Protein AF-0000000078807829 (afdb_homodimer)

Solvent-accessible surface area (backbone atoms only — not comparable to full-atom values): 20644 Å² total; per-residue (Å²): 134,80,67,53,30,29,38,34,32,65,34,42,73,64,78,34,68,64,47,43,50,52,60,73,67,39,82,32,37,36,18,25,29,41,25,39,52,57,46,39,74,74,72,44,78,72,66,30,34,29,24,70,50,83,59,35,48,71,67,56,49,63,76,39,45,91,38,48,47,79,46,80,61,85,86,56,53,46,68,57,53,45,50,51,56,39,42,73,72,70,48,43,35,36,39,36,30,16,55,38,64,58,53,60,66,55,25,46,22,55,57,43,45,36,50,56,42,40,74,71,72,33,49,51,35,37,39,50,72,50,31,35,40,40,52,47,58,32,65,44,76,44,84,47,49,61,70,33,41,32,26,40,37,60,60,78,34,37,73,35,36,58,45,39,47,72,59,84,54,60,71,60,80,59,47,40,76,38,44,78,34,31,26,64,29,62,39,32,35,40,37,32,51,44,33,34,34,37,34,42,44,116,134,80,66,52,30,29,37,35,31,66,34,42,72,66,78,34,69,65,46,44,48,53,60,73,66,40,82,31,36,36,19,26,29,37,25,38,52,57,47,38,73,74,72,46,78,70,66,30,34,26,25,70,48,83,58,38,47,71,67,54,50,62,76,39,45,90,39,49,48,77,45,81,62,86,86,56,54,48,68,56,54,46,50,50,56,40,42,75,72,69,46,43,36,36,39,36,31,15,56,39,65,60,54,61,66,55,26,48,22,55,58,43,44,35,51,57,42,42,76,71,70,32,48,50,35,37,38,49,73,50,30,36,40,40,54,46,58,33,63,45,77,44,81,47,49,61,70,32,42,31,26,39,36,63,61,77,33,38,73,36,36,58,44,39,48,72,58,85,52,60,71,58,80,58,49,38,76,39,43,79,35,30,26,65,28,60,40,30,34,40,38,32,50,44,32,34,36,36,35,42,43,115

pLDDT: mean 96.02, std 5.07, range [56.28, 98.88]

Structure (mmCIF, N/CA/C/O backbone):
data_AF-0000000078807829-model_v1
#
loop_
_entity.id
_entity.type
_entity.pdbx_description
1 polymer 'Thiamine diphosphokinase'
#
loop_
_atom_site.group_PDB
_atom_site.id
_atom_site.type_symbol
_atom_site.label_atom_id
_atom_site.label_alt_id
_atom_site.label_comp_id
_atom_site.label_asym_id
_atom_site.label_entity_id
_atom_site.label_seq_id
_atom_site.pdbx_PDB_ins_code
_atom_site.Cartn_x
_atom_site.Cartn_y
_atom_site.Cartn_z
_atom_site.occupancy
_atom_site.B_iso_or_equiv
_atom_site.auth_seq_id
_atom_site.auth_comp_id
_atom_site.auth_asym_id
_atom_site.auth_atom_id
_atom_site.pdbx_PDB_model_num
ATOM 1 N N . MET A 1 1 ? 13.594 21.531 7.141 1 56.28 1 MET A N 1
ATOM 2 C CA . MET A 1 1 ? 12.32 22.219 7.316 1 56.28 1 MET A CA 1
ATOM 3 C C . MET A 1 1 ? 11.727 21.922 8.688 1 56.28 1 MET A C 1
ATOM 5 O O . MET A 1 1 ? 11.859 20.812 9.195 1 56.28 1 MET A O 1
ATOM 9 N N . THR A 1 2 ? 11.297 22.953 9.406 1 85.38 2 THR A N 1
ATOM 10 C CA . THR A 1 2 ? 10.781 22.781 10.758 1 85.38 2 THR A CA 1
ATOM 11 C C . THR A 1 2 ? 9.352 22.234 10.727 1 85.38 2 THR A C 1
ATOM 13 O O . THR A 1 2 ? 8.484 22.797 10.062 1 85.38 2 THR A O 1
ATOM 16 N N . THR A 1 3 ? 9.039 21.109 11.195 1 94.38 3 THR A N 1
ATOM 17 C CA . THR A 1 3 ? 7.73 20.469 11.297 1 94.38 3 THR A CA 1
ATOM 18 C C . THR A 1 3 ? 6.816 21.266 12.219 1 94.38 3 THR A C 1
ATOM 20 O O . THR A 1 3 ? 7.215 21.641 13.328 1 94.38 3 THR A O 1
ATOM 23 N N . GLU A 1 4 ? 5.652 21.594 11.68 1 98.38 4 GLU A N 1
ATOM 24 C CA . GLU A 1 4 ? 4.707 22.375 12.461 1 98.38 4 GLU A CA 1
ATOM 25 C C . GLU A 1 4 ? 3.73 21.484 13.219 1 98.38 4 GLU A C 1
ATOM 27 O O . GLU A 1 4 ? 3.209 21.875 14.266 1 98.38 4 GLU A O 1
ATOM 32 N N . ALA A 1 5 ? 3.484 20.312 12.711 1 98.75 5 ALA A N 1
ATOM 33 C CA . ALA A 1 5 ? 2.566 19.375 13.352 1 98.75 5 ALA A CA 1
ATOM 34 C C . ALA A 1 5 ? 2.814 17.953 12.867 1 98.75 5 ALA A C 1
ATOM 36 O O . ALA A 1 5 ? 3.396 17.75 11.797 1 98.75 5 ALA A O 1
ATOM 37 N N . VAL A 1 6 ? 2.402 17.031 13.688 1 98.75 6 VAL A N 1
ATOM 38 C CA . VAL A 1 6 ? 2.438 15.609 13.336 1 98.75 6 VAL A CA 1
ATOM 39 C C . VAL A 1 6 ? 1.042 15.008 13.477 1 98.75 6 VAL A C 1
ATOM 41 O O . VAL A 1 6 ? 0.339 15.273 14.453 1 98.75 6 VAL A O 1
ATOM 44 N N . ILE A 1 7 ? 0.615 14.336 12.469 1 98.81 7 ILE A N 1
ATOM 45 C CA . ILE A 1 7 ? -0.626 13.57 12.508 1 98.81 7 ILE A CA 1
ATOM 46 C C . ILE A 1 7 ? -0.318 12.102 12.773 1 98.81 7 ILE A C 1
ATOM 48 O O . ILE A 1 7 ? 0.527 11.508 12.102 1 98.81 7 ILE A O 1
ATOM 52 N N . LEU A 1 8 ? -0.951 11.57 13.766 1 98.75 8 LEU A N 1
ATOM 53 C CA . LEU A 1 8 ? -0.88 10.141 14.039 1 98.75 8 LEU A CA 1
ATOM 54 C C . LEU A 1 8 ? -2.135 9.43 13.547 1 98.75 8 LEU A C 1
ATOM 56 O O . LEU A 1 8 ? -3.225 9.633 14.086 1 98.75 8 LEU A O 1
ATOM 60 N N . GLY A 1 9 ? -1.934 8.633 12.5 1 97.5 9 GLY A N 1
ATOM 61 C CA . GLY A 1 9 ? -3.039 7.844 11.969 1 97.5 9 GLY A CA 1
ATOM 62 C C . GLY A 1 9 ? -3.32 6.594 12.789 1 97.5 9 GLY A C 1
ATOM 63 O O . GLY A 1 9 ? -2.564 6.258 13.695 1 97.5 9 GLY A O 1
ATOM 64 N N . ASN A 1 10 ? -4.336 5.879 12.383 1 94.94 10 ASN A N 1
ATOM 65 C CA . ASN A 1 10 ? -4.77 4.695 13.117 1 94.94 10 ASN A CA 1
ATOM 66 C C . ASN A 1 10 ? -4.34 3.412 12.414 1 94.94 10 ASN A C 1
ATOM 68 O O . ASN A 1 10 ? -5.047 2.402 12.469 1 94.94 10 ASN A O 1
ATOM 72 N N . GLY A 1 11 ? -3.252 3.484 11.633 1 95.75 11 GLY A N 1
ATOM 73 C CA . GLY A 1 11 ? -2.564 2.277 11.203 1 95.75 11 GLY A CA 1
ATOM 74 C C . GLY A 1 11 ? -1.72 1.651 12.297 1 95.75 11 GLY A C 1
ATOM 75 O O . GLY A 1 11 ? -2.119 1.633 13.461 1 95.75 11 GLY A O 1
ATOM 76 N N . ASP A 1 12 ? -0.628 1.047 11.93 1 96.25 12 ASP A N 1
ATOM 77 C CA . ASP A 1 12 ? 0.285 0.531 12.945 1 96.25 12 ASP A CA 1
ATOM 78 C C . ASP A 1 12 ? 1 1.669 13.664 1 96.25 12 ASP A C 1
ATOM 80 O O . ASP A 1 12 ? 1.563 2.561 13.031 1 96.25 12 ASP A O 1
ATOM 84 N N . TYR A 1 13 ? 0.931 1.608 14.922 1 97.5 13 TYR A N 1
ATOM 85 C CA . TYR A 1 13 ? 1.705 2.57 15.703 1 97.5 13 TYR A CA 1
ATOM 86 C C . TYR A 1 13 ? 3.193 2.449 15.391 1 97.5 13 TYR A C 1
ATOM 88 O O . TYR A 1 13 ? 3.719 1.343 15.258 1 97.5 13 TYR A O 1
ATOM 96 N N . PRO A 1 14 ? 3.877 3.594 15.25 1 97.81 14 PRO A N 1
ATOM 97 C CA . PRO A 1 14 ? 5.297 3.512 14.898 1 97.81 14 PRO A CA 1
ATOM 98 C C . PRO A 1 14 ? 6.098 2.656 15.883 1 97.81 14 PRO A C 1
ATOM 100 O O . PRO A 1 14 ? 5.844 2.689 17.094 1 97.81 14 PRO A O 1
ATOM 103 N N . SER A 1 15 ? 7.055 1.916 15.344 1 97.5 15 SER A N 1
ATOM 104 C CA . SER A 1 15 ? 7.953 1.119 16.172 1 97.5 15 SER A CA 1
ATOM 105 C C . SER A 1 15 ? 9.414 1.465 15.898 1 97.5 15 SER A C 1
ATOM 107 O O . SER A 1 15 ? 10.281 1.229 16.734 1 97.5 15 SER A O 1
ATOM 109 N N . HIS A 1 16 ? 9.727 2.004 14.75 1 97.75 16 HIS A N 1
ATOM 110 C CA . HIS A 1 16 ? 11.078 2.439 14.414 1 97.75 16 HIS A CA 1
ATOM 111 C C . HIS A 1 16 ? 11.445 3.707 15.18 1 97.75 16 HIS A C 1
ATOM 113 O O . HIS A 1 16 ? 10.617 4.602 15.352 1 97.75 16 HIS A O 1
ATOM 119 N N . PRO A 1 17 ? 12.688 3.912 15.57 1 97.81 17 PRO A N 1
ATOM 120 C CA . PRO A 1 17 ? 13.094 5.066 16.375 1 97.81 17 PRO A CA 1
ATOM 121 C C . PRO A 1 17 ? 12.836 6.395 15.672 1 97.81 17 PRO A C 1
ATOM 123 O O . PRO A 1 17 ? 12.469 7.379 16.312 1 97.81 17 PRO A O 1
ATOM 126 N N . TYR A 1 18 ? 12.945 6.395 14.398 1 97.5 18 TYR A N 1
ATOM 127 C CA . TYR A 1 18 ? 12.852 7.66 13.672 1 97.5 18 TYR A CA 1
ATOM 128 C C . TYR A 1 18 ? 11.453 8.242 13.773 1 97.5 18 TYR A C 1
ATOM 130 O O . TYR A 1 18 ? 11.266 9.344 14.305 1 97.5 18 TYR A O 1
ATOM 138 N N . PRO A 1 19 ? 10.406 7.531 13.32 1 98.12 19 PRO A N 1
ATOM 139 C CA . PRO A 1 19 ? 9.062 8.094 13.484 1 98.12 19 PRO A CA 1
ATOM 140 C C . PRO A 1 19 ? 8.672 8.281 14.953 1 98.12 19 PRO A C 1
ATOM 142 O O . PRO A 1 19 ? 7.918 9.195 15.281 1 98.12 19 PRO A O 1
ATOM 145 N N . LEU A 1 20 ? 9.172 7.469 15.836 1 97.75 20 LEU A N 1
ATOM 146 C CA . LEU A 1 20 ? 8.891 7.648 17.25 1 97.75 20 LEU A CA 1
ATOM 147 C C . LEU A 1 20 ? 9.453 8.977 17.766 1 97.75 20 LEU A C 1
ATOM 149 O O . LEU A 1 20 ? 8.773 9.695 18.5 1 97.75 20 LEU A O 1
ATOM 153 N N . ASN A 1 21 ? 10.656 9.289 17.359 1 97.5 21 ASN A N 1
ATOM 154 C CA . ASN A 1 21 ? 11.289 10.547 17.75 1 97.5 21 ASN A CA 1
ATOM 155 C C . ASN A 1 21 ? 10.562 11.75 17.141 1 97.5 21 ASN A C 1
ATOM 157 O O . ASN A 1 21 ? 10.383 12.766 17.812 1 97.5 21 ASN A O 1
ATOM 161 N N . VAL A 1 22 ? 10.133 11.594 15.891 1 97.44 22 VAL A N 1
ATOM 162 C CA . VAL A 1 22 ? 9.375 12.648 15.227 1 97.44 22 VAL A CA 1
ATOM 163 C C . VAL A 1 22 ? 8.094 12.945 16.016 1 97.44 22 VAL A C 1
ATOM 165 O O . VAL A 1 22 ? 7.766 14.102 16.25 1 97.44 22 VAL A O 1
ATOM 168 N N . LEU A 1 23 ? 7.48 11.883 16.406 1 97.44 23 LEU A N 1
ATOM 169 C CA . LEU A 1 23 ? 6.227 12 17.141 1 97.44 23 LEU A CA 1
ATOM 170 C C . LEU A 1 23 ? 6.465 12.602 18.516 1 97.44 23 LEU A C 1
ATOM 172 O O . LEU A 1 23 ? 5.738 13.508 18.938 1 97.44 23 LEU A O 1
ATOM 176 N N . SER A 1 24 ? 7.473 12.211 19.203 1 95.69 24 SER A N 1
ATOM 177 C CA . SER A 1 24 ? 7.742 12.648 20.562 1 95.69 24 SER A CA 1
ATOM 178 C C . SER A 1 24 ? 8.203 14.102 20.594 1 95.69 24 SER A C 1
ATOM 180 O O . SER A 1 24 ? 7.965 14.812 21.578 1 95.69 24 SER A O 1
ATOM 182 N N . GLN A 1 25 ? 8.789 14.539 19.516 1 96.12 25 GLN A N 1
ATOM 183 C CA . GLN A 1 25 ? 9.352 15.891 19.484 1 96.12 25 GLN A CA 1
ATOM 184 C C . GLN A 1 25 ? 8.414 16.859 18.75 1 96.12 25 GLN A C 1
ATOM 186 O O . GLN A 1 25 ? 8.742 18.031 18.578 1 96.12 25 GLN A O 1
ATOM 191 N N . ALA A 1 26 ? 7.309 16.359 18.375 1 97.25 26 ALA A N 1
ATOM 192 C CA . ALA A 1 26 ? 6.371 17.172 17.594 1 97.25 26 ALA A CA 1
ATOM 193 C C . ALA A 1 26 ? 5.863 18.359 18.406 1 97.25 26 ALA A C 1
ATOM 195 O O . ALA A 1 26 ? 5.508 18.219 19.578 1 97.25 26 ALA A O 1
ATOM 196 N N . PRO A 1 27 ? 5.82 19.578 17.859 1 97.75 27 PRO A N 1
ATOM 197 C CA . PRO A 1 27 ? 5.281 20.75 18.578 1 97.75 27 PRO A CA 1
ATOM 198 C C . PRO A 1 27 ? 3.766 20.688 18.75 1 97.75 27 PRO A C 1
ATOM 200 O O . PRO A 1 27 ? 3.215 21.328 19.641 1 97.75 27 PRO A O 1
ATOM 203 N N . TYR A 1 28 ? 3.105 19.969 17.875 1 98.5 28 TYR A N 1
ATOM 204 C CA . TYR A 1 28 ? 1.654 19.812 17.844 1 98.5 28 TYR A CA 1
ATOM 205 C C . TYR A 1 28 ? 1.261 18.453 17.281 1 98.5 28 TYR A C 1
ATOM 207 O O . TYR A 1 28 ? 1.645 18.109 16.156 1 98.5 28 TYR A O 1
ATOM 215 N N . VAL A 1 29 ? 0.457 17.656 18.031 1 98.62 29 VAL A N 1
ATOM 216 C CA . VAL A 1 29 ? 0.122 16.312 17.625 1 98.62 29 VAL A CA 1
ATOM 217 C C . VAL A 1 29 ? -1.391 16.172 17.453 1 98.62 29 VAL A C 1
ATOM 219 O O . VAL A 1 29 ? -2.146 16.438 18.391 1 98.62 29 VAL A O 1
ATOM 222 N N . VAL A 1 30 ? -1.801 15.789 16.297 1 98.62 30 VAL A N 1
ATOM 223 C CA . VAL A 1 30 ? -3.195 15.461 16.016 1 98.62 30 VAL A CA 1
ATOM 224 C C . VAL A 1 30 ? -3.352 13.945 15.859 1 98.62 30 VAL A C 1
ATOM 226 O O . VAL A 1 30 ? -2.68 13.328 15.031 1 98.62 30 VAL A O 1
ATOM 229 N N . CYS A 1 31 ? -4.266 13.359 16.594 1 98.25 31 CYS A N 1
ATOM 230 C CA . CYS A 1 31 ? -4.555 11.93 16.469 1 98.25 31 CYS A CA 1
ATOM 231 C C . CYS A 1 31 ? -5.852 11.703 15.703 1 98.25 31 CYS A C 1
ATOM 233 O O . CYS A 1 31 ? -6.852 12.383 15.945 1 98.25 31 CYS A O 1
ATOM 235 N N . CYS A 1 32 ? -5.75 10.75 14.828 1 95.94 32 CYS A N 1
ATOM 236 C CA . CYS A 1 32 ? -6.965 10.359 14.117 1 95.94 32 CYS A CA 1
ATOM 237 C C . CYS 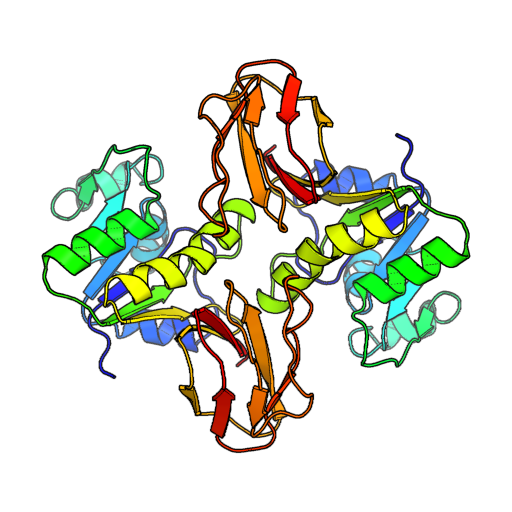A 1 32 ? -7.711 9.273 14.883 1 95.94 32 CYS A C 1
ATOM 239 O O . CYS A 1 32 ? -7.25 8.133 14.961 1 95.94 32 CYS A O 1
ATOM 241 N N . ASP A 1 33 ? -8.852 9.633 15.453 1 88.25 33 ASP A N 1
ATOM 242 C CA . ASP A 1 33 ? -9.82 8.711 16.031 1 88.25 33 ASP A CA 1
ATOM 243 C C . ASP A 1 33 ? -9.141 7.738 17 1 88.25 33 ASP A C 1
ATOM 245 O O . ASP A 1 33 ? -8.516 8.156 17.984 1 88.25 33 ASP A O 1
ATOM 249 N N . GLY A 1 34 ? -9.102 6.453 16.656 1 90.38 34 GLY A N 1
ATOM 250 C CA . GLY A 1 34 ? -8.617 5.395 17.531 1 90.38 34 GLY A CA 1
ATOM 251 C C . GLY A 1 34 ? -7.129 5.473 17.812 1 90.38 34 GLY A C 1
ATOM 252 O O . GLY A 1 34 ? -6.645 4.922 18.797 1 90.38 34 GLY A O 1
ATOM 253 N N . ALA A 1 35 ? -6.41 6.176 17.047 1 95.06 35 ALA A N 1
ATOM 254 C CA . ALA A 1 35 ? -4.977 6.363 17.266 1 95.06 35 ALA A CA 1
ATOM 255 C C . ALA A 1 35 ? -4.699 7.043 18.594 1 95.06 35 ALA A C 1
ATOM 257 O O . ALA A 1 35 ? -3.656 6.816 19.219 1 95.06 35 ALA A O 1
ATOM 258 N N . ALA A 1 36 ? -5.633 7.793 19.031 1 96.5 36 ALA A N 1
ATOM 259 C CA . ALA A 1 36 ? -5.496 8.523 20.297 1 96.5 36 ALA A CA 1
ATOM 260 C C . ALA A 1 36 ? -5.414 7.562 21.469 1 96.5 36 ALA A C 1
ATOM 262 O O . ALA A 1 36 ? -4.688 7.816 22.438 1 96.5 36 ALA A O 1
ATOM 263 N N . ASN A 1 37 ? -6.145 6.48 21.406 1 96.88 37 ASN A N 1
ATOM 264 C CA . ASN A 1 37 ? -6.152 5.516 22.5 1 96.88 37 ASN A CA 1
ATOM 265 C C . ASN A 1 37 ? -4.75 5.004 22.812 1 96.88 37 ASN A C 1
ATOM 267 O O . ASN A 1 37 ? -4.316 5.02 23.969 1 96.88 37 ASN A O 1
ATOM 271 N N . GLU A 1 38 ? -4.086 4.625 21.812 1 96 38 GLU A N 1
ATOM 272 C CA . GLU A 1 38 ? -2.74 4.098 22.016 1 96 38 GLU A CA 1
ATOM 273 C C . GLU A 1 38 ? -1.769 5.203 22.422 1 96 38 GLU A C 1
ATOM 275 O O . GLU A 1 38 ? -0.905 4.996 23.281 1 96 38 GLU A O 1
ATOM 280 N N . TYR A 1 39 ? -1.883 6.324 21.781 1 97.75 39 TYR A N 1
ATOM 281 C CA . TYR A 1 39 ? -1.038 7.473 22.078 1 97.75 39 TYR A CA 1
ATOM 282 C C . TYR A 1 39 ? -1.137 7.84 23.562 1 97.75 39 TYR A C 1
ATOM 284 O O . TYR A 1 39 ? -0.118 8.039 24.234 1 97.75 39 TYR A O 1
ATOM 292 N N . ILE A 1 40 ? -2.307 7.816 24.062 1 96.88 40 ILE A N 1
ATOM 293 C CA . ILE A 1 40 ? -2.584 8.164 25.453 1 96.88 40 ILE A CA 1
ATOM 294 C C . ILE A 1 40 ? -2.1 7.043 26.375 1 96.88 40 ILE A C 1
ATOM 296 O O . ILE A 1 40 ? -1.489 7.305 27.406 1 96.88 40 ILE A O 1
ATOM 300 N N . ARG A 1 41 ? -2.387 5.848 26 1 96.31 41 ARG A N 1
ATOM 301 C CA . ARG A 1 41 ? -1.948 4.695 26.781 1 96.31 41 ARG A CA 1
ATOM 302 C C . ARG A 1 41 ? -0.439 4.719 27 1 96.31 41 ARG A C 1
ATOM 304 O O . ARG A 1 41 ? 0.052 4.285 28.047 1 96.31 41 ARG A O 1
ATOM 311 N N . ARG A 1 42 ? 0.262 5.27 26.062 1 95.62 42 ARG A N 1
ATOM 312 C CA . ARG A 1 42 ? 1.719 5.32 26.141 1 95.62 42 ARG A CA 1
ATOM 313 C C . ARG A 1 42 ? 2.188 6.512 26.969 1 95.62 42 ARG A C 1
ATOM 315 O O . ARG A 1 42 ? 3.391 6.738 27.109 1 95.62 42 ARG A O 1
ATOM 322 N N . GLY A 1 43 ? 1.277 7.312 27.422 1 95.25 43 GLY A N 1
ATOM 323 C CA . GLY A 1 43 ? 1.597 8.359 28.375 1 95.25 43 GLY A CA 1
ATOM 324 C C . GLY A 1 43 ? 1.652 9.742 27.75 1 95.25 43 GLY A C 1
ATOM 325 O O . GLY A 1 43 ? 2.119 10.695 28.375 1 95.25 43 GLY A O 1
ATOM 326 N N . PHE A 1 44 ? 1.151 9.852 26.531 1 97.06 44 PHE A N 1
ATOM 327 C CA . PHE A 1 44 ? 1.205 11.133 25.844 1 97.06 44 PHE A CA 1
ATOM 328 C C . PHE A 1 44 ? -0.174 11.781 25.797 1 97.06 44 PHE A C 1
ATOM 330 O O . PHE A 1 44 ? -1.186 11.117 26.031 1 97.06 44 PHE A O 1
ATOM 337 N N . ARG A 1 45 ? -0.138 13.031 25.578 1 96.5 45 ARG A N 1
ATOM 338 C CA . ARG A 1 45 ? -1.383 13.781 25.438 1 96.5 45 ARG A CA 1
ATOM 339 C C . ARG A 1 45 ? -1.484 14.422 24.047 1 96.5 45 ARG A C 1
ATOM 341 O O . ARG A 1 45 ? -0.675 15.281 23.703 1 96.5 45 ARG A O 1
ATOM 348 N N . PRO A 1 46 ? -2.463 14.062 23.297 1 98 46 PRO A N 1
ATOM 349 C CA . PRO A 1 46 ? -2.641 14.727 22.016 1 98 46 PRO A CA 1
ATOM 350 C C . PRO A 1 46 ? -3.027 16.203 22.156 1 98 46 PRO A C 1
ATOM 352 O O . PRO A 1 46 ? -3.598 16.594 23.172 1 98 46 PRO A O 1
ATOM 355 N N . ASP A 1 47 ? -2.67 17.031 21.156 1 98.31 47 ASP A N 1
ATOM 356 C CA . ASP A 1 47 ? -3.145 18.406 21.094 1 98.31 47 ASP A CA 1
ATOM 357 C C . ASP A 1 47 ? -4.551 18.469 20.516 1 98.31 47 ASP A C 1
ATOM 359 O O . ASP A 1 47 ? -5.32 19.391 20.828 1 98.31 47 ASP A O 1
ATOM 363 N N . ALA A 1 48 ? -4.891 17.531 19.656 1 97.94 48 ALA A N 1
ATOM 364 C CA . ALA A 1 48 ? -6.223 17.406 19.078 1 97.94 48 ALA A CA 1
ATOM 365 C C . ALA A 1 48 ? -6.512 15.977 18.656 1 97.94 48 ALA A C 1
ATOM 367 O O . ALA A 1 48 ? -5.594 15.211 18.344 1 97.94 48 ALA A O 1
ATOM 368 N N . ILE A 1 49 ? -7.762 15.57 18.672 1 97.25 49 ILE A N 1
ATOM 369 C CA . ILE A 1 49 ? -8.266 14.297 18.172 1 97.25 49 ILE A CA 1
ATOM 370 C C . ILE A 1 49 ? -9.344 14.555 17.109 1 97.25 49 ILE A C 1
ATOM 372 O O . ILE A 1 49 ? -10.289 15.305 17.359 1 97.25 49 ILE A O 1
ATOM 376 N N . ILE A 1 50 ? -9.141 13.945 15.953 1 95.56 50 ILE A N 1
ATOM 377 C CA . ILE A 1 50 ? -10.039 14.227 14.836 1 95.56 50 ILE A CA 1
ATOM 378 C C . ILE A 1 50 ? -10.641 12.922 14.32 1 95.56 50 ILE A C 1
ATOM 380 O O . ILE A 1 50 ? -9.938 11.922 14.172 1 95.56 50 ILE A O 1
ATOM 384 N N . GLY A 1 51 ? -11.922 12.875 13.969 1 92.06 51 GLY A N 1
ATOM 385 C CA . GLY A 1 51 ? -12.586 11.727 13.367 1 92.06 51 GLY A CA 1
ATOM 386 C C . GLY A 1 51 ? -14.055 11.633 13.719 1 92.06 51 GLY A C 1
ATOM 387 O O . GLY A 1 51 ? -14.656 12.617 14.156 1 92.06 51 GLY A O 1
ATOM 388 N N . ASP A 1 52 ? -14.648 10.5 13.5 1 86.44 52 ASP A N 1
ATOM 389 C CA . ASP A 1 52 ? -16.062 10.336 13.82 1 86.44 52 ASP A CA 1
ATOM 390 C C . ASP A 1 52 ? -16.25 9.773 15.234 1 86.44 52 ASP A C 1
ATOM 392 O O . ASP A 1 52 ? -17.359 9.703 15.734 1 86.44 52 ASP A O 1
ATOM 396 N N . GLY A 1 53 ? -15.195 9.367 15.805 1 83.19 53 GLY A N 1
ATOM 397 C CA . GLY A 1 53 ? -15.203 8.984 17.203 1 83.19 53 GLY A CA 1
ATOM 398 C C . GLY A 1 53 ? -15.609 7.539 17.438 1 83.19 53 GLY A C 1
ATOM 399 O O . GLY A 1 53 ? -15.703 7.078 18.578 1 83.19 53 GLY A O 1
ATOM 400 N N . ASP A 1 54 ? -15.758 6.805 16.359 1 82.88 54 ASP A N 1
ATOM 401 C CA . ASP A 1 54 ? -16.25 5.438 16.484 1 82.88 54 ASP A CA 1
ATOM 402 C C . ASP A 1 54 ? -15.18 4.527 17.109 1 82.88 54 ASP A C 1
ATOM 404 O O . ASP A 1 54 ? -15.508 3.527 17.75 1 82.88 54 ASP A O 1
ATOM 408 N N . SER A 1 55 ? -13.977 4.906 16.969 1 85.62 55 SER A N 1
ATOM 409 C CA . SER A 1 55 ? -12.883 4.055 17.422 1 85.62 55 SER A CA 1
ATOM 410 C C . SER A 1 55 ? -12.227 4.621 18.672 1 85.62 55 SER A C 1
ATOM 412 O O . SER A 1 55 ? -11.258 4.055 19.188 1 85.62 55 SER A O 1
ATOM 414 N N . LEU A 1 56 ? -12.688 5.715 19.141 1 90.25 56 LEU A N 1
ATOM 415 C CA . LEU A 1 56 ? -12.203 6.309 20.375 1 90.25 56 LEU A CA 1
ATOM 416 C C . LEU A 1 56 ? -12.898 5.688 21.578 1 90.25 56 LEU A C 1
ATOM 418 O O . LEU A 1 56 ? -14.117 5.531 21.594 1 90.25 56 LEU A O 1
ATOM 422 N N . SER A 1 57 ? -12.141 5.348 22.594 1 93 57 SER A N 1
ATOM 423 C CA . SER A 1 57 ? -12.734 4.75 23.797 1 93 57 SER A CA 1
ATOM 424 C C . SER A 1 57 ? -13.648 5.738 24.516 1 93 57 SER A C 1
ATOM 426 O O . SER A 1 57 ? -13.406 6.945 24.484 1 93 57 SER A O 1
ATOM 428 N N . PRO A 1 58 ? -14.625 5.191 25.188 1 92.62 58 PRO A N 1
ATOM 429 C CA . PRO A 1 58 ? -15.508 6.07 25.953 1 92.62 58 PRO A CA 1
ATOM 430 C C . PRO A 1 58 ? -14.766 6.895 27 1 92.62 58 PRO A C 1
ATOM 432 O O . PRO A 1 58 ? -15.07 8.078 27.188 1 92.62 58 PRO A O 1
ATOM 435 N N . GLU A 1 59 ? -13.859 6.301 27.625 1 94.19 59 GLU A N 1
ATOM 436 C CA . GLU A 1 59 ? -13.062 6.977 28.641 1 94.19 59 GLU A CA 1
ATOM 437 C C . GLU A 1 59 ? -12.297 8.156 28.047 1 94.19 59 GLU A C 1
ATOM 439 O O . GLU A 1 59 ? -12.344 9.266 28.594 1 94.19 59 GLU A O 1
ATOM 444 N N . ASN A 1 60 ? -11.656 7.949 26.938 1 94.44 60 ASN A N 1
ATOM 445 C CA . ASN A 1 60 ? -10.859 9 26.312 1 94.44 60 ASN A CA 1
ATOM 446 C C . ASN A 1 60 ? -11.742 10.07 25.688 1 94.44 60 ASN A C 1
ATOM 448 O O . ASN A 1 60 ? -11.375 11.25 25.656 1 94.44 60 ASN A O 1
ATOM 452 N N . ARG A 1 61 ? -12.883 9.648 25.219 1 93.38 61 ARG A N 1
ATOM 453 C CA . ARG A 1 61 ? -13.828 10.609 24.656 1 93.38 61 ARG A CA 1
ATOM 454 C C . ARG A 1 61 ? -14.25 11.633 25.703 1 93.38 61 ARG A C 1
ATOM 456 O O . ARG A 1 61 ? -14.391 12.82 25.406 1 93.38 61 ARG A O 1
ATOM 463 N N . GLU A 1 62 ? -14.453 11.133 26.891 1 93.88 62 GLU A N 1
ATOM 464 C CA . GLU A 1 62 ? -14.852 12.008 27.984 1 93.88 62 GLU A CA 1
ATOM 465 C C . GLU A 1 62 ? -13.672 12.844 28.469 1 93.88 62 GLU A C 1
ATOM 467 O O . GLU A 1 62 ? -13.789 14.062 28.625 1 93.88 62 GLU A O 1
ATOM 472 N N . ARG A 1 63 ? -12.602 12.242 28.656 1 94.5 63 ARG A N 1
ATOM 473 C CA . ARG A 1 63 ? -11.414 12.883 29.234 1 94.5 63 ARG A CA 1
ATOM 474 C C . ARG A 1 63 ? -10.875 13.961 28.297 1 94.5 63 ARG A C 1
ATOM 476 O O . ARG A 1 63 ? -10.352 14.984 28.766 1 94.5 63 ARG A O 1
ATOM 483 N N . PHE A 1 64 ? -11.023 13.734 27 1 95.12 64 PHE A N 1
ATOM 484 C CA . PHE A 1 64 ? -10.406 14.641 26.031 1 95.12 64 PHE A CA 1
ATOM 485 C C . PHE A 1 64 ? -11.477 15.336 25.188 1 95.12 64 PHE A C 1
ATOM 487 O O . PHE A 1 64 ? -11.227 15.703 24.047 1 95.12 64 PHE A O 1
ATOM 494 N N . ALA A 1 65 ? -12.617 15.445 25.719 1 93.31 65 ALA A N 1
ATOM 495 C CA . ALA A 1 65 ? -13.758 16.062 25.031 1 93.31 65 ALA A CA 1
ATOM 496 C C . ALA A 1 65 ? -13.398 17.469 24.547 1 93.31 65 ALA A C 1
ATOM 498 O O . ALA A 1 65 ? -13.867 17.891 23.484 1 93.31 65 ALA A O 1
ATOM 499 N N . GLY A 1 66 ? -12.578 18.172 25.172 1 94.38 66 GLY A N 1
ATOM 500 C CA . GLY A 1 66 ? -12.227 19.547 24.844 1 94.38 66 GLY A CA 1
ATOM 501 C C . GLY A 1 66 ? -11.352 19.656 23.609 1 94.38 66 GLY A C 1
ATOM 502 O O . GLY A 1 66 ? -11.289 20.719 22.969 1 94.38 66 GLY A O 1
ATOM 503 N N . ILE A 1 67 ? -10.648 18.547 23.297 1 95.12 67 ILE A N 1
ATOM 504 C CA . ILE A 1 67 ? -9.75 18.609 22.156 1 95.12 67 ILE A CA 1
ATOM 505 C C . ILE A 1 67 ? -10.195 17.594 21.094 1 95.12 67 ILE A C 1
ATOM 507 O O . ILE A 1 67 ? -9.477 17.344 20.141 1 95.12 67 ILE A O 1
ATOM 511 N N . PHE A 1 68 ? -11.336 16.969 21.344 1 94.56 68 PHE A N 1
ATOM 512 C CA . PHE A 1 68 ? -11.938 16.062 20.359 1 94.56 68 PHE A CA 1
ATOM 513 C C . PHE A 1 68 ? -12.805 16.828 19.375 1 94.56 68 PHE A C 1
ATOM 515 O O . PHE A 1 68 ? -13.781 17.469 19.766 1 94.56 68 PHE A O 1
ATOM 522 N N . HIS A 1 69 ? -12.453 16.828 18.141 1 93.5 69 HIS A N 1
ATOM 523 C CA . HIS A 1 69 ? -13.188 17.469 17.062 1 93.5 69 HIS A CA 1
ATOM 524 C C . HIS A 1 69 ? -13.906 16.438 16.203 1 93.5 69 HIS A C 1
ATOM 526 O O . HIS A 1 69 ? -13.305 15.859 15.297 1 93.5 69 HIS A O 1
ATOM 532 N N . ARG A 1 70 ? -15.148 16.344 16.406 1 89.5 70 ARG A N 1
ATOM 533 C CA . ARG A 1 70 ? -15.945 15.359 15.68 1 89.5 70 ARG A CA 1
ATOM 534 C C . ARG A 1 70 ? -16.312 15.867 14.289 1 89.5 70 ARG A C 1
ATOM 536 O O . ARG A 1 70 ? -16.859 16.969 14.148 1 89.5 70 ARG A O 1
ATOM 543 N N . VAL A 1 71 ? -15.938 15.109 13.359 1 86.12 71 VAL A N 1
ATOM 544 C CA . VAL A 1 71 ? -16.281 15.414 11.977 1 86.12 71 VAL A CA 1
ATOM 545 C C . VAL A 1 71 ? -17.031 14.234 11.359 1 86.12 71 VAL A C 1
ATOM 547 O O . VAL A 1 71 ? -16.438 13.164 11.148 1 86.12 71 VAL A O 1
ATOM 550 N N . ASN A 1 72 ? -18.281 14.336 10.992 1 77.56 72 ASN A N 1
ATOM 551 C CA . ASN A 1 72 ? -19.125 13.242 10.547 1 77.56 72 ASN A CA 1
ATOM 552 C C . ASN A 1 72 ? -19.219 13.18 9.023 1 77.56 72 ASN A C 1
ATOM 554 O O . ASN A 1 72 ? -19.938 12.336 8.477 1 77.56 72 ASN A O 1
ATOM 558 N N . ASP A 1 73 ? -18.375 13.797 8.391 1 76.19 73 ASP A N 1
ATOM 559 C CA . ASP A 1 73 ? -18.438 13.719 6.938 1 76.19 73 ASP A CA 1
ATOM 560 C C . ASP A 1 73 ? -17.906 12.383 6.43 1 76.19 73 ASP A C 1
ATOM 562 O O . ASP A 1 73 ? -16.812 11.961 6.824 1 76.19 73 ASP A O 1
ATOM 566 N N . GLN A 1 74 ? -18.75 11.695 5.676 1 68.69 74 GLN A N 1
ATOM 567 C CA . GLN A 1 74 ? -18.375 10.383 5.16 1 68.69 74 GLN A CA 1
ATOM 568 C C . GLN A 1 74 ? -17.656 10.508 3.818 1 68.69 74 GLN A C 1
ATOM 570 O O . GLN A 1 74 ? -17.281 9.492 3.223 1 68.69 74 GLN A O 1
ATOM 575 N N . GLU A 1 75 ? -17.359 11.703 3.457 1 77.62 75 GLU A N 1
ATOM 576 C CA . GLU A 1 75 ? -16.812 11.922 2.127 1 77.62 75 GLU A CA 1
ATOM 577 C C . GLU A 1 75 ? -15.281 11.992 2.172 1 77.62 75 GLU A C 1
ATOM 579 O O . GLU A 1 75 ? -14.617 11.898 1.137 1 77.62 75 GLU A O 1
ATOM 584 N N . THR A 1 76 ? -14.859 12.18 3.398 1 85.88 76 THR A N 1
ATOM 585 C CA . THR A 1 76 ? -13.406 12.281 3.52 1 85.88 76 THR A CA 1
ATOM 586 C C . THR A 1 76 ? -12.891 11.352 4.609 1 85.88 76 THR A C 1
ATOM 588 O O . THR A 1 76 ? -13.633 10.961 5.508 1 85.88 76 THR A O 1
ATOM 591 N N . ASN A 1 77 ? -11.672 10.945 4.445 1 90.12 77 ASN A N 1
ATOM 592 C CA . ASN A 1 77 ? -11.102 10.062 5.457 1 90.12 77 ASN A CA 1
ATOM 593 C C . ASN A 1 77 ? -10.492 10.852 6.609 1 90.12 77 ASN A C 1
ATOM 595 O O . ASN A 1 77 ? -10.32 12.07 6.516 1 90.12 77 ASN A O 1
ATOM 599 N N . ASP A 1 78 ? -10.18 10.195 7.629 1 92.06 78 ASP A N 1
ATOM 600 C CA . ASP A 1 78 ? -9.711 10.836 8.852 1 92.06 78 ASP A CA 1
ATOM 601 C C . ASP A 1 78 ? -8.398 11.578 8.617 1 92.06 78 ASP A C 1
ATOM 603 O O . ASP A 1 78 ? -8.164 12.648 9.188 1 92.06 78 ASP A O 1
ATOM 607 N N . GLN A 1 79 ? -7.523 11.102 7.789 1 96.25 79 GLN A N 1
ATOM 608 C CA . GLN A 1 79 ? -6.273 11.773 7.465 1 96.25 79 GLN A CA 1
ATOM 609 C C . GLN A 1 79 ? -6.535 13.156 6.867 1 96.25 79 GLN A C 1
ATOM 611 O O . GLN A 1 79 ? -5.918 14.141 7.281 1 96.25 79 GLN A O 1
ATOM 616 N N . THR A 1 80 ? -7.414 13.195 5.934 1 96.69 80 THR A N 1
ATOM 617 C CA . THR A 1 80 ? -7.742 14.453 5.273 1 96.69 80 THR A CA 1
ATOM 618 C C . THR A 1 80 ? -8.406 15.422 6.25 1 96.69 80 THR A C 1
ATOM 620 O O . THR A 1 80 ? -8.141 16.625 6.223 1 96.69 80 THR A O 1
ATOM 623 N N . LYS A 1 81 ? -9.297 14.883 7.121 1 96 81 LYS A N 1
ATOM 624 C CA . LYS A 1 81 ? -9.906 15.734 8.133 1 96 81 LYS A CA 1
ATOM 625 C C . LYS A 1 81 ? -8.844 16.391 9.016 1 96 81 LYS A C 1
ATOM 627 O O . LYS A 1 81 ? -8.93 17.578 9.32 1 96 81 LYS A O 1
ATOM 632 N N . ALA A 1 82 ? -7.887 15.586 9.398 1 97.44 82 ALA A N 1
ATOM 633 C CA . ALA A 1 82 ? -6.797 16.109 10.219 1 97.44 82 ALA A CA 1
ATOM 634 C C . ALA A 1 82 ? -5.992 17.156 9.469 1 97.44 82 ALA A C 1
ATOM 636 O O . ALA A 1 82 ? -5.648 18.203 10.039 1 97.44 82 ALA A O 1
ATOM 637 N N . ILE A 1 83 ? -5.711 16.969 8.211 1 98.31 83 ILE A N 1
ATOM 638 C CA . ILE A 1 83 ? -4.973 17.906 7.375 1 98.31 83 ILE A CA 1
ATOM 639 C C . ILE A 1 83 ? -5.734 19.234 7.277 1 98.31 83 ILE A C 1
ATOM 641 O O . ILE A 1 83 ? -5.152 20.297 7.449 1 98.31 83 ILE A O 1
ATOM 645 N N . ARG A 1 84 ? -7.016 19.125 7.055 1 96.62 84 ARG A N 1
ATOM 646 C CA . ARG A 1 84 ? -7.84 20.328 6.93 1 96.62 84 ARG A CA 1
ATOM 647 C C . ARG A 1 84 ? -7.867 21.109 8.242 1 96.62 84 ARG A C 1
ATOM 649 O O . ARG A 1 84 ? -7.82 22.344 8.234 1 96.62 84 ARG A O 1
ATOM 656 N N . PHE A 1 85 ? -7.961 20.391 9.297 1 96.94 85 PHE A N 1
ATOM 657 C CA . PHE A 1 85 ? -7.93 21 10.625 1 96.94 85 PHE A CA 1
ATOM 658 C C . PHE A 1 85 ? -6.656 21.812 10.82 1 96.94 85 PHE A C 1
ATOM 660 O O . PHE A 1 85 ? -6.703 22.953 11.266 1 96.94 85 PHE A O 1
ATOM 667 N N . LEU A 1 86 ? -5.516 21.25 10.43 1 98.19 86 LEU A N 1
ATOM 668 C CA . LEU A 1 86 ? -4.223 21.906 10.57 1 98.19 86 LEU A CA 1
ATOM 669 C C . LEU A 1 86 ? -4.098 23.062 9.586 1 98.19 86 LEU A C 1
ATOM 671 O O . LEU A 1 86 ? -3.586 24.125 9.938 1 98.19 86 LEU A O 1
ATOM 675 N N . GLN A 1 87 ? -4.562 22.812 8.43 1 97.56 87 GLN A N 1
ATOM 676 C CA . GLN A 1 87 ? -4.535 23.844 7.406 1 97.56 87 GLN A CA 1
ATOM 677 C C . GLN A 1 87 ? -5.301 25.078 7.863 1 97.56 87 GLN A C 1
ATOM 679 O O . GLN A 1 87 ? -4.859 26.219 7.633 1 97.56 87 GLN A O 1
ATOM 684 N N . ALA A 1 88 ? -6.414 24.875 8.492 1 96.88 88 ALA A N 1
ATOM 685 C CA . ALA A 1 88 ? -7.25 25.969 8.984 1 96.88 88 ALA A CA 1
ATOM 686 C C . ALA A 1 88 ? -6.527 26.781 10.055 1 96.88 88 ALA A C 1
ATOM 688 O O . ALA A 1 88 ? -6.828 27.953 10.266 1 96.88 88 ALA A O 1
ATOM 689 N N . GLN A 1 89 ? -5.562 26.219 10.68 1 97.25 89 GLN A N 1
ATOM 690 C CA . GLN A 1 89 ? -4.77 26.891 11.711 1 97.25 89 GLN A CA 1
ATOM 691 C C . GLN A 1 89 ? -3.537 27.562 11.102 1 97.25 89 GLN A C 1
ATOM 693 O O . GLN A 1 89 ? -2.697 28.094 11.828 1 97.25 89 GLN A O 1
ATOM 698 N N . GLY A 1 90 ? -3.375 27.391 9.781 1 97.31 90 GLY A N 1
ATOM 699 C CA . GLY A 1 90 ? -2.258 28.016 9.086 1 97.31 90 GLY A CA 1
ATOM 700 C C . GLY A 1 90 ? -1.024 27.125 9.031 1 97.31 90 GLY A C 1
ATOM 701 O O . GLY A 1 90 ? 0.027 27.547 8.547 1 97.31 90 GLY A O 1
ATOM 702 N N . LYS A 1 91 ? -1.154 25.938 9.531 1 97.81 91 LYS A N 1
ATOM 703 C CA . LYS A 1 91 ? -0.016 25.031 9.484 1 97.81 91 LYS A CA 1
ATOM 704 C C . LYS A 1 91 ? 0.13 24.391 8.109 1 97.81 91 LYS A C 1
ATOM 706 O O . LYS A 1 91 ? -0.862 24 7.492 1 97.81 91 LYS A O 1
ATOM 711 N N . ARG A 1 92 ? 1.359 24.312 7.652 1 97.5 92 ARG A N 1
ATOM 712 C CA . ARG A 1 92 ? 1.58 23.859 6.281 1 97.5 92 ARG A CA 1
ATOM 713 C C . ARG A 1 92 ? 2.635 22.75 6.23 1 97.5 92 ARG A C 1
ATOM 715 O O . ARG A 1 92 ? 2.662 21.953 5.293 1 97.5 92 ARG A O 1
ATOM 722 N N . GLN A 1 93 ? 3.545 22.719 7.176 1 98.31 93 GLN A N 1
ATOM 723 C CA . GLN A 1 93 ? 4.586 21.703 7.25 1 98.31 93 GLN A CA 1
ATOM 724 C C . GLN A 1 93 ? 4.191 20.594 8.211 1 98.31 93 GLN A C 1
ATOM 726 O O . GLN A 1 93 ? 4.285 20.75 9.43 1 98.31 93 GLN A O 1
ATOM 731 N N . ILE A 1 94 ? 3.723 19.5 7.66 1 98.75 94 ILE A N 1
ATOM 732 C CA . ILE A 1 94 ? 3.068 18.469 8.453 1 98.75 94 ILE A CA 1
ATOM 733 C C . ILE A 1 94 ? 3.723 17.109 8.172 1 98.75 94 ILE A C 1
ATOM 735 O O . ILE A 1 94 ? 4.051 16.797 7.023 1 98.75 94 ILE A O 1
ATOM 739 N N . ILE A 1 95 ? 3.924 16.297 9.172 1 98.81 95 ILE A N 1
ATOM 740 C CA . ILE A 1 95 ? 4.375 14.922 9.023 1 98.81 95 ILE A CA 1
ATOM 741 C C . ILE A 1 95 ? 3.266 13.969 9.461 1 98.81 95 ILE A C 1
ATOM 743 O O . ILE A 1 95 ? 2.598 14.203 10.469 1 98.81 95 ILE A O 1
ATOM 747 N N . ILE A 1 96 ? 3.053 12.977 8.711 1 98.88 96 ILE A N 1
ATOM 748 C CA . ILE A 1 96 ? 2.092 11.938 9.047 1 98.88 96 ILE A CA 1
ATOM 749 C C . ILE A 1 96 ? 2.834 10.664 9.461 1 98.88 96 ILE A C 1
ATOM 751 O O . ILE A 1 96 ? 3.773 10.242 8.781 1 98.88 96 ILE A O 1
ATOM 755 N N . VAL A 1 97 ? 2.459 10.062 10.586 1 98.69 97 VAL A N 1
ATOM 756 C CA . VAL A 1 97 ? 2.965 8.766 11.031 1 98.69 97 VAL A CA 1
ATOM 757 C C . VAL A 1 97 ? 1.796 7.844 11.367 1 98.69 97 VAL A C 1
ATOM 759 O O . VAL A 1 97 ? 0.675 8.305 11.594 1 98.69 97 VAL A O 1
ATOM 762 N N . GLY A 1 98 ? 2.029 6.555 11.266 1 98.12 98 GLY A N 1
ATOM 763 C CA . GLY A 1 98 ? 1.006 5.59 11.625 1 98.12 98 GLY A CA 1
ATOM 764 C C . GLY A 1 98 ? -0.124 5.508 10.617 1 98.12 98 GLY A C 1
ATOM 765 O O . GLY A 1 98 ? -1.265 5.211 10.977 1 98.12 98 GLY A O 1
ATOM 766 N N . ALA A 1 99 ? 0.14 5.805 9.398 1 97.81 99 ALA A N 1
ATOM 767 C CA . ALA A 1 99 ? -0.928 5.898 8.406 1 97.81 99 ALA A CA 1
ATOM 768 C C . ALA A 1 99 ? -1.006 4.625 7.566 1 97.81 99 ALA A C 1
ATOM 770 O O . ALA A 1 99 ? -1.825 4.531 6.648 1 97.81 99 ALA A O 1
ATOM 771 N N . THR A 1 100 ? -0.132 3.602 7.781 1 98 100 THR A N 1
ATOM 772 C CA . THR A 1 100 ? -0.064 2.355 7.027 1 98 100 THR A CA 1
ATOM 773 C C . THR A 1 100 ? 0.002 1.155 7.969 1 98 100 THR A C 1
ATOM 775 O O . THR A 1 100 ? -0.025 1.316 9.188 1 98 100 THR A O 1
ATOM 778 N N . GLY A 1 101 ? -0.077 -0.068 7.406 1 95.56 101 GLY A N 1
ATOM 779 C CA . GLY A 1 101 ? 0.233 -1.253 8.188 1 95.56 101 GLY A CA 1
ATOM 780 C C . GLY A 1 101 ? -0.983 -2.113 8.477 1 95.56 101 GLY A C 1
ATOM 781 O O . GLY A 1 101 ? -0.853 -3.238 8.969 1 95.56 101 GLY A O 1
ATOM 782 N N . LYS A 1 102 ? -2.191 -1.628 8.133 1 95.12 102 LYS A N 1
ATOM 783 C CA . LYS A 1 102 ? -3.418 -2.402 8.312 1 95.12 102 LYS A CA 1
ATOM 784 C C . LYS A 1 102 ? -4.129 -2.615 6.977 1 95.12 102 LYS A C 1
ATOM 786 O O . LYS A 1 102 ? -3.547 -3.164 6.039 1 95.12 102 LYS A O 1
ATOM 791 N N . ARG A 1 103 ? -5.328 -2.074 6.918 1 96.44 103 ARG A N 1
ATOM 792 C CA . ARG A 1 103 ? -6.051 -2.266 5.664 1 96.44 103 ARG A CA 1
ATOM 793 C C . ARG A 1 103 ? -5.301 -1.638 4.496 1 96.44 103 ARG A C 1
ATOM 795 O O . ARG A 1 103 ? -4.98 -0.448 4.523 1 96.44 103 ARG A O 1
ATOM 802 N N . GLU A 1 104 ? -5.105 -2.449 3.457 1 98.12 104 GLU A N 1
ATOM 803 C CA . GLU A 1 104 ? -4.289 -2.004 2.332 1 98.12 104 GLU A CA 1
ATOM 804 C C . GLU A 1 104 ? -4.992 -0.91 1.534 1 98.12 104 GLU A C 1
ATOM 806 O O . GLU A 1 104 ? -4.344 -0.009 0.998 1 98.12 104 GLU A O 1
ATOM 811 N N . ASP A 1 105 ? -6.32 -0.977 1.427 1 97.5 105 ASP A N 1
ATOM 812 C CA . ASP A 1 105 ? -7.004 0.052 0.651 1 97.5 105 ASP A CA 1
ATOM 813 C C . ASP A 1 105 ? -6.938 1.406 1.354 1 97.5 105 ASP A C 1
ATOM 815 O O . ASP A 1 105 ? -6.824 2.445 0.7 1 97.5 105 ASP A O 1
ATOM 819 N N . HIS A 1 106 ? -6.93 1.398 2.725 1 96.5 106 HIS A N 1
ATOM 820 C CA . HIS A 1 106 ? -6.66 2.627 3.461 1 96.5 106 HIS A CA 1
ATOM 821 C C . HIS A 1 106 ? -5.223 3.094 3.244 1 96.5 106 HIS A C 1
ATOM 823 O O . HIS A 1 106 ? -4.98 4.281 3.008 1 96.5 106 HIS A O 1
ATOM 829 N N . THR A 1 107 ? -4.309 2.154 3.318 1 98 107 THR A N 1
ATOM 830 C CA . THR A 1 107 ? -2.891 2.439 3.131 1 98 107 THR A CA 1
ATOM 831 C C . THR A 1 107 ? -2.646 3.111 1.783 1 98 107 THR A C 1
ATOM 833 O O . THR A 1 107 ? -2.025 4.176 1.717 1 98 107 THR A O 1
ATOM 836 N N . LEU A 1 108 ? -3.189 2.543 0.733 1 98.44 108 LEU A N 1
ATOM 837 C CA . LEU A 1 108 ? -3.018 3.076 -0.615 1 98.44 108 LEU A CA 1
ATOM 838 C C . LEU A 1 108 ? -3.654 4.453 -0.741 1 98.44 108 LEU A C 1
ATOM 840 O O . LEU A 1 108 ? -3.072 5.359 -1.341 1 98.44 108 LEU A O 1
ATOM 844 N N . GLY A 1 109 ? -4.801 4.586 -0.175 1 98 109 GLY A N 1
ATOM 845 C CA . GLY A 1 109 ? -5.457 5.883 -0.171 1 98 109 GLY A CA 1
ATOM 846 C C . GLY A 1 109 ? -4.66 6.953 0.554 1 98 109 GLY A C 1
ATOM 847 O O . GLY A 1 109 ? -4.434 8.039 0.014 1 98 109 GLY A O 1
ATOM 848 N N . ASN A 1 110 ? -4.223 6.613 1.746 1 98.38 110 ASN A N 1
ATOM 849 C CA . ASN A 1 110 ? -3.473 7.555 2.572 1 98.38 110 ASN A CA 1
ATOM 850 C C . ASN A 1 110 ? -2.193 8.016 1.876 1 98.38 110 ASN A C 1
ATOM 852 O O . ASN A 1 110 ? -1.858 9.195 1.902 1 98.38 110 ASN A O 1
ATOM 856 N N . ILE A 1 111 ? -1.521 7.113 1.251 1 98.81 111 ILE A N 1
ATOM 857 C CA . ILE A 1 111 ? -0.266 7.414 0.571 1 98.81 111 ILE A CA 1
ATOM 858 C C . ILE A 1 111 ? -0.532 8.336 -0.617 1 98.81 111 ILE A C 1
ATOM 860 O O . ILE A 1 111 ? 0.137 9.359 -0.779 1 98.81 111 ILE A O 1
ATOM 864 N N . SER A 1 112 ? -1.515 8.031 -1.379 1 98.69 112 SER A N 1
ATOM 865 C CA . SER A 1 112 ? -1.744 8.766 -2.619 1 98.69 112 SER A CA 1
ATOM 866 C C . SER A 1 112 ? -2.273 10.164 -2.342 1 98.69 112 SER A C 1
ATOM 868 O O . SER A 1 112 ? -2.074 11.078 -3.146 1 98.69 112 SER A O 1
ATOM 870 N N . LEU A 1 113 ? -2.875 10.383 -1.219 1 98.62 113 LEU A N 1
ATOM 871 C CA . LEU A 1 113 ? -3.416 11.68 -0.844 1 98.62 113 LEU A CA 1
ATOM 872 C C . LEU A 1 113 ? -2.299 12.703 -0.672 1 98.62 113 LEU A C 1
ATOM 874 O O . LEU A 1 113 ? -2.543 13.914 -0.724 1 98.62 113 LEU A O 1
ATOM 878 N N . LEU A 1 114 ? -1.063 12.273 -0.433 1 98.88 114 LEU A N 1
ATOM 879 C CA . LEU A 1 114 ? 0.076 13.172 -0.305 1 98.88 114 LEU A CA 1
ATOM 880 C C . LEU A 1 114 ? 0.221 14.047 -1.548 1 98.88 114 LEU A C 1
ATOM 882 O O . LEU A 1 114 ? 0.627 15.203 -1.453 1 98.88 114 LEU A O 1
ATOM 886 N N . ILE A 1 115 ? -0.134 13.453 -2.682 1 98.81 115 ILE A N 1
ATOM 887 C CA . ILE A 1 115 ? -0.046 14.18 -3.945 1 98.81 115 ILE A CA 1
ATOM 888 C C . ILE A 1 115 ? -1.052 15.328 -3.953 1 98.81 115 ILE A C 1
ATOM 890 O O . ILE A 1 115 ? -0.725 16.453 -4.359 1 98.81 115 ILE A O 1
ATOM 894 N N . ASP A 1 116 ? -2.252 15.055 -3.473 1 98.25 116 ASP A N 1
ATOM 895 C CA . ASP A 1 116 ? -3.283 16.094 -3.426 1 98.25 116 ASP A CA 1
ATOM 896 C C . ASP A 1 116 ? -2.902 17.203 -2.457 1 98.25 116 ASP A C 1
ATOM 898 O O . ASP A 1 116 ? -3.104 18.391 -2.75 1 98.25 116 ASP A O 1
ATOM 902 N N . TYR A 1 117 ? -2.34 16.797 -1.302 1 98.62 117 TYR A N 1
ATOM 903 C CA . TYR A 1 117 ? -1.94 17.797 -0.322 1 98.62 117 TYR A CA 1
ATOM 904 C C . TYR A 1 117 ? -0.86 18.719 -0.886 1 98.62 117 TYR A C 1
ATOM 906 O O . TYR A 1 117 ? -0.889 19.922 -0.667 1 98.62 117 TYR A O 1
ATOM 914 N N . MET A 1 118 ? 0.047 18.141 -1.591 1 98.5 118 MET A N 1
ATOM 915 C CA . MET A 1 118 ? 1.098 18.938 -2.229 1 98.5 118 MET A CA 1
ATOM 916 C C . MET A 1 118 ? 0.506 19.922 -3.223 1 98.5 118 MET A C 1
ATOM 918 O O . MET A 1 118 ? 0.915 21.078 -3.266 1 98.5 118 MET A O 1
ATOM 922 N N . GLN A 1 119 ? -0.46 19.5 -3.971 1 97.56 119 GLN A N 1
ATOM 923 C CA . GLN A 1 119 ? -1.098 20.359 -4.969 1 97.56 119 GLN A CA 1
ATOM 924 C C . GLN A 1 119 ? -1.842 21.516 -4.305 1 97.56 119 GLN A C 1
ATOM 926 O O . GLN A 1 119 ? -2.041 22.562 -4.922 1 97.56 119 GLN A O 1
ATOM 931 N N . GLU A 1 120 ? -2.18 21.328 -3.09 1 97.06 120 GLU A N 1
ATOM 932 C CA . GLU A 1 120 ? -2.887 22.359 -2.342 1 97.06 120 GLU A CA 1
ATOM 933 C C . GLU A 1 120 ? -1.907 23.312 -1.657 1 97.06 120 GLU A C 1
ATOM 935 O O . GLU A 1 120 ? -2.316 24.188 -0.887 1 97.06 120 GLU A O 1
ATOM 940 N N . GLY A 1 121 ? -0.667 23.109 -1.891 1 97.06 121 GLY A N 1
ATOM 941 C CA . GLY A 1 121 ? 0.345 24.016 -1.375 1 97.06 121 GLY A CA 1
ATOM 942 C C . GLY A 1 121 ? 0.868 23.609 -0.009 1 97.06 121 GLY A C 1
ATOM 943 O O . GLY A 1 121 ? 1.542 24.406 0.659 1 97.06 121 GLY A O 1
ATOM 944 N N . LEU A 1 122 ? 0.528 22.438 0.435 1 98.25 122 LEU A N 1
ATOM 945 C CA . LEU A 1 122 ? 1.011 21.938 1.722 1 98.25 122 LEU A CA 1
ATOM 946 C C . LEU A 1 122 ? 2.316 21.172 1.555 1 98.25 122 LEU A C 1
ATOM 948 O O . LEU A 1 122 ? 2.588 20.625 0.484 1 98.25 122 LEU A O 1
ATOM 952 N N . GLN A 1 123 ? 3.125 21.188 2.559 1 98.19 123 GLN A N 1
ATOM 953 C CA . GLN A 1 123 ? 4.316 20.359 2.654 1 98.19 123 GLN A CA 1
ATOM 954 C C . GLN A 1 123 ? 4.098 19.188 3.617 1 98.19 123 GLN A C 1
ATOM 956 O O . GLN A 1 123 ? 4.32 19.328 4.82 1 98.19 123 GLN A O 1
ATOM 961 N N . VAL A 1 124 ? 3.664 18.094 3.047 1 98.69 124 VAL A N 1
ATOM 962 C CA . VAL A 1 124 ? 3.289 16.938 3.857 1 98.69 124 VAL A CA 1
ATOM 963 C C . VAL A 1 124 ? 4.137 15.727 3.463 1 98.69 124 VAL A C 1
ATOM 965 O O . VAL A 1 124 ? 4.258 15.406 2.277 1 98.69 124 VAL A O 1
ATOM 968 N N . GLN A 1 125 ? 4.777 15.117 4.371 1 98.69 125 GLN A N 1
ATOM 969 C CA . GLN A 1 125 ? 5.477 13.852 4.184 1 98.69 125 GLN A CA 1
ATOM 970 C C . GLN A 1 125 ? 4.914 12.773 5.105 1 98.69 125 GLN A C 1
ATOM 972 O O . GLN A 1 125 ? 4.254 13.078 6.102 1 98.69 125 GLN A O 1
ATOM 977 N N . MET A 1 126 ? 5.074 11.594 4.742 1 98.88 126 MET A N 1
ATOM 978 C CA . MET A 1 126 ? 4.676 10.453 5.57 1 98.88 126 MET A CA 1
ATOM 979 C C . MET A 1 126 ? 5.891 9.617 5.961 1 98.88 126 MET A C 1
ATOM 981 O O . MET A 1 126 ? 6.668 9.203 5.102 1 98.88 126 MET A O 1
ATOM 985 N N . ILE A 1 127 ? 6.047 9.406 7.223 1 98.75 127 ILE A N 1
ATOM 986 C CA . ILE A 1 127 ? 7.141 8.586 7.727 1 98.75 127 ILE A CA 1
ATOM 987 C C . ILE A 1 127 ? 6.594 7.266 8.266 1 98.75 127 ILE A C 1
ATOM 989 O O . ILE A 1 127 ? 5.691 7.262 9.109 1 98.75 127 ILE A O 1
ATOM 993 N N . THR A 1 128 ? 7.086 6.16 7.746 1 98.5 128 THR A N 1
ATOM 994 C CA . THR A 1 128 ? 6.727 4.82 8.203 1 98.5 128 THR A CA 1
ATOM 995 C C . THR A 1 128 ? 7.883 4.184 8.969 1 98.5 128 THR A C 1
ATOM 997 O O . THR A 1 128 ? 8.883 4.844 9.258 1 98.5 128 THR A O 1
ATOM 1000 N N . ASP A 1 129 ? 7.727 2.93 9.297 1 98.25 129 ASP A N 1
ATOM 1001 C CA . ASP A 1 129 ? 8.781 2.229 10.016 1 98.25 129 ASP A CA 1
ATOM 1002 C C . ASP A 1 129 ? 9.914 1.822 9.07 1 98.25 129 ASP A C 1
ATOM 1004 O O . ASP A 1 129 ? 10.969 1.373 9.523 1 98.25 129 ASP A O 1
ATOM 1008 N N . HIS A 1 130 ? 9.711 2.08 7.773 1 98.12 130 HIS A N 1
ATOM 1009 C CA . HIS A 1 130 ? 10.672 1.539 6.824 1 98.12 130 HIS A CA 1
ATOM 1010 C C . HIS A 1 130 ? 11.266 2.643 5.949 1 98.12 130 HIS A C 1
ATOM 1012 O O . HIS A 1 130 ? 12.297 2.441 5.301 1 98.12 130 HIS A O 1
ATOM 1018 N N . GLY A 1 131 ? 10.609 3.775 5.895 1 98.12 131 GLY A N 1
ATOM 1019 C CA . GLY A 1 131 ? 11.078 4.848 5.035 1 98.12 131 GLY A CA 1
ATOM 1020 C C . GLY A 1 131 ? 10.164 6.059 5.035 1 98.12 131 GLY A C 1
ATOM 1021 O O . GLY A 1 131 ? 9.281 6.176 5.891 1 98.12 131 GLY A O 1
ATOM 1022 N N . ILE A 1 132 ? 10.461 6.977 4.098 1 98.56 132 ILE A N 1
ATOM 1023 C CA . ILE A 1 132 ? 9.742 8.242 4.02 1 98.56 132 ILE A CA 1
ATOM 1024 C C . ILE A 1 132 ? 9.141 8.414 2.627 1 98.56 132 ILE A C 1
ATOM 1026 O O . ILE A 1 132 ? 9.836 8.25 1.62 1 98.56 132 ILE A O 1
ATOM 1030 N N . PHE A 1 133 ? 7.824 8.711 2.604 1 98.88 133 PHE A N 1
ATOM 1031 C CA . PHE A 1 133 ? 7.172 9.125 1.368 1 98.88 133 PHE A CA 1
ATOM 1032 C C . PHE A 1 133 ? 7.246 10.641 1.198 1 98.88 133 PHE A C 1
ATOM 1034 O O . PHE A 1 133 ? 6.84 11.391 2.086 1 98.88 133 PHE A O 1
ATOM 1041 N N . ILE A 1 134 ? 7.711 11.094 0.056 1 98.81 134 ILE A N 1
ATOM 1042 C CA . ILE A 1 134 ? 7.848 12.508 -0.263 1 98.81 134 ILE A CA 1
ATOM 1043 C C . ILE A 1 134 ? 7.172 12.805 -1.598 1 98.81 134 ILE A C 1
ATOM 1045 O O . ILE A 1 134 ? 7.645 12.375 -2.652 1 98.81 134 ILE A O 1
ATOM 1049 N N . PRO A 1 135 ? 6.004 13.531 -1.532 1 98.88 135 PRO A N 1
ATOM 1050 C CA . PRO A 1 135 ? 5.422 13.938 -2.811 1 98.88 135 PRO A CA 1
ATOM 1051 C C . PRO A 1 135 ? 6.258 14.992 -3.537 1 98.88 135 PRO A C 1
ATOM 1053 O O . PRO A 1 135 ? 6.852 15.859 -2.895 1 98.88 135 PRO A O 1
ATOM 1056 N N . ALA A 1 136 ? 6.309 14.875 -4.852 1 98.69 136 ALA A N 1
ATOM 1057 C CA . ALA A 1 136 ? 7.145 15.781 -5.637 1 98.69 136 ALA A CA 1
ATOM 1058 C C . ALA A 1 136 ? 6.492 16.109 -6.977 1 98.69 136 ALA A C 1
ATOM 1060 O O . ALA A 1 136 ? 5.555 15.422 -7.398 1 98.69 136 ALA A O 1
ATOM 1061 N N . CYS A 1 137 ? 6.926 17.156 -7.566 1 98.31 137 CYS A N 1
ATOM 1062 C CA . CYS A 1 137 ? 6.477 17.594 -8.883 1 98.31 137 CYS A CA 1
ATOM 1063 C C . CYS A 1 137 ? 7.637 18.172 -9.688 1 98.31 137 CYS A C 1
ATOM 1065 O O . CYS A 1 137 ? 8.484 18.891 -9.148 1 98.31 137 CYS A O 1
ATOM 1067 N N . ASN A 1 138 ? 7.641 17.781 -10.984 1 98.56 138 ASN A N 1
ATOM 1068 C CA . ASN A 1 138 ? 8.664 18.297 -11.891 1 98.56 138 ASN A CA 1
ATOM 1069 C C . ASN A 1 138 ? 10.07 17.969 -11.391 1 98.56 138 ASN A C 1
ATOM 1071 O O . ASN A 1 138 ? 10.297 16.906 -10.812 1 98.56 138 ASN A O 1
ATOM 1075 N N . THR A 1 139 ? 11.07 18.719 -11.742 1 98.75 139 THR A N 1
ATOM 1076 C CA . THR A 1 139 ? 12.453 18.406 -11.383 1 98.75 139 THR A CA 1
ATOM 1077 C C . THR A 1 139 ? 12.711 18.703 -9.906 1 98.75 139 THR A C 1
ATOM 1079 O O . THR A 1 139 ? 12.422 19.797 -9.43 1 98.75 139 THR A O 1
ATOM 1082 N N . GLN A 1 140 ? 13.172 17.719 -9.203 1 98.56 140 GLN A N 1
ATOM 1083 C CA . GLN A 1 140 ? 13.5 17.859 -7.789 1 98.56 140 GLN A CA 1
ATOM 1084 C C . GLN A 1 140 ? 14.812 17.172 -7.453 1 98.56 140 GLN A C 1
ATOM 1086 O O . GLN A 1 140 ? 15.188 16.188 -8.109 1 98.56 140 GLN A O 1
ATOM 1091 N N . VAL A 1 141 ? 15.453 17.672 -6.422 1 98.56 141 VAL A N 1
ATOM 1092 C CA . VAL A 1 141 ? 16.672 17.078 -5.887 1 98.56 141 VAL A CA 1
ATOM 1093 C C . VAL A 1 141 ? 16.422 16.562 -4.473 1 98.56 141 VAL A C 1
ATOM 1095 O O . VAL A 1 141 ? 15.766 17.234 -3.668 1 98.56 141 VAL A O 1
ATOM 1098 N N . PHE A 1 142 ? 16.891 15.406 -4.18 1 98.44 142 PHE A N 1
ATOM 1099 C CA . PHE A 1 142 ? 16.719 14.766 -2.881 1 98.44 142 PHE A CA 1
ATOM 1100 C C . PHE A 1 142 ? 18.078 14.422 -2.266 1 98.44 142 PHE A C 1
ATOM 1102 O O . PHE A 1 142 ? 19 14.016 -2.973 1 98.44 142 PHE A O 1
ATOM 1109 N N . THR A 1 143 ? 18.188 14.523 -0.921 1 97.62 143 THR A N 1
ATOM 1110 C CA . THR A 1 143 ? 19.359 14.055 -0.209 1 97.62 143 THR A CA 1
ATOM 1111 C C . THR A 1 143 ? 19.344 12.539 -0.048 1 97.62 143 THR A C 1
ATOM 1113 O O . THR A 1 143 ? 18.281 11.945 0.164 1 97.62 143 THR A O 1
ATOM 1116 N N . SER A 1 144 ? 20.5 11.938 -0.115 1 97.62 144 SER A N 1
ATOM 1117 C CA . SER A 1 144 ? 20.594 10.484 0.001 1 97.62 144 SER A CA 1
ATOM 1118 C C . SER A 1 144 ? 21.969 10.055 0.5 1 97.62 144 SER A C 1
ATOM 1120 O O . SER A 1 144 ? 22.844 10.891 0.723 1 97.62 144 SER A O 1
ATOM 1122 N N . GLN A 1 145 ? 22.062 8.797 0.833 1 97.5 145 GLN A N 1
ATOM 1123 C CA . GLN A 1 145 ? 23.328 8.102 1.03 1 97.5 145 GLN A CA 1
ATOM 1124 C C . GLN A 1 145 ? 23.578 7.09 -0.085 1 97.5 145 GLN A C 1
ATOM 1126 O O . GLN A 1 145 ? 22.672 6.375 -0.499 1 97.5 145 GLN A O 1
ATOM 1131 N N . PRO A 1 146 ? 24.844 7.035 -0.562 1 97.88 146 PRO A N 1
ATOM 1132 C CA . PRO A 1 146 ? 25.094 6.012 -1.577 1 97.88 146 PRO A CA 1
ATOM 1133 C C . PRO A 1 146 ? 24.688 4.613 -1.122 1 97.88 146 PRO A C 1
ATOM 1135 O O . PRO A 1 146 ? 25 4.207 0 1 97.88 146 PRO A O 1
ATOM 1138 N N . GLY A 1 147 ? 24 3.938 -2 1 97.19 147 GLY A N 1
ATOM 1139 C CA . GLY A 1 147 ? 23.562 2.588 -1.688 1 97.19 147 GLY A CA 1
ATOM 1140 C C . GLY A 1 147 ? 22.172 2.545 -1.085 1 97.19 147 GLY A C 1
ATOM 1141 O O . GLY A 1 147 ? 21.625 1.465 -0.858 1 97.19 147 GLY A O 1
ATOM 1142 N N . GLN A 1 148 ? 21.609 3.76 -0.872 1 97.44 148 GLN A N 1
ATOM 1143 C CA . GLN A 1 148 ? 20.281 3.842 -0.287 1 97.44 148 GLN A CA 1
ATOM 1144 C C . GLN A 1 148 ? 19.203 3.451 -1.304 1 97.44 148 GLN A C 1
ATOM 1146 O O . GLN A 1 148 ? 19.281 3.844 -2.471 1 97.44 148 GLN A O 1
ATOM 1151 N N . GLN A 1 149 ? 18.25 2.664 -0.832 1 97.06 149 GLN A N 1
ATOM 1152 C CA . GLN A 1 149 ? 17.188 2.246 -1.73 1 97.06 149 GLN A CA 1
ATOM 1153 C C . GLN A 1 149 ? 16.109 3.328 -1.85 1 97.06 149 GLN A C 1
ATOM 1155 O O . GLN A 1 149 ? 15.758 3.965 -0.858 1 97.06 149 GLN A O 1
ATOM 1160 N N . VAL A 1 150 ? 15.672 3.527 -3.105 1 98.19 150 VAL A N 1
ATOM 1161 C CA . VAL A 1 150 ? 14.625 4.508 -3.367 1 98.19 150 VAL A CA 1
ATOM 1162 C C . VAL A 1 150 ? 13.625 3.943 -4.371 1 98.19 150 VAL A C 1
ATOM 1164 O O . VAL A 1 150 ? 13.992 3.156 -5.246 1 98.19 150 VAL A O 1
ATOM 1167 N N . SER A 1 151 ? 12.383 4.23 -4.203 1 98.31 151 SER A N 1
ATOM 1168 C CA . SER A 1 151 ? 11.312 3.873 -5.133 1 98.31 151 SER A CA 1
ATOM 1169 C C . SER A 1 151 ? 10.547 5.105 -5.598 1 98.31 151 SER A C 1
ATOM 1171 O O . SER A 1 151 ? 10.344 6.043 -4.824 1 98.31 151 SER A O 1
ATOM 1173 N N . ILE A 1 152 ? 10.172 5.082 -6.828 1 98.56 152 ILE A N 1
ATOM 1174 C CA . ILE A 1 152 ? 9.422 6.18 -7.43 1 98.56 152 ILE A CA 1
ATOM 1175 C C . ILE A 1 152 ? 8.062 5.672 -7.91 1 98.56 152 ILE A C 1
ATOM 1177 O O . ILE A 1 152 ? 7.977 4.621 -8.555 1 98.56 152 ILE A O 1
ATOM 1181 N N . PHE A 1 153 ? 7.031 6.344 -7.562 1 98.56 153 PHE A N 1
ATOM 1182 C CA . PHE A 1 153 ? 5.68 6.047 -8.016 1 98.56 153 PHE A CA 1
ATOM 1183 C C . PHE A 1 153 ? 5.129 7.195 -8.859 1 98.56 153 PHE A C 1
ATOM 1185 O O . PHE A 1 153 ? 5.016 8.328 -8.375 1 98.56 153 PHE A O 1
ATOM 1192 N N . ASN A 1 154 ? 4.762 6.887 -10.039 1 98.38 154 ASN A N 1
ATOM 1193 C CA . ASN A 1 154 ? 4.379 7.91 -11 1 98.38 154 ASN A CA 1
ATOM 1194 C C . ASN A 1 154 ? 2.895 8.25 -10.898 1 98.38 154 ASN A C 1
ATOM 1196 O O . ASN A 1 154 ? 2.049 7.355 -10.859 1 98.38 154 ASN A O 1
ATOM 1200 N N . PHE A 1 155 ? 2.574 9.484 -10.797 1 98.06 155 PHE A N 1
ATOM 1201 C CA . PHE A 1 155 ? 1.203 9.984 -10.805 1 98.06 155 PHE A CA 1
ATOM 1202 C C . PHE A 1 155 ? 0.944 10.836 -12.039 1 98.06 155 PHE A C 1
ATOM 1204 O O . PHE A 1 155 ? 0.435 11.953 -11.93 1 98.06 155 PHE A O 1
ATOM 1211 N N . GLY A 1 156 ? 1.337 10.32 -13.172 1 96.56 156 GLY A N 1
ATOM 1212 C CA . GLY A 1 156 ? 1.042 10.945 -14.445 1 96.56 156 GLY A CA 1
ATOM 1213 C C . GLY A 1 156 ? 2.172 11.812 -14.961 1 96.56 156 GLY A C 1
ATOM 1214 O O . GLY A 1 156 ? 1.999 12.562 -15.93 1 96.56 156 GLY A O 1
ATOM 1215 N N . ALA A 1 157 ? 3.336 11.734 -14.312 1 97.94 157 ALA A N 1
ATOM 1216 C CA . ALA A 1 157 ? 4.477 12.516 -14.781 1 97.94 157 ALA A CA 1
ATOM 1217 C C . ALA A 1 157 ? 5.039 11.938 -16.078 1 97.94 157 ALA A C 1
ATOM 1219 O O . ALA A 1 157 ? 4.902 10.742 -16.344 1 97.94 157 ALA A O 1
ATOM 1220 N N . THR A 1 158 ? 5.625 12.797 -16.906 1 98.31 158 THR A N 1
ATOM 1221 C CA . THR A 1 158 ? 6.27 12.391 -18.141 1 98.31 158 THR A CA 1
ATOM 1222 C C . THR A 1 158 ? 7.703 12.906 -18.203 1 98.31 158 THR A C 1
ATOM 1224 O O . THR A 1 158 ? 8.086 13.789 -17.438 1 98.31 158 THR A O 1
ATOM 1227 N N . GLY A 1 159 ? 8.5 12.258 -19.078 1 98.31 159 GLY A N 1
ATOM 1228 C CA . GLY A 1 159 ? 9.891 12.672 -19.219 1 98.31 159 GLY A CA 1
ATOM 1229 C C . GLY A 1 159 ? 10.734 12.328 -18 1 98.31 159 GLY A C 1
ATOM 1230 O O . GLY A 1 159 ? 11.641 13.086 -17.641 1 98.31 159 GLY A O 1
ATOM 1231 N N . LEU A 1 160 ? 10.43 11.289 -17.328 1 98.44 160 LEU A N 1
ATOM 1232 C CA . LEU A 1 160 ? 11.125 10.898 -16.109 1 98.44 160 LEU A CA 1
ATOM 1233 C C . LEU A 1 160 ? 12.57 10.508 -16.422 1 98.44 160 LEU A C 1
ATOM 1235 O O . LEU A 1 160 ? 12.82 9.594 -17.219 1 98.44 160 LEU A O 1
ATOM 1239 N N . GLN A 1 161 ? 13.469 11.133 -15.781 1 98.12 161 GLN A N 1
ATOM 1240 C CA . GLN A 1 161 ? 14.898 10.836 -15.82 1 98.12 161 GLN A CA 1
ATOM 1241 C C . GLN A 1 161 ? 15.531 11.023 -14.445 1 98.12 161 GLN A C 1
ATOM 1243 O O . GLN A 1 161 ? 15.062 11.828 -13.641 1 98.12 161 GLN A O 1
ATOM 1248 N N . GLY A 1 162 ? 16.516 10.273 -14.227 1 97.69 162 GLY A N 1
ATOM 1249 C CA . GLY A 1 162 ? 17.141 10.359 -12.922 1 97.69 162 GLY A CA 1
ATOM 1250 C C . GLY A 1 162 ? 18.656 10.516 -12.992 1 97.69 162 GLY A C 1
ATOM 1251 O O . GLY A 1 162 ? 19.297 9.945 -13.867 1 97.69 162 GLY A O 1
ATOM 1252 N N . GLU A 1 163 ? 19.203 11.273 -12.156 1 98.25 163 GLU A N 1
ATOM 1253 C CA . GLU A 1 163 ? 20.641 11.375 -11.891 1 98.25 163 GLU A CA 1
ATOM 1254 C C . GLU A 1 163 ? 20.953 10.938 -10.469 1 98.25 163 GLU A C 1
ATOM 1256 O O . GLU A 1 163 ? 20.203 11.234 -9.531 1 98.25 163 GLU A O 1
ATOM 1261 N N . GLY A 1 164 ? 22.062 10.258 -10.352 1 98.31 164 GLY A N 1
ATOM 1262 C CA . GLY A 1 164 ? 22.438 9.781 -9.031 1 98.31 164 GLY A CA 1
ATOM 1263 C C . GLY A 1 164 ? 21.734 8.5 -8.633 1 98.31 164 GLY A C 1
ATOM 1264 O O . GLY A 1 164 ? 21.594 8.195 -7.449 1 98.31 164 GLY A O 1
ATOM 1265 N N . LEU A 1 165 ? 21.203 7.777 -9.57 1 97.88 165 LEU A N 1
ATOM 1266 C CA . LEU A 1 165 ? 20.516 6.508 -9.383 1 97.88 165 LEU A CA 1
ATOM 1267 C C . LEU A 1 165 ? 21.219 5.391 -10.148 1 97.88 165 LEU A C 1
ATOM 1269 O O . LEU A 1 165 ? 21.781 5.625 -11.219 1 97.88 165 LEU A O 1
ATOM 1273 N N . ALA A 1 166 ? 21.156 4.246 -9.609 1 96.81 166 ALA A N 1
ATOM 1274 C CA . ALA A 1 166 ? 21.828 3.098 -10.211 1 96.81 166 ALA A CA 1
ATOM 1275 C C . ALA A 1 166 ? 21.141 2.672 -11.508 1 96.81 166 ALA A C 1
ATOM 1277 O O . ALA A 1 166 ? 21.812 2.264 -12.461 1 96.81 166 ALA A O 1
ATOM 1278 N N . TYR A 1 167 ? 19.766 2.729 -11.531 1 95.44 167 TYR A N 1
ATOM 1279 C CA . TYR A 1 167 ? 19 2.285 -12.68 1 95.44 167 TYR A CA 1
ATOM 1280 C C . TYR A 1 167 ? 18.281 3.459 -13.336 1 95.44 167 TYR A C 1
ATOM 1282 O O . TYR A 1 167 ? 17.719 4.312 -12.648 1 95.44 167 TYR A O 1
ATOM 1290 N N . PRO A 1 168 ? 18.312 3.482 -14.617 1 95.31 168 PRO A N 1
ATOM 1291 C CA . PRO A 1 168 ? 17.641 4.586 -15.312 1 95.31 168 PRO A CA 1
ATOM 1292 C C . PRO A 1 168 ? 16.125 4.566 -15.141 1 95.31 168 PRO A C 1
ATOM 1294 O O . PRO A 1 168 ? 15.531 3.496 -14.961 1 95.31 168 PRO A O 1
ATOM 1297 N N . LEU A 1 169 ? 15.578 5.75 -15.219 1 96.25 169 LEU A N 1
ATOM 1298 C CA . LEU A 1 169 ? 14.125 5.883 -15.172 1 96.25 169 LEU A CA 1
ATOM 1299 C C . LEU A 1 169 ? 13.547 6.043 -16.578 1 96.25 169 LEU A C 1
ATOM 1301 O O . LEU A 1 169 ? 14.242 6.492 -17.484 1 96.25 169 LEU A O 1
ATOM 1305 N N . SER A 1 170 ? 12.391 5.637 -16.734 1 95.44 170 SER A N 1
ATOM 1306 C CA . SER A 1 170 ? 11.539 5.871 -17.891 1 95.44 170 SER A CA 1
ATOM 1307 C C . SER A 1 170 ? 10.102 6.168 -17.484 1 95.44 170 SER A C 1
ATOM 1309 O O . SER A 1 170 ? 9.75 6.047 -16.312 1 95.44 170 SER A O 1
ATOM 1311 N N . ASP A 1 171 ? 9.398 6.602 -18.453 1 96.88 171 ASP A N 1
ATOM 1312 C CA . ASP A 1 171 ? 7.98 6.77 -18.156 1 96.88 171 ASP A CA 1
ATOM 1313 C C . ASP A 1 171 ? 7.32 5.422 -17.875 1 96.88 171 ASP A C 1
ATOM 1315 O O . ASP A 1 171 ? 7.555 4.445 -18.594 1 96.88 171 ASP A O 1
ATOM 1319 N N . PHE A 1 172 ? 6.648 5.352 -16.797 1 95.81 172 PHE A N 1
ATOM 1320 C CA . PHE A 1 172 ? 5.949 4.125 -16.438 1 95.81 172 PHE A CA 1
ATOM 1321 C C . PHE A 1 172 ? 4.594 4.438 -15.812 1 95.81 172 PHE A C 1
ATOM 1323 O O . PHE A 1 172 ? 4.348 5.562 -15.375 1 95.81 172 PHE A O 1
ATOM 1330 N N . SER A 1 173 ? 3.738 3.445 -15.844 1 93.94 173 SER A N 1
ATOM 1331 C CA . SER A 1 173 ? 2.387 3.672 -15.344 1 93.94 173 SER A CA 1
ATOM 1332 C C . SER A 1 173 ? 2.033 2.68 -14.242 1 93.94 173 SER A C 1
ATOM 1334 O O . SER A 1 173 ? 1.129 2.93 -13.445 1 93.94 173 SER A O 1
ATOM 1336 N N . ASN A 1 174 ? 2.799 1.556 -14.25 1 97.19 174 ASN A N 1
ATOM 1337 C CA . ASN A 1 174 ? 2.553 0.595 -13.18 1 97.19 174 ASN A CA 1
ATOM 1338 C C . ASN A 1 174 ? 3.393 0.906 -11.945 1 97.19 174 ASN A C 1
ATOM 1340 O O . ASN A 1 174 ? 4.543 1.327 -12.062 1 97.19 174 ASN A O 1
ATOM 1344 N N . TRP A 1 175 ? 2.895 0.575 -10.75 1 97.69 175 TRP A N 1
ATOM 1345 C CA . TRP A 1 175 ? 3.492 1.01 -9.492 1 97.69 175 TRP A CA 1
ATOM 1346 C C . TRP A 1 175 ? 4.855 0.363 -9.281 1 97.69 175 TRP A C 1
ATOM 1348 O O . TRP A 1 175 ? 5.758 0.97 -8.695 1 97.69 175 TRP A O 1
ATOM 1358 N N . TRP A 1 176 ? 5.035 -0.827 -9.773 1 96.88 176 TRP A N 1
ATOM 1359 C CA . TRP A 1 176 ? 6.234 -1.602 -9.461 1 96.88 176 TRP A CA 1
ATOM 1360 C C . TRP A 1 176 ? 7.422 -1.125 -10.289 1 96.88 176 TRP A C 1
ATOM 1362 O O . TRP A 1 176 ? 8.578 -1.375 -9.93 1 96.88 176 TRP A O 1
ATOM 1372 N N . GLN A 1 177 ? 7.211 -0.428 -11.352 1 96.5 177 GLN A N 1
ATOM 1373 C CA . GLN A 1 177 ? 8.219 -0.205 -12.383 1 96.5 177 GLN A CA 1
ATOM 1374 C C . GLN A 1 177 ? 9.281 0.783 -11.906 1 96.5 177 GLN A C 1
ATOM 1376 O O . GLN A 1 177 ? 10.391 0.817 -12.445 1 96.5 177 GLN A O 1
ATOM 1381 N N . GLY A 1 178 ? 9 1.582 -10.922 1 96.06 178 GLY A N 1
ATOM 1382 C CA . GLY A 1 178 ? 9.969 2.531 -10.398 1 96.06 178 GLY A CA 1
ATOM 1383 C C . GLY A 1 178 ? 10.492 2.156 -9.023 1 96.06 178 GLY A C 1
ATOM 1384 O O . GLY A 1 178 ? 11.055 2.996 -8.32 1 96.06 178 GLY A O 1
ATOM 1385 N N . THR A 1 179 ? 10.234 0.88 -8.594 1 96.12 179 THR A N 1
ATOM 1386 C CA . THR A 1 179 ? 10.594 0.49 -7.234 1 96.12 179 THR A CA 1
ATOM 1387 C C . THR A 1 179 ? 12.008 -0.077 -7.188 1 96.12 179 THR A C 1
ATOM 1389 O O . THR A 1 179 ? 12.523 -0.556 -8.203 1 96.12 179 THR A O 1
ATOM 1392 N N . LEU A 1 180 ? 12.602 0.008 -5.992 1 92.94 180 LEU A N 1
ATOM 1393 C CA . LEU A 1 180 ? 13.836 -0.685 -5.617 1 92.94 180 LEU A CA 1
ATOM 1394 C C . LEU A 1 180 ? 15.016 -0.179 -6.438 1 92.94 180 LEU A C 1
ATOM 1396 O O . LEU A 1 180 ? 15.82 -0.974 -6.93 1 92.94 180 LEU A O 1
ATOM 1400 N N . ASN A 1 181 ? 15 1.084 -6.777 1 96.12 181 ASN A N 1
ATOM 1401 C CA . ASN A 1 181 ? 16.219 1.712 -7.281 1 96.12 181 ASN A CA 1
ATOM 1402 C C . ASN A 1 181 ? 17.234 1.932 -6.168 1 96.12 181 ASN A C 1
ATOM 1404 O O . ASN A 1 181 ? 16.984 1.595 -5.008 1 96.12 181 ASN A O 1
ATOM 1408 N N . GLU A 1 182 ? 18.375 2.406 -6.492 1 97 182 GLU A N 1
ATOM 1409 C CA . GLU A 1 182 ? 19.453 2.637 -5.523 1 97 182 GLU A CA 1
ATOM 1410 C C . GLU A 1 182 ? 20.203 3.922 -5.836 1 97 182 GLU A C 1
ATOM 1412 O O . GLU A 1 182 ? 20.531 4.195 -6.992 1 97 182 GLU A O 1
ATOM 1417 N N . THR A 1 183 ? 20.422 4.66 -4.777 1 98.12 183 THR A N 1
ATOM 1418 C CA . THR A 1 183 ? 21.156 5.91 -4.98 1 98.12 183 THR A CA 1
ATOM 1419 C C . THR A 1 183 ? 22.656 5.652 -5.059 1 98.12 183 THR A C 1
ATOM 1421 O O . THR A 1 183 ? 23.172 4.738 -4.41 1 98.12 183 THR A O 1
ATOM 1424 N N . THR A 1 184 ? 23.375 6.461 -5.824 1 98.44 184 THR A N 1
ATOM 1425 C CA . THR A 1 184 ? 24.812 6.262 -6.016 1 98.44 184 THR A CA 1
ATOM 1426 C C . THR A 1 184 ? 25.594 7.426 -5.426 1 98.44 184 THR A C 1
ATOM 1428 O O . THR A 1 184 ? 26.828 7.355 -5.312 1 98.44 184 THR A O 1
ATOM 1431 N N . GLU A 1 185 ? 24.891 8.555 -5.098 1 98 185 GLU A N 1
ATOM 1432 C CA . GLU A 1 185 ? 25.5 9.789 -4.602 1 98 185 GLU A CA 1
ATOM 1433 C C . GLU A 1 185 ? 24.766 10.305 -3.365 1 98 185 GLU A C 1
ATOM 1435 O O . GLU A 1 185 ? 23.797 9.703 -2.914 1 98 185 GLU A O 1
ATOM 1440 N N . TYR A 1 186 ? 25.328 11.367 -2.814 1 98.12 186 TYR A N 1
ATOM 1441 C CA . TYR A 1 186 ? 24.75 11.945 -1.607 1 98.12 186 TYR A CA 1
ATOM 1442 C C . TYR A 1 186 ? 23.516 12.766 -1.936 1 98.12 186 TYR A C 1
ATOM 1444 O O . TYR A 1 186 ? 22.875 13.328 -1.04 1 98.12 186 TYR A O 1
ATOM 1452 N N . GLU A 1 187 ? 23.25 12.812 -3.236 1 98.19 187 GLU A N 1
ATOM 1453 C CA . GLU A 1 187 ? 22.016 13.383 -3.738 1 98.19 187 GLU A CA 1
ATOM 1454 C C . GLU A 1 187 ? 21.578 12.703 -5.035 1 98.19 187 GLU A C 1
ATOM 1456 O O . GLU A 1 187 ? 22.406 12.125 -5.746 1 98.19 187 GLU A O 1
ATOM 1461 N N . PHE A 1 188 ? 20.328 12.719 -5.273 1 98.56 188 PHE A N 1
ATOM 1462 C CA . PHE A 1 188 ? 19.844 12.281 -6.574 1 98.56 188 PHE A CA 1
ATOM 1463 C C . PHE A 1 188 ? 18.781 13.242 -7.102 1 98.56 188 PHE A C 1
ATOM 1465 O O . PHE A 1 188 ? 18.125 13.938 -6.324 1 98.56 188 PHE A O 1
ATOM 1472 N N . CYS A 1 189 ? 18.703 13.328 -8.406 1 98.69 189 CYS A N 1
ATOM 1473 C CA . CYS A 1 189 ? 17.797 14.258 -9.078 1 98.69 189 CYS A CA 1
ATOM 1474 C C . CYS A 1 189 ? 16.812 13.508 -9.961 1 98.69 189 CYS A C 1
ATOM 1476 O O . CYS A 1 189 ? 17.188 12.562 -10.656 1 98.69 189 CYS A O 1
ATOM 1478 N N . ILE A 1 190 ? 15.586 13.883 -9.852 1 98.75 190 ILE A N 1
ATOM 1479 C CA . ILE A 1 190 ? 14.562 13.367 -10.766 1 98.75 190 ILE A CA 1
ATOM 1480 C C . ILE A 1 190 ? 14.07 14.492 -11.664 1 98.75 190 ILE A C 1
ATOM 1482 O O . ILE A 1 190 ? 13.547 15.5 -11.18 1 98.75 190 ILE A O 1
ATOM 1486 N N . HIS A 1 191 ? 14.242 14.289 -12.945 1 98.56 191 HIS A N 1
ATOM 1487 C CA . HIS A 1 191 ? 13.656 15.164 -13.945 1 98.56 191 HIS A CA 1
ATOM 1488 C C . HIS A 1 191 ? 12.305 14.641 -14.422 1 98.56 191 HIS A C 1
ATOM 1490 O O . HIS A 1 191 ? 12.18 13.461 -14.773 1 98.56 191 HIS A O 1
ATOM 1496 N N . ALA A 1 192 ? 11.352 15.484 -14.422 1 98.44 192 ALA A N 1
ATOM 1497 C CA . ALA A 1 192 ? 10.031 15.078 -14.891 1 98.44 192 ALA A CA 1
ATOM 1498 C C . ALA A 1 192 ? 9.133 16.297 -15.102 1 98.44 192 ALA A C 1
ATOM 1500 O O . ALA A 1 192 ? 9.453 17.391 -14.648 1 98.44 192 ALA A O 1
ATOM 1501 N N . THR A 1 193 ? 8.125 16.172 -15.883 1 98.69 193 THR A N 1
ATOM 1502 C CA . THR A 1 193 ? 6.973 17.078 -15.914 1 98.69 193 THR A CA 1
ATOM 1503 C C . THR A 1 193 ? 5.738 16.391 -15.32 1 98.69 193 THR A C 1
ATOM 1505 O O . THR A 1 193 ? 5.23 15.422 -15.883 1 98.69 193 THR A O 1
ATOM 1508 N N . GLY A 1 194 ? 5.285 16.969 -14.188 1 98.38 194 GLY A N 1
ATOM 1509 C CA . GLY A 1 194 ? 4.133 16.359 -13.539 1 98.38 194 GLY A CA 1
ATOM 1510 C C . GLY A 1 194 ? 4.438 15.836 -12.148 1 98.38 194 GLY A C 1
ATOM 1511 O O . GLY A 1 194 ? 5.406 16.266 -11.516 1 98.38 194 GLY A O 1
ATOM 1512 N N . LYS A 1 195 ? 3.57 15.016 -11.633 1 98.69 195 LYS A N 1
ATOM 1513 C CA . LYS A 1 195 ? 3.602 14.648 -10.219 1 98.69 195 LYS A CA 1
ATOM 1514 C C . LYS A 1 195 ? 4.086 13.219 -10.031 1 98.69 195 LYS A C 1
ATOM 1516 O O . LYS A 1 195 ? 3.783 12.344 -10.844 1 98.69 195 LYS A O 1
ATOM 1521 N N . TYR A 1 196 ? 4.832 12.961 -8.984 1 98.75 196 TYR A N 1
ATOM 1522 C CA . TYR A 1 196 ? 5.285 11.633 -8.586 1 98.75 196 TYR A CA 1
ATOM 1523 C C . TYR A 1 196 ? 5.555 11.578 -7.086 1 98.75 196 TYR A C 1
ATOM 1525 O O . TYR A 1 196 ? 5.484 12.602 -6.398 1 98.75 196 TYR A O 1
ATOM 1533 N N . LEU A 1 197 ? 5.676 10.43 -6.586 1 98.81 197 LEU A N 1
ATOM 1534 C CA . LEU A 1 197 ? 5.941 10.156 -5.18 1 98.81 197 LEU A CA 1
ATOM 1535 C C . LEU A 1 197 ? 7.254 9.391 -5.012 1 98.81 197 LEU A C 1
ATOM 1537 O O . LEU A 1 197 ? 7.527 8.453 -5.758 1 98.81 197 LEU A O 1
ATOM 1541 N N . VAL A 1 198 ? 8.094 9.852 -4.09 1 98.88 198 VAL A N 1
ATOM 1542 C CA . VAL A 1 198 ? 9.375 9.203 -3.818 1 98.88 198 VAL A CA 1
ATOM 1543 C C . VAL A 1 198 ? 9.328 8.531 -2.445 1 98.88 198 VAL A C 1
ATOM 1545 O O . VAL A 1 198 ? 8.836 9.117 -1.478 1 98.88 198 VAL A O 1
ATOM 1548 N N . PHE A 1 199 ? 9.742 7.363 -2.377 1 98.88 199 PHE A N 1
ATOM 1549 C CA . PHE A 1 199 ? 9.93 6.652 -1.118 1 98.88 199 PHE A CA 1
ATOM 1550 C C . PHE A 1 199 ? 11.406 6.383 -0.868 1 98.88 199 PHE A C 1
ATOM 1552 O O . PHE A 1 199 ? 12.07 5.727 -1.673 1 98.88 199 PHE A O 1
ATOM 1559 N N . ILE A 1 200 ? 11.914 6.887 0.157 1 98.5 200 ILE A N 1
ATOM 1560 C CA . ILE A 1 200 ? 13.312 6.695 0.526 1 98.5 200 ILE A CA 1
ATOM 1561 C C . ILE A 1 200 ? 13.406 5.77 1.738 1 98.5 200 ILE A C 1
ATOM 1563 O O . ILE A 1 200 ? 12.914 6.102 2.818 1 98.5 200 ILE A O 1
ATOM 1567 N N . ASN A 1 201 ? 13.984 4.637 1.561 1 97.44 201 ASN A N 1
ATOM 1568 C CA . ASN A 1 201 ? 14.141 3.664 2.639 1 97.44 201 ASN A CA 1
ATOM 1569 C C . ASN A 1 201 ? 15.219 4.09 3.627 1 97.44 201 ASN A C 1
ATOM 1571 O O . ASN A 1 201 ? 16.219 4.703 3.238 1 97.44 201 ASN A O 1
ATOM 1575 N N . PHE A 1 202 ? 15.039 3.744 5.012 1 93.38 202 PHE A N 1
ATOM 1576 C CA . PHE A 1 202 ? 16.062 3.994 6.008 1 93.38 202 PHE A CA 1
ATOM 1577 C C . PHE A 1 202 ? 17.328 3.186 5.707 1 93.38 202 PHE A C 1
ATOM 1579 O O . PHE A 1 202 ? 17.25 2.111 5.105 1 93.38 202 PHE A O 1
ATOM 1586 N N . MET B 1 1 ? -13.266 -21.234 -8.609 1 56.72 1 MET B N 1
ATOM 1587 C CA . MET B 1 1 ? -12.078 -21.672 -9.336 1 56.72 1 MET B CA 1
ATOM 1588 C C . MET B 1 1 ? -11.109 -22.406 -8.414 1 56.72 1 MET B C 1
ATOM 1590 O O . MET B 1 1 ? -10.969 -22.047 -7.242 1 56.72 1 MET B O 1
ATOM 1594 N N . THR B 1 2 ? -10.641 -23.578 -8.836 1 85.38 2 THR B N 1
ATOM 1595 C CA . THR B 1 2 ? -9.781 -24.406 -7.992 1 85.38 2 THR B CA 1
ATOM 1596 C C . THR B 1 2 ? -8.359 -23.844 -7.969 1 85.38 2 THR B C 1
ATOM 1598 O O . THR B 1 2 ? -7.754 -23.625 -9.016 1 85.38 2 THR B O 1
ATOM 1601 N N . THR B 1 3 ? -7.816 -23.406 -6.91 1 94.38 3 THR B N 1
ATOM 1602 C CA . THR B 1 3 ? -6.461 -22.922 -6.703 1 94.38 3 THR B CA 1
ATOM 1603 C C . THR B 1 3 ? -5.441 -24.016 -6.977 1 94.38 3 THR B C 1
ATOM 1605 O O . THR B 1 3 ? -5.582 -25.141 -6.48 1 94.38 3 THR B O 1
ATOM 1608 N N . GLU B 1 4 ? -4.496 -23.672 -7.832 1 98.38 4 GLU B N 1
ATOM 1609 C CA . GLU B 1 4 ? -3.482 -24.656 -8.195 1 98.38 4 GLU B CA 1
ATOM 1610 C C . GLU B 1 4 ? -2.244 -24.531 -7.312 1 98.38 4 GLU B C 1
ATOM 1612 O O . GLU B 1 4 ? -1.52 -25.5 -7.098 1 98.38 4 GLU B O 1
ATOM 1617 N N . ALA B 1 5 ? -1.989 -23.359 -6.801 1 98.75 5 ALA B N 1
ATOM 1618 C CA . ALA B 1 5 ? -0.834 -23.125 -5.938 1 98.75 5 ALA B CA 1
ATOM 1619 C C . ALA B 1 5 ? -1.028 -21.859 -5.102 1 98.75 5 ALA B C 1
ATOM 1621 O O . ALA B 1 5 ? -1.836 -21 -5.445 1 98.75 5 ALA B O 1
ATOM 1622 N N . VAL B 1 6 ? -0.314 -21.828 -4.012 1 98.81 6 VAL B N 1
ATOM 1623 C CA . VAL B 1 6 ? -0.272 -20.641 -3.154 1 98.81 6 VAL B CA 1
ATOM 1624 C C . VAL B 1 6 ? 1.174 -20.188 -2.971 1 98.81 6 VAL B C 1
ATOM 1626 O O . VAL B 1 6 ? 2.066 -21.016 -2.752 1 98.81 6 VAL B O 1
ATOM 1629 N N . ILE B 1 7 ? 1.404 -18.953 -3.188 1 98.81 7 ILE B N 1
ATOM 1630 C CA . ILE B 1 7 ? 2.697 -18.344 -2.904 1 98.81 7 ILE B CA 1
ATOM 1631 C C . ILE B 1 7 ? 2.641 -17.609 -1.561 1 98.81 7 ILE B C 1
ATOM 1633 O O . ILE B 1 7 ? 1.729 -16.828 -1.312 1 98.81 7 ILE B O 1
ATOM 1637 N N . LEU B 1 8 ? 3.562 -17.938 -0.716 1 98.75 8 LEU B N 1
ATOM 1638 C CA . LEU B 1 8 ? 3.73 -17.219 0.543 1 98.75 8 LEU B CA 1
ATOM 1639 C C . LEU B 1 8 ? 4.895 -16.234 0.455 1 98.75 8 LEU B C 1
ATOM 1641 O O . LEU B 1 8 ? 6.051 -16.641 0.352 1 98.75 8 LEU B O 1
ATOM 1645 N N . GLY B 1 9 ? 4.523 -14.953 0.463 1 97.5 9 GLY B N 1
ATOM 1646 C CA . GLY B 1 9 ? 5.543 -13.922 0.456 1 97.5 9 GLY B CA 1
ATOM 1647 C C . GLY B 1 9 ? 6.168 -13.688 1.819 1 97.5 9 GLY B C 1
ATOM 1648 O O . GLY B 1 9 ? 5.711 -14.25 2.82 1 97.5 9 GLY B O 1
ATOM 1649 N N . ASN B 1 10 ? 7.125 -12.797 1.854 1 95 10 ASN B N 1
ATOM 1650 C CA . ASN B 1 10 ? 7.867 -12.523 3.082 1 95 10 ASN B CA 1
ATOM 1651 C C . ASN B 1 10 ? 7.422 -11.219 3.729 1 95 10 ASN B C 1
ATOM 1653 O O . ASN B 1 10 ? 8.227 -10.523 4.348 1 95 10 ASN B O 1
ATOM 1657 N N . GLY B 1 11 ? 6.168 -10.812 3.479 1 95.75 11 GLY B N 1
ATOM 1658 C CA . GLY B 1 11 ? 5.535 -9.789 4.297 1 95.75 11 GLY B CA 1
ATOM 1659 C C . GLY B 1 11 ? 5.074 -10.305 5.645 1 95.75 11 GLY B C 1
ATOM 1660 O O . GLY B 1 11 ? 5.754 -11.117 6.27 1 95.75 11 GLY B O 1
ATOM 1661 N N . ASP B 1 12 ? 4.008 -9.766 6.141 1 96.25 12 ASP B N 1
ATOM 1662 C CA . ASP B 1 12 ? 3.443 -10.297 7.375 1 96.25 12 ASP B CA 1
ATOM 1663 C C . ASP B 1 12 ? 2.816 -11.672 7.145 1 96.25 12 ASP B C 1
ATOM 1665 O O . ASP B 1 12 ? 2.01 -11.844 6.227 1 96.25 12 ASP B O 1
ATOM 1669 N N . TYR B 1 13 ? 3.213 -12.562 7.945 1 97.5 13 TYR B N 1
ATOM 1670 C CA . TYR B 1 13 ? 2.559 -13.867 7.895 1 97.5 13 TYR B CA 1
ATOM 1671 C C . TYR B 1 13 ? 1.065 -13.734 8.172 1 97.5 13 TYR B C 1
ATOM 1673 O O . TYR B 1 13 ? 0.656 -12.984 9.062 1 97.5 13 TYR B O 1
ATOM 1681 N N . PRO B 1 14 ? 0.242 -14.461 7.406 1 97.81 14 PRO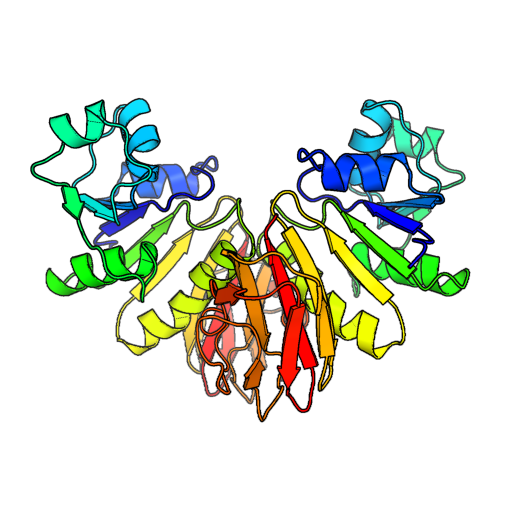 B N 1
ATOM 1682 C CA . PRO B 1 14 ? -1.2 -14.32 7.613 1 97.81 14 PRO B CA 1
ATOM 1683 C C . PRO B 1 14 ? -1.621 -14.594 9.055 1 97.81 14 PRO B C 1
ATOM 1685 O O . PRO B 1 14 ? -1.072 -15.492 9.703 1 97.81 14 PRO B O 1
ATOM 1688 N N . SER B 1 15 ? -2.59 -13.82 9.531 1 97.56 15 SER B N 1
ATOM 1689 C CA . SER B 1 15 ? -3.148 -14.031 10.859 1 97.56 15 SER B CA 1
ATOM 1690 C C . SER B 1 15 ? -4.66 -14.219 10.797 1 97.56 15 SER B C 1
ATOM 1692 O O . SER B 1 15 ? -5.254 -14.805 11.711 1 97.56 15 SER B O 1
ATOM 1694 N N . HIS B 1 16 ? -5.316 -13.75 9.781 1 97.75 16 HIS B N 1
ATOM 1695 C CA . HIS B 1 16 ? -6.75 -13.945 9.594 1 97.75 16 HIS B CA 1
ATOM 1696 C C . HIS B 1 16 ? -7.066 -15.383 9.203 1 97.75 16 HIS B C 1
ATOM 1698 O O . HIS B 1 16 ? -6.336 -15.992 8.414 1 97.75 16 HIS B O 1
ATOM 1704 N N . PRO B 1 17 ? -8.164 -15.961 9.602 1 97.88 17 PRO B N 1
ATOM 1705 C CA . PRO B 1 17 ? -8.492 -17.359 9.336 1 97.88 17 PRO B CA 1
ATOM 1706 C C . PRO B 1 17 ? -8.578 -17.672 7.84 1 97.88 17 PRO B C 1
ATOM 1708 O O . PRO B 1 17 ? -8.18 -18.75 7.402 1 97.88 17 PRO B O 1
ATOM 1711 N N . TYR B 1 18 ? -9.008 -16.719 7.086 1 97.5 18 TYR B N 1
ATOM 1712 C CA . TYR B 1 18 ? -9.258 -16.984 5.676 1 97.5 18 TYR B CA 1
ATOM 1713 C C . TYR B 1 18 ? -7.953 -17.281 4.938 1 97.5 18 TYR B C 1
ATOM 1715 O O . TYR B 1 18 ? -7.773 -18.359 4.387 1 97.5 18 TYR B O 1
ATOM 1723 N N . PRO B 1 19 ? -6.988 -16.344 4.934 1 98.12 19 PRO B N 1
ATOM 1724 C CA . PRO B 1 19 ? -5.723 -16.672 4.266 1 98.12 19 PRO B CA 1
ATOM 1725 C C . PRO B 1 19 ? -4.996 -17.844 4.922 1 98.12 19 PRO B C 1
ATOM 1727 O O . PRO B 1 19 ? -4.297 -18.594 4.246 1 98.12 19 PRO B O 1
ATOM 1730 N N . LEU B 1 20 ? -5.156 -18.047 6.195 1 97.75 20 LEU B N 1
ATOM 1731 C CA . LEU B 1 20 ? -4.547 -19.188 6.859 1 97.75 20 LEU B CA 1
ATOM 1732 C C . LEU B 1 20 ? -5.109 -20.5 6.309 1 97.75 20 LEU B C 1
ATOM 1734 O O . LEU B 1 20 ? -4.355 -21.438 6.047 1 97.75 20 LEU B O 1
ATOM 1738 N N . ASN B 1 21 ? -6.41 -20.531 6.133 1 97.44 21 ASN B N 1
ATOM 1739 C CA . ASN B 1 21 ? -7.059 -21.719 5.586 1 97.44 21 ASN B CA 1
ATOM 1740 C C . ASN B 1 21 ? -6.66 -21.969 4.133 1 97.44 21 ASN B C 1
ATOM 1742 O O . ASN B 1 21 ? -6.438 -23.109 3.729 1 97.44 21 ASN B O 1
ATOM 1746 N N . VAL B 1 22 ? -6.539 -20.875 3.379 1 97.38 22 VAL B N 1
ATOM 1747 C CA . VAL B 1 22 ? -6.109 -20.984 1.989 1 97.38 22 VAL B CA 1
ATOM 1748 C C . VAL B 1 22 ? -4.719 -21.609 1.923 1 97.38 22 VAL B C 1
ATOM 1750 O O . VAL B 1 22 ? -4.477 -22.5 1.118 1 97.38 22 VAL B O 1
ATOM 1753 N N . LEU B 1 23 ? -3.9 -21.141 2.797 1 97.38 23 LEU B N 1
ATOM 1754 C CA . LEU B 1 23 ? -2.521 -21.609 2.84 1 97.38 23 LEU B CA 1
ATOM 1755 C C . LEU B 1 23 ? -2.469 -23.078 3.289 1 97.38 23 LEU B C 1
ATOM 1757 O O . LEU B 1 23 ? -1.771 -23.891 2.68 1 97.38 23 LEU B O 1
ATOM 1761 N N . SER B 1 24 ? -3.223 -23.438 4.262 1 95.62 24 SER B N 1
ATOM 1762 C CA . SER B 1 24 ? -3.184 -24.781 4.832 1 95.62 24 SER B CA 1
ATOM 1763 C C . SER B 1 24 ? -3.785 -25.812 3.877 1 95.62 24 SER B C 1
ATOM 1765 O O . SER B 1 24 ? -3.389 -26.969 3.881 1 95.62 24 SER B O 1
ATOM 1767 N N . GLN B 1 25 ? -4.68 -25.344 3.029 1 96.06 25 GLN B N 1
ATOM 1768 C CA . GLN B 1 25 ? -5.379 -26.266 2.137 1 96.06 25 GLN B CA 1
ATOM 1769 C C . GLN B 1 25 ? -4.777 -26.234 0.734 1 96.06 25 GLN B C 1
ATOM 1771 O O . GLN B 1 25 ? -5.281 -26.891 -0.177 1 96.06 25 GLN B O 1
ATOM 1776 N N . ALA B 1 26 ? -3.754 -25.516 0.589 1 97.25 26 ALA B N 1
ATOM 1777 C CA . ALA B 1 26 ? -3.15 -25.328 -0.729 1 97.25 26 ALA B CA 1
ATOM 1778 C C . ALA B 1 26 ? -2.596 -26.656 -1.259 1 97.25 26 ALA B C 1
ATOM 1780 O O . ALA B 1 26 ? -1.933 -27.391 -0.528 1 97.25 26 ALA B O 1
ATOM 1781 N N . PRO B 1 27 ? -2.834 -27.031 -2.521 1 97.81 27 PRO B N 1
ATOM 1782 C CA . PRO B 1 27 ? -2.271 -28.266 -3.098 1 97.81 27 PRO B CA 1
ATOM 1783 C C . PRO B 1 27 ? -0.764 -28.172 -3.322 1 97.81 27 PRO B C 1
ATOM 1785 O O . PRO B 1 27 ? -0.085 -29.203 -3.41 1 97.81 27 PRO B O 1
ATOM 1788 N N . TYR B 1 28 ? -0.267 -26.969 -3.486 1 98.5 28 TYR B N 1
ATOM 1789 C CA . TYR B 1 28 ? 1.136 -26.672 -3.758 1 98.5 28 TYR B CA 1
ATOM 1790 C C . TYR B 1 28 ? 1.53 -25.312 -3.18 1 98.5 28 TYR B C 1
ATOM 1792 O O . TYR B 1 28 ? 0.916 -24.297 -3.502 1 98.5 28 TYR B O 1
ATOM 1800 N N . VAL B 1 29 ? 2.586 -25.266 -2.326 1 98.62 29 VAL B N 1
ATOM 1801 C CA . VAL B 1 29 ? 2.959 -24.031 -1.647 1 98.62 29 VAL B CA 1
ATOM 1802 C C . VAL B 1 29 ? 4.387 -23.641 -2.027 1 98.62 29 VAL B C 1
ATOM 1804 O O . VAL B 1 29 ? 5.32 -24.422 -1.844 1 98.62 29 VAL B O 1
ATOM 1807 N N . VAL B 1 30 ? 4.531 -22.469 -2.557 1 98.62 30 VAL B N 1
ATOM 1808 C CA . VAL B 1 30 ? 5.836 -21.875 -2.832 1 98.62 30 VAL B CA 1
ATOM 1809 C C . VAL B 1 30 ? 6.125 -20.766 -1.829 1 98.62 30 VAL B C 1
ATOM 1811 O O . VAL B 1 30 ? 5.34 -19.812 -1.701 1 98.62 30 VAL B O 1
ATOM 1814 N N . CYS B 1 31 ? 7.254 -20.828 -1.167 1 98.25 31 CYS B N 1
ATOM 1815 C CA . CYS B 1 31 ? 7.672 -19.766 -0.247 1 98.25 31 CYS B CA 1
ATOM 1816 C C . CYS B 1 31 ? 8.742 -18.891 -0.876 1 98.25 31 CYS B C 1
ATOM 1818 O O . CYS B 1 31 ? 9.68 -19.391 -1.494 1 98.25 31 CYS B O 1
ATOM 1820 N N . CYS B 1 32 ? 8.539 -17.625 -0.668 1 96 32 CYS B N 1
ATOM 1821 C CA . CYS B 1 32 ? 9.562 -16.688 -1.125 1 96 32 CYS B CA 1
ATOM 1822 C C . CYS B 1 32 ? 10.602 -16.453 -0.039 1 96 32 CYS B C 1
ATOM 1824 O O . CYS B 1 32 ? 10.32 -15.812 0.971 1 96 32 CYS B O 1
ATOM 1826 N N . ASP B 1 33 ? 11.789 -17 -0.252 1 88.56 33 ASP B N 1
ATOM 1827 C CA . ASP B 1 33 ? 12.969 -16.703 0.548 1 88.56 33 ASP B CA 1
ATOM 1828 C C . ASP B 1 33 ? 12.68 -16.875 2.039 1 88.56 33 ASP B C 1
ATOM 1830 O O . ASP B 1 33 ? 12.281 -17.953 2.482 1 88.56 33 ASP B O 1
ATOM 1834 N N . GLY B 1 34 ? 12.719 -15.797 2.811 1 90.62 34 GLY B N 1
ATOM 1835 C CA . GLY B 1 34 ? 12.609 -15.828 4.262 1 90.62 34 GLY B CA 1
ATOM 1836 C C . GLY B 1 34 ? 11.234 -16.266 4.746 1 90.62 34 GLY B C 1
ATOM 1837 O O . GLY B 1 34 ? 11.086 -16.703 5.891 1 90.62 34 GLY B O 1
ATOM 1838 N N . ALA B 1 35 ? 10.266 -16.234 3.934 1 95.12 35 ALA B N 1
ATOM 1839 C CA . ALA B 1 35 ? 8.922 -16.688 4.285 1 95.12 35 ALA B CA 1
ATOM 1840 C C . ALA B 1 35 ? 8.922 -18.156 4.668 1 95.12 35 ALA B C 1
ATOM 1842 O O . ALA B 1 35 ? 8.102 -18.594 5.48 1 95.12 35 ALA B O 1
ATOM 1843 N N . ALA B 1 36 ? 9.844 -18.875 4.145 1 96.56 36 ALA B N 1
ATOM 1844 C CA . ALA B 1 36 ? 9.945 -20.297 4.406 1 96.56 36 ALA B CA 1
ATOM 1845 C C . ALA B 1 36 ? 10.281 -20.578 5.867 1 96.56 36 ALA B C 1
ATOM 1847 O O . ALA B 1 36 ? 9.797 -21.547 6.453 1 96.56 36 ALA B O 1
ATOM 1848 N N . ASN B 1 37 ? 11.086 -19.734 6.457 1 96.81 37 ASN B N 1
ATOM 1849 C CA . ASN B 1 37 ? 11.492 -19.922 7.848 1 96.81 37 ASN B CA 1
ATOM 1850 C C . ASN B 1 37 ? 10.281 -20 8.773 1 96.81 37 ASN B C 1
ATOM 1852 O O . ASN B 1 37 ? 10.156 -20.922 9.578 1 96.81 37 ASN B O 1
ATOM 1856 N N . GLU B 1 38 ? 9.43 -19.078 8.617 1 96 38 GLU B N 1
ATOM 1857 C CA . GLU B 1 38 ? 8.25 -19.047 9.477 1 96 38 GLU B CA 1
ATOM 1858 C C . GLU B 1 38 ? 7.297 -20.188 9.141 1 96 38 GLU B C 1
ATOM 1860 O O . GLU B 1 38 ? 6.707 -20.797 10.039 1 96 38 GLU B O 1
ATOM 1865 N N . TYR B 1 39 ? 7.105 -20.422 7.871 1 97.75 39 TYR B N 1
ATOM 1866 C CA . TYR B 1 39 ? 6.242 -21.5 7.414 1 97.75 39 TYR B CA 1
ATOM 1867 C C . TYR B 1 39 ? 6.672 -22.828 8.016 1 97.75 39 TYR B C 1
ATOM 1869 O O . TYR B 1 39 ? 5.84 -23.578 8.531 1 97.75 39 TYR B O 1
ATOM 1877 N N . ILE B 1 40 ? 7.934 -23.047 8.047 1 96.88 40 ILE B N 1
ATOM 1878 C CA . ILE B 1 40 ? 8.516 -24.281 8.562 1 96.88 40 ILE B CA 1
ATOM 1879 C C . ILE B 1 40 ? 8.414 -24.297 10.086 1 96.88 40 ILE B C 1
ATOM 1881 O O . ILE B 1 40 ? 8.07 -25.328 10.68 1 96.88 40 ILE B O 1
ATOM 1885 N N . ARG B 1 41 ? 8.734 -23.219 10.688 1 96.31 41 ARG B N 1
ATOM 1886 C CA . ARG B 1 41 ? 8.648 -23.094 12.141 1 96.31 41 ARG B CA 1
ATOM 1887 C C . ARG B 1 41 ? 7.25 -23.453 12.633 1 96.31 41 ARG B C 1
ATOM 1889 O O . ARG B 1 41 ? 7.098 -24.016 13.719 1 96.31 41 ARG B O 1
ATOM 1896 N N . ARG B 1 42 ? 6.273 -23.203 11.828 1 95.69 42 ARG B N 1
ATOM 1897 C CA . ARG B 1 42 ? 4.887 -23.469 12.203 1 95.69 42 ARG B CA 1
ATOM 1898 C C . ARG B 1 42 ? 4.512 -24.922 11.93 1 95.69 42 ARG B C 1
ATOM 1900 O O . ARG B 1 42 ? 3.369 -25.328 12.156 1 95.69 42 ARG B O 1
ATOM 1907 N N . GLY B 1 43 ? 5.406 -25.688 11.391 1 95.25 43 GLY B N 1
ATOM 1908 C CA . GLY B 1 43 ? 5.219 -27.125 11.266 1 95.25 43 GLY B CA 1
ATOM 1909 C C . GLY B 1 43 ? 4.848 -27.562 9.859 1 95.25 43 GLY B C 1
ATOM 1910 O O . GLY B 1 43 ? 4.445 -28.703 9.648 1 95.25 43 GLY B O 1
ATOM 1911 N N . PHE B 1 44 ? 5.008 -26.656 8.898 1 97.06 44 PHE B N 1
ATOM 1912 C CA . PHE B 1 44 ? 4.625 -26.969 7.531 1 97.06 44 PHE B CA 1
ATOM 1913 C C . PHE B 1 44 ? 5.859 -27.188 6.664 1 97.06 44 PHE B C 1
ATOM 1915 O O . PHE B 1 44 ? 6.969 -26.812 7.047 1 97.06 44 PHE B O 1
ATOM 1922 N N . ARG B 1 45 ? 5.629 -27.844 5.594 1 96.44 45 ARG B N 1
ATOM 1923 C CA . ARG B 1 45 ? 6.699 -28.078 4.629 1 96.44 45 ARG B CA 1
ATOM 1924 C C . ARG B 1 45 ? 6.367 -27.438 3.279 1 96.44 45 ARG B C 1
ATOM 1926 O O . ARG B 1 45 ? 5.398 -27.844 2.625 1 96.44 45 ARG B O 1
ATOM 1933 N N . PRO B 1 46 ? 7.148 -26.531 2.848 1 98 46 PRO B N 1
ATOM 1934 C CA . PRO B 1 46 ? 6.906 -25.969 1.514 1 98 46 PRO B CA 1
ATOM 1935 C C . PRO B 1 46 ? 7.141 -27 0.399 1 98 46 PRO B C 1
ATOM 1937 O O . PRO B 1 46 ? 7.906 -27.938 0.578 1 98 46 PRO B O 1
ATOM 1940 N N . ASP B 1 47 ? 6.453 -26.828 -0.742 1 98.31 47 ASP B N 1
ATOM 1941 C CA . ASP B 1 47 ? 6.73 -27.625 -1.937 1 98.31 47 ASP B CA 1
ATOM 1942 C C . ASP B 1 47 ? 7.922 -27.062 -2.705 1 98.31 47 ASP B C 1
ATOM 1944 O O . ASP B 1 47 ? 8.633 -27.797 -3.389 1 98.31 47 ASP B O 1
ATOM 1948 N N . ALA B 1 48 ? 8.148 -25.766 -2.598 1 97.94 48 ALA B N 1
ATOM 1949 C CA . ALA B 1 48 ? 9.289 -25.094 -3.203 1 97.94 48 ALA B CA 1
ATOM 1950 C C . ALA B 1 48 ? 9.625 -23.812 -2.453 1 97.94 48 ALA B C 1
ATOM 1952 O O . ALA B 1 48 ? 8.758 -23.188 -1.841 1 97.94 48 ALA B O 1
ATOM 1953 N N . ILE B 1 49 ? 10.867 -23.406 -2.463 1 97.31 49 ILE B N 1
ATOM 1954 C CA . ILE B 1 49 ? 11.375 -22.141 -1.946 1 97.31 49 ILE B CA 1
ATOM 1955 C C . ILE B 1 49 ? 12.109 -21.391 -3.053 1 97.31 49 ILE B C 1
ATOM 1957 O O . ILE B 1 49 ? 12.992 -21.953 -3.709 1 97.31 49 ILE B O 1
ATOM 1961 N N . ILE B 1 50 ? 11.703 -20.156 -3.252 1 95.56 50 ILE B N 1
ATOM 1962 C CA . ILE B 1 50 ? 12.242 -19.391 -4.371 1 95.56 50 ILE B CA 1
ATOM 1963 C C . ILE B 1 50 ? 12.844 -18.078 -3.857 1 95.56 50 ILE B C 1
ATOM 1965 O O . ILE B 1 50 ? 12.25 -17.406 -3.02 1 95.56 50 ILE B O 1
ATOM 1969 N N . GLY B 1 51 ? 14 -17.641 -4.352 1 91.94 51 GLY B N 1
ATOM 1970 C CA . GLY B 1 51 ? 14.617 -16.375 -4.027 1 91.94 51 GLY B CA 1
ATOM 1971 C C . GLY B 1 51 ? 16.125 -16.406 -4.113 1 91.94 51 GLY B C 1
ATOM 1972 O O . GLY B 1 51 ? 16.703 -17.297 -4.746 1 91.94 51 GLY B O 1
ATOM 1973 N N . ASP B 1 52 ? 16.781 -15.422 -3.561 1 86.31 52 ASP B N 1
ATOM 1974 C CA . ASP B 1 52 ? 18.234 -15.391 -3.596 1 86.31 52 ASP B CA 1
ATOM 1975 C C . ASP B 1 52 ? 18.828 -16.062 -2.357 1 86.31 52 ASP B C 1
ATOM 1977 O O . ASP B 1 52 ? 20.047 -16.25 -2.273 1 86.31 52 ASP B O 1
ATOM 1981 N N . GLY B 1 53 ? 18.016 -16.344 -1.426 1 83.06 53 GLY B N 1
ATOM 1982 C CA . GLY B 1 53 ? 18.422 -17.141 -0.28 1 83.06 53 GLY B CA 1
ATOM 1983 C C . GLY B 1 53 ? 19.047 -16.312 0.83 1 83.06 53 GLY B C 1
ATOM 1984 O O . GLY B 1 53 ? 19.484 -16.859 1.845 1 83.06 53 GLY B O 1
ATOM 1985 N N . ASP B 1 54 ? 18.984 -15.023 0.682 1 82.81 54 ASP B N 1
ATOM 1986 C CA . ASP B 1 54 ? 19.656 -14.172 1.66 1 82.81 54 ASP B CA 1
ATOM 1987 C C . ASP B 1 54 ? 18.891 -14.156 2.984 1 82.81 54 ASP B C 1
ATOM 1989 O O . ASP B 1 54 ? 19.484 -13.938 4.043 1 82.81 54 ASP B O 1
ATOM 1993 N N . SER B 1 55 ? 17.656 -14.453 2.936 1 85.44 55 SER B N 1
ATOM 1994 C CA . SER B 1 55 ? 16.828 -14.375 4.133 1 85.44 55 SER B CA 1
ATOM 1995 C C . SER B 1 55 ? 16.453 -15.758 4.637 1 85.44 55 SER B C 1
ATOM 1997 O O . SER B 1 55 ? 15.711 -15.883 5.621 1 85.44 55 SER B O 1
ATOM 1999 N N . LEU B 1 56 ? 16.891 -16.75 3.986 1 90.12 56 LEU B N 1
ATOM 2000 C CA . LEU B 1 56 ? 16.672 -18.125 4.422 1 90.12 56 LEU B CA 1
ATOM 2001 C C . LEU B 1 56 ? 17.719 -18.547 5.449 1 90.12 56 LEU B C 1
ATOM 2003 O O . LEU B 1 56 ? 18.906 -18.297 5.258 1 90.12 56 LEU B O 1
ATOM 2007 N N . SER B 1 57 ? 17.281 -19.172 6.516 1 93 57 SER B N 1
ATOM 2008 C CA . SER B 1 57 ? 18.234 -19.609 7.543 1 93 57 SER B CA 1
ATOM 2009 C C . SER B 1 57 ? 19.172 -20.688 7.008 1 93 57 SER B C 1
ATOM 2011 O O . SER B 1 57 ? 18.797 -21.469 6.141 1 93 57 SER B O 1
ATOM 2013 N N . PRO B 1 58 ? 20.344 -20.719 7.594 1 92.5 58 PRO B N 1
ATOM 2014 C CA . PRO B 1 58 ? 21.297 -21.75 7.172 1 92.5 58 PRO B CA 1
ATOM 2015 C C . PRO B 1 58 ? 20.75 -23.172 7.383 1 92.5 58 PRO B C 1
ATOM 2017 O O . PRO B 1 58 ? 20.953 -24.047 6.535 1 92.5 58 PRO B O 1
ATOM 2020 N N . GLU B 1 59 ? 20.094 -23.359 8.43 1 94.19 59 GLU B N 1
ATOM 2021 C CA . GLU B 1 59 ? 19.516 -24.656 8.742 1 94.19 59 GLU B CA 1
ATOM 2022 C C . GLU B 1 59 ? 18.5 -25.078 7.691 1 94.19 59 GLU B C 1
ATOM 2024 O O . GLU B 1 59 ? 18.547 -26.188 7.176 1 94.19 59 GLU B O 1
ATOM 2029 N N . ASN B 1 60 ? 17.625 -24.188 7.328 1 94.38 60 ASN B N 1
ATOM 2030 C CA . ASN B 1 60 ? 16.578 -24.5 6.359 1 94.38 60 ASN B CA 1
ATOM 2031 C C . ASN B 1 60 ? 17.141 -24.609 4.945 1 94.38 60 ASN B C 1
ATOM 2033 O O . ASN B 1 60 ? 16.641 -25.406 4.141 1 94.38 60 ASN B O 1
ATOM 2037 N N . ARG B 1 61 ? 18.156 -23.859 4.695 1 93.25 61 ARG B N 1
ATOM 2038 C CA . ARG B 1 61 ? 18.812 -23.953 3.393 1 93.25 61 ARG B CA 1
ATOM 2039 C C . ARG B 1 61 ? 19.375 -25.344 3.164 1 93.25 61 ARG B C 1
ATOM 2041 O O . ARG B 1 61 ? 19.297 -25.875 2.053 1 93.25 61 ARG B O 1
ATOM 2048 N N . GLU B 1 62 ? 19.922 -25.875 4.207 1 93.75 62 GLU B N 1
ATOM 2049 C CA . GLU B 1 62 ? 20.469 -27.219 4.125 1 93.75 62 GLU B CA 1
ATOM 2050 C C . GLU B 1 62 ? 19.359 -28.281 4.09 1 93.75 62 GLU B C 1
ATOM 2052 O O . GLU B 1 62 ? 19.375 -29.172 3.238 1 93.75 62 GLU B O 1
ATOM 2057 N N . ARG B 1 63 ? 18.453 -28.172 4.918 1 94.44 63 ARG B N 1
ATOM 2058 C CA . ARG B 1 63 ? 17.375 -29.141 5.086 1 94.44 63 ARG B CA 1
ATOM 2059 C C . ARG B 1 63 ? 16.5 -29.219 3.844 1 94.44 63 ARG B C 1
ATOM 2061 O O . ARG B 1 63 ? 16 -30.297 3.492 1 94.44 63 ARG B O 1
ATOM 2068 N N . PHE B 1 64 ? 16.344 -28.062 3.182 1 95.12 64 PHE B N 1
ATOM 2069 C CA . PHE B 1 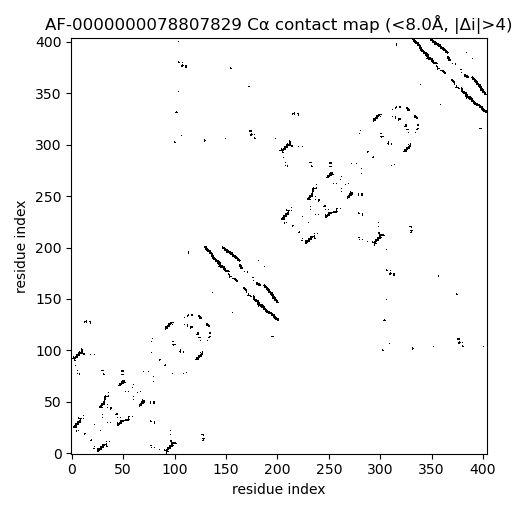64 ? 15.398 -28 2.068 1 95.12 64 PHE B CA 1
ATOM 2070 C C . PHE B 1 64 ? 16.125 -27.703 0.764 1 95.12 64 PHE B C 1
ATOM 2072 O O . PHE B 1 64 ? 15.555 -27.109 -0.151 1 95.12 64 PHE B O 1
ATOM 2079 N N . ALA B 1 65 ? 17.344 -28.016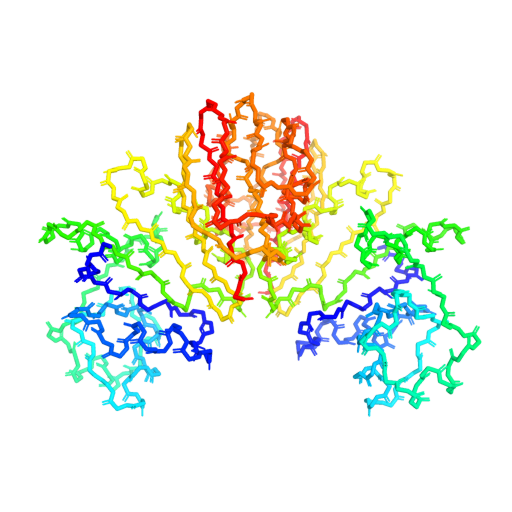 0.708 1 93.31 65 ALA B N 1
ATOM 2080 C CA . ALA B 1 65 ? 18.188 -27.781 -0.459 1 93.31 65 ALA B CA 1
ATOM 2081 C C . ALA B 1 65 ? 17.562 -28.359 -1.722 1 93.31 65 ALA B C 1
ATOM 2083 O O . ALA B 1 65 ? 17.688 -27.781 -2.807 1 93.31 65 ALA B O 1
ATOM 2084 N N . GLY B 1 66 ? 16.844 -29.391 -1.655 1 94.38 66 GLY B N 1
ATOM 2085 C CA . GLY B 1 66 ? 16.266 -30.078 -2.797 1 94.38 66 GLY B CA 1
ATOM 2086 C C . GLY B 1 66 ? 15.102 -29.344 -3.414 1 94.38 66 GLY B C 1
ATOM 2087 O O . GLY B 1 66 ? 14.758 -29.562 -4.578 1 94.38 66 GLY B O 1
ATOM 2088 N N . ILE B 1 67 ? 14.477 -28.469 -2.6 1 95.06 67 ILE B N 1
ATOM 2089 C CA . ILE B 1 67 ? 13.32 -27.75 -3.113 1 95.06 67 ILE B CA 1
ATOM 2090 C C . ILE B 1 67 ? 13.602 -26.25 -3.113 1 95.06 67 ILE B C 1
ATOM 2092 O O . ILE B 1 67 ? 12.688 -25.453 -3.316 1 95.06 67 ILE B O 1
ATOM 2096 N N . PHE B 1 68 ? 14.82 -25.891 -2.785 1 94.56 68 PHE B N 1
ATOM 2097 C CA . PHE B 1 68 ? 15.25 -24.5 -2.854 1 94.56 68 PHE B CA 1
ATOM 2098 C C . PHE B 1 68 ? 15.742 -24.156 -4.254 1 94.56 68 PHE B C 1
ATOM 2100 O O . PHE B 1 68 ? 16.703 -24.75 -4.746 1 94.56 68 PHE B O 1
ATOM 2107 N N . HIS B 1 69 ? 15.086 -23.281 -4.918 1 93.56 69 HIS B N 1
ATOM 2108 C CA . HIS B 1 69 ? 15.445 -22.797 -6.25 1 93.56 69 HIS B CA 1
ATOM 2109 C C . HIS B 1 69 ? 16.031 -21.391 -6.184 1 93.56 69 HIS B C 1
ATOM 2111 O O . HIS B 1 69 ? 15.289 -20.406 -6.145 1 93.56 69 HIS B O 1
ATOM 2117 N N . ARG B 1 70 ? 17.297 -21.344 -6.316 1 89.5 70 ARG B N 1
ATOM 2118 C CA . ARG B 1 70 ? 18 -20.062 -6.223 1 89.5 70 ARG B CA 1
ATOM 2119 C C . ARG B 1 70 ? 17.922 -19.312 -7.547 1 89.5 70 ARG B C 1
ATOM 2121 O O . ARG B 1 70 ? 18.281 -19.844 -8.594 1 89.5 70 ARG B O 1
ATOM 2128 N N . VAL B 1 71 ? 17.422 -18.156 -7.449 1 86.12 71 VAL B N 1
ATOM 2129 C CA . VAL B 1 71 ? 17.359 -17.266 -8.609 1 86.12 71 VAL B CA 1
ATOM 2130 C C . VAL B 1 71 ? 18.062 -15.953 -8.297 1 86.12 71 VAL B C 1
ATOM 2132 O O . VAL B 1 71 ? 17.594 -15.172 -7.465 1 86.12 71 VAL B O 1
ATOM 2135 N N . ASN B 1 72 ? 19.141 -15.602 -8.938 1 77.56 72 ASN B N 1
ATOM 2136 C CA . ASN B 1 72 ? 20 -14.461 -8.609 1 77.56 72 ASN B CA 1
ATOM 2137 C C . ASN B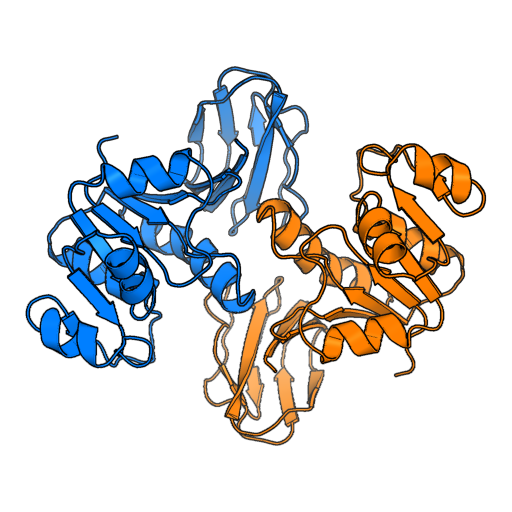 1 72 ? 19.688 -13.258 -9.5 1 77.56 72 ASN B C 1
ATOM 2139 O O . ASN B 1 72 ? 20.328 -12.211 -9.383 1 77.56 72 ASN B O 1
ATOM 2143 N N . ASP B 1 73 ? 18.641 -13.289 -10.141 1 76.25 73 ASP B N 1
ATOM 2144 C CA . ASP B 1 73 ? 18.344 -12.133 -10.977 1 76.25 73 ASP B CA 1
ATOM 2145 C C . ASP B 1 73 ? 17.859 -10.953 -10.133 1 76.25 73 ASP B C 1
ATOM 2147 O O . ASP B 1 73 ? 16.984 -11.109 -9.281 1 76.25 73 ASP B O 1
ATOM 2151 N N . GLN B 1 74 ? 18.562 -9.836 -10.305 1 68.5 74 GLN B N 1
ATOM 2152 C CA . GLN B 1 74 ? 18.219 -8.641 -9.531 1 68.5 74 GLN B CA 1
ATOM 2153 C C . GLN B 1 74 ? 17.188 -7.789 -10.25 1 68.5 74 GLN B C 1
ATOM 2155 O O . GLN B 1 74 ? 16.781 -6.73 -9.758 1 68.5 74 GLN B O 1
ATOM 2160 N N . GLU B 1 75 ? 16.656 -8.344 -11.297 1 77.44 75 GLU B N 1
ATOM 2161 C CA . GLU B 1 75 ? 15.758 -7.547 -12.125 1 77.44 75 GLU B CA 1
ATOM 2162 C C . GLU B 1 75 ? 14.297 -7.801 -11.75 1 77.44 75 GLU B C 1
ATOM 2164 O O . GLU B 1 75 ? 13.414 -7.035 -12.133 1 77.44 75 GLU B O 1
ATOM 2169 N N . THR B 1 76 ? 14.18 -8.891 -11.031 1 85.5 76 THR B N 1
ATOM 2170 C CA . THR B 1 76 ? 12.805 -9.211 -10.656 1 85.5 76 THR B CA 1
ATOM 2171 C C . THR B 1 76 ? 12.703 -9.484 -9.164 1 85.5 76 THR B C 1
ATOM 2173 O O . THR B 1 76 ? 13.703 -9.812 -8.516 1 85.5 76 THR B O 1
ATOM 2176 N N . ASN B 1 77 ? 11.539 -9.258 -8.641 1 90.06 77 ASN B N 1
ATOM 2177 C CA . ASN B 1 77 ? 11.359 -9.516 -7.219 1 90.06 77 ASN B CA 1
ATOM 2178 C C . ASN B 1 77 ? 10.977 -10.961 -6.953 1 90.06 77 ASN B C 1
ATOM 2180 O O . ASN B 1 77 ? 10.648 -11.703 -7.883 1 90.06 77 ASN B O 1
ATOM 2184 N N . ASP B 1 78 ? 11.023 -11.344 -5.766 1 92.06 78 ASP B N 1
ATOM 2185 C CA . ASP B 1 78 ? 10.805 -12.742 -5.383 1 92.06 78 ASP B CA 1
ATOM 2186 C C . ASP B 1 78 ? 9.398 -13.203 -5.754 1 92.06 78 ASP B C 1
ATOM 2188 O O . ASP B 1 78 ? 9.195 -14.352 -6.141 1 92.06 78 ASP B O 1
ATOM 2192 N N . GLN B 1 79 ? 8.414 -12.375 -5.676 1 96.31 79 GLN B N 1
ATOM 2193 C CA . GLN B 1 79 ? 7.047 -12.727 -6.062 1 96.31 79 GLN B CA 1
ATOM 2194 C C . GLN B 1 79 ? 6.984 -13.141 -7.531 1 96.31 79 GLN B C 1
ATOM 2196 O O . GLN B 1 79 ? 6.383 -14.164 -7.863 1 96.31 79 GLN B O 1
ATOM 2201 N N . THR B 1 80 ? 7.578 -12.359 -8.359 1 96.62 80 THR B N 1
ATOM 2202 C CA . THR B 1 80 ? 7.574 -12.641 -9.789 1 96.62 80 THR B CA 1
ATOM 2203 C C . THR B 1 80 ? 8.344 -13.922 -10.094 1 96.62 80 THR B C 1
ATOM 2205 O O . THR B 1 80 ? 7.938 -14.711 -10.945 1 96.62 80 THR B O 1
ATOM 2208 N N . LYS B 1 81 ? 9.492 -14.109 -9.375 1 96.06 81 LYS B N 1
ATOM 2209 C CA . LYS B 1 81 ? 10.234 -15.359 -9.555 1 96.06 81 LYS B CA 1
ATOM 2210 C C . LYS B 1 81 ? 9.359 -16.562 -9.242 1 96.06 81 LYS B C 1
ATOM 2212 O O . LYS B 1 81 ? 9.383 -17.562 -9.969 1 96.06 81 LYS B O 1
ATOM 2217 N N . ALA B 1 82 ? 8.633 -16.453 -8.164 1 97.44 82 ALA B N 1
ATOM 2218 C CA . ALA B 1 82 ? 7.734 -17.531 -7.773 1 97.44 82 ALA B CA 1
ATOM 2219 C C . ALA B 1 82 ? 6.648 -17.75 -8.82 1 97.44 82 ALA B C 1
ATOM 2221 O O . ALA B 1 82 ? 6.336 -18.891 -9.164 1 97.44 82 ALA B O 1
ATOM 2222 N N . ILE B 1 83 ? 6.078 -16.719 -9.375 1 98.31 83 ILE B N 1
ATOM 2223 C CA . ILE B 1 83 ? 5.043 -16.781 -10.398 1 98.31 83 ILE B CA 1
ATOM 2224 C C . ILE B 1 83 ? 5.594 -17.484 -11.641 1 98.31 83 ILE B C 1
ATOM 2226 O O . ILE B 1 83 ? 4.949 -18.375 -12.195 1 98.31 83 ILE B O 1
ATOM 2230 N N . ARG B 1 84 ? 6.785 -17.094 -12.031 1 96.62 84 ARG B N 1
ATOM 2231 C CA . ARG B 1 84 ? 7.398 -17.688 -13.219 1 96.62 84 ARG B CA 1
ATOM 2232 C C . ARG B 1 84 ? 7.668 -19.172 -13.016 1 96.62 84 ARG B C 1
ATOM 2234 O O . ARG B 1 84 ? 7.477 -19.969 -13.93 1 96.62 84 ARG B O 1
ATOM 2241 N N . PHE B 1 85 ? 8.109 -19.484 -11.859 1 96.94 85 PHE B N 1
ATOM 2242 C CA . PHE B 1 85 ? 8.344 -20.891 -11.5 1 96.94 85 PHE B CA 1
ATOM 2243 C C . PHE B 1 85 ? 7.074 -21.703 -11.664 1 96.94 85 PHE B C 1
ATOM 2245 O O . PHE B 1 85 ? 7.102 -22.781 -12.266 1 96.94 85 PHE B O 1
ATOM 2252 N N . LEU B 1 86 ? 5.949 -21.188 -11.18 1 98.19 86 LEU B N 1
ATOM 2253 C CA . LEU B 1 86 ? 4.664 -21.875 -11.258 1 98.19 86 LEU B CA 1
ATOM 2254 C C . LEU B 1 86 ? 4.152 -21.906 -12.695 1 98.19 86 LEU B C 1
ATOM 2256 O O . LEU B 1 86 ? 3.627 -22.922 -13.156 1 98.19 86 LEU B O 1
ATOM 2260 N N . GLN B 1 87 ? 4.332 -20.812 -13.328 1 97.56 87 GLN B N 1
ATOM 2261 C CA . GLN B 1 87 ? 3.924 -20.719 -14.727 1 97.56 87 GLN B CA 1
ATOM 2262 C C . GLN B 1 87 ? 4.629 -21.766 -15.57 1 97.56 87 GLN B C 1
ATOM 2264 O O . GLN B 1 87 ? 4.012 -22.391 -16.453 1 97.56 87 GLN B O 1
ATOM 2269 N N . ALA B 1 88 ? 5.887 -21.984 -15.32 1 96.88 88 ALA B N 1
ATOM 2270 C CA . ALA B 1 88 ? 6.691 -22.953 -16.047 1 96.88 88 ALA B CA 1
ATOM 2271 C C . ALA B 1 88 ? 6.172 -24.375 -15.82 1 96.88 88 ALA B C 1
ATOM 2273 O O . ALA B 1 88 ? 6.375 -25.266 -16.656 1 96.88 88 ALA B O 1
ATOM 2274 N N . GLN B 1 89 ? 5.461 -24.609 -14.781 1 97.25 89 GLN B N 1
ATOM 2275 C CA . GLN B 1 89 ? 4.883 -25.906 -14.461 1 97.25 89 GLN B CA 1
ATOM 2276 C C . GLN B 1 89 ? 3.469 -26.031 -15.016 1 97.25 89 GLN B C 1
ATOM 2278 O O . GLN B 1 89 ? 2.785 -27.016 -14.773 1 97.25 89 GLN B O 1
ATOM 2283 N N . GLY B 1 90 ? 2.996 -24.938 -15.648 1 97.38 90 GLY B N 1
ATOM 2284 C CA . GLY B 1 90 ? 1.676 -24.953 -16.25 1 97.38 90 GLY B CA 1
ATOM 2285 C C . GLY B 1 90 ? 0.582 -24.484 -15.312 1 97.38 90 GLY B C 1
ATOM 2286 O O . GLY B 1 90 ? -0.601 -24.531 -15.656 1 97.38 90 GLY B O 1
ATOM 2287 N N . LYS B 1 91 ? 0.968 -24.078 -14.141 1 97.81 91 LYS B N 1
ATOM 2288 C CA . LYS B 1 91 ? -0.026 -23.578 -13.195 1 97.81 91 LYS B CA 1
ATOM 2289 C C . LYS B 1 91 ? -0.445 -22.156 -13.523 1 97.81 91 LYS B C 1
ATOM 2291 O O . LYS B 1 91 ? 0.396 -21.312 -13.852 1 97.81 91 LYS B O 1
ATOM 2296 N N . ARG B 1 92 ? -1.726 -21.906 -13.422 1 97.56 92 ARG B N 1
ATOM 2297 C CA . ARG B 1 92 ? -2.236 -20.609 -13.859 1 97.56 92 ARG B CA 1
ATOM 2298 C C . ARG B 1 92 ? -3.129 -19.984 -12.797 1 97.56 92 ARG B C 1
ATOM 2300 O O . ARG B 1 92 ? -3.299 -18.766 -12.766 1 97.56 92 ARG B O 1
ATOM 2307 N N . GLN B 1 93 ? -3.756 -20.797 -11.969 1 98.31 93 GLN B N 1
ATOM 2308 C CA . GLN B 1 93 ? -4.613 -20.312 -10.891 1 98.31 93 GLN B CA 1
ATOM 2309 C C . GLN B 1 93 ? -3.859 -20.25 -9.562 1 98.31 93 GLN B C 1
ATOM 2311 O O . GLN B 1 93 ? -3.662 -21.281 -8.914 1 98.31 93 GLN B O 1
ATOM 2316 N N . ILE B 1 94 ? -3.418 -19.078 -9.211 1 98.75 94 ILE B N 1
ATOM 2317 C CA . ILE B 1 94 ? -2.467 -18.906 -8.117 1 98.75 94 ILE B CA 1
ATOM 2318 C C . ILE B 1 94 ? -3.008 -17.906 -7.109 1 98.75 94 ILE B C 1
ATOM 2320 O O . ILE B 1 94 ? -3.58 -16.875 -7.492 1 98.75 94 ILE B O 1
ATOM 2324 N N . ILE B 1 95 ? -2.846 -18.156 -5.836 1 98.81 95 ILE B N 1
ATOM 2325 C CA . ILE B 1 95 ? -3.154 -17.203 -4.773 1 98.81 95 ILE B CA 1
ATOM 2326 C C . ILE B 1 95 ? -1.866 -16.766 -4.074 1 98.81 95 ILE B C 1
ATOM 2328 O O . ILE B 1 95 ? -0.995 -17.609 -3.805 1 98.81 95 ILE B O 1
ATOM 2332 N N . ILE B 1 96 ? -1.731 -15.547 -3.848 1 98.88 96 ILE B N 1
ATOM 2333 C CA . ILE B 1 96 ? -0.601 -15 -3.102 1 98.88 96 ILE B CA 1
ATOM 2334 C C . ILE B 1 96 ? -1.057 -14.578 -1.708 1 98.88 96 ILE B C 1
ATOM 2336 O O . ILE B 1 96 ? -2.082 -13.906 -1.562 1 98.88 96 ILE B O 1
ATOM 2340 N N . VAL B 1 97 ? -0.346 -14.977 -0.66 1 98.75 97 VAL B N 1
ATOM 2341 C CA . VAL B 1 97 ? -0.566 -14.531 0.713 1 98.75 97 VAL B CA 1
ATOM 2342 C C . VAL B 1 97 ? 0.749 -14.039 1.314 1 98.75 97 VAL B C 1
ATOM 2344 O O . VAL B 1 97 ? 1.828 -14.375 0.821 1 98.75 97 VAL B O 1
ATOM 2347 N N . GLY B 1 98 ? 0.657 -13.156 2.275 1 98.12 98 GLY B N 1
ATOM 2348 C CA . GLY B 1 98 ? 1.845 -12.68 2.965 1 98.12 98 GLY B CA 1
ATOM 2349 C C . GLY B 1 98 ? 2.684 -11.734 2.125 1 98.12 98 GLY B C 1
ATOM 2350 O O . GLY B 1 98 ? 3.904 -11.672 2.281 1 98.12 98 GLY B O 1
ATOM 2351 N N . ALA B 1 99 ? 2.084 -11.047 1.22 1 97.81 99 ALA B N 1
ATOM 2352 C CA . ALA B 1 99 ? 2.848 -10.234 0.276 1 97.81 99 ALA B CA 1
ATOM 2353 C C . ALA B 1 99 ? 2.865 -8.766 0.705 1 97.81 99 ALA B C 1
ATOM 2355 O O . ALA B 1 99 ? 3.449 -7.922 0.023 1 97.81 99 ALA B O 1
ATOM 2356 N N . THR B 1 100 ? 2.186 -8.367 1.827 1 98 100 THR B N 1
ATOM 2357 C CA . THR B 1 100 ? 2.076 -6.996 2.316 1 98 100 THR B CA 1
ATOM 2358 C C . THR B 1 100 ? 2.396 -6.926 3.807 1 98 100 THR B C 1
ATOM 2360 O O . THR B 1 100 ? 2.721 -7.945 4.426 1 98 100 THR B O 1
ATOM 2363 N N . GLY B 1 101 ? 2.48 -5.699 4.363 1 95.56 101 GLY B N 1
ATOM 2364 C CA . GLY B 1 101 ? 2.518 -5.551 5.809 1 95.56 101 GLY B CA 1
ATOM 2365 C C . GLY B 1 101 ? 3.859 -5.062 6.324 1 95.56 101 GLY B C 1
ATOM 2366 O O . GLY B 1 101 ? 3.986 -4.703 7.496 1 95.56 101 GLY B O 1
ATOM 2367 N N . LYS B 1 102 ? 4.875 -4.996 5.445 1 95.06 102 LYS B N 1
ATOM 2368 C CA . LYS B 1 102 ? 6.188 -4.477 5.824 1 95.06 102 LYS B CA 1
ATOM 2369 C C . LYS B 1 102 ? 6.559 -3.254 4.992 1 95.06 102 LYS B C 1
ATOM 2371 O O . LYS B 1 102 ? 5.832 -2.26 4.984 1 95.06 102 LYS B O 1
ATOM 2376 N N . ARG B 1 103 ? 7.633 -3.418 4.242 1 96.44 103 ARG B N 1
ATOM 2377 C CA . ARG B 1 103 ? 8.031 -2.268 3.439 1 96.44 103 ARG B CA 1
ATOM 2378 C C . ARG B 1 103 ? 6.945 -1.883 2.445 1 96.44 103 ARG B C 1
ATOM 2380 O O . ARG B 1 103 ? 6.508 -2.711 1.644 1 96.44 103 ARG B O 1
ATOM 2387 N N . GLU B 1 104 ? 6.578 -0.604 2.482 1 98.12 104 GLU B N 1
ATOM 2388 C CA . GLU B 1 104 ? 5.457 -0.141 1.671 1 98.12 104 GLU B CA 1
ATOM 2389 C C . GLU B 1 104 ? 5.805 -0.165 0.185 1 98.12 104 GLU B C 1
ATOM 2391 O O . GLU B 1 104 ? 4.938 -0.421 -0.656 1 98.12 104 GLU B O 1
ATOM 2396 N N . ASP B 1 105 ? 7.059 0.117 -0.167 1 97.5 105 ASP B N 1
ATOM 2397 C CA . ASP B 1 105 ? 7.398 0.114 -1.585 1 97.5 105 ASP B CA 1
ATOM 2398 C C . ASP B 1 105 ? 7.352 -1.301 -2.16 1 97.5 105 ASP B C 1
ATOM 2400 O O . ASP B 1 105 ? 6.957 -1.496 -3.311 1 97.5 105 ASP B O 1
ATOM 2404 N N . HIS B 1 106 ? 7.695 -2.326 -1.318 1 96.5 106 HIS B N 1
ATOM 2405 C CA . HIS B 1 106 ? 7.477 -3.709 -1.729 1 96.5 106 HIS B CA 1
ATOM 2406 C C . HIS B 1 106 ? 5.988 -4.02 -1.85 1 96.5 106 HIS B C 1
ATOM 2408 O O . HIS B 1 106 ? 5.555 -4.637 -2.826 1 96.5 106 HIS B O 1
ATOM 2414 N N . THR B 1 107 ? 5.238 -3.574 -0.864 1 97.94 107 THR B N 1
ATOM 2415 C CA . THR B 1 107 ? 3.795 -3.787 -0.835 1 97.94 107 THR B CA 1
ATOM 2416 C C . THR B 1 107 ? 3.141 -3.24 -2.102 1 97.94 107 THR B C 1
ATOM 2418 O O . THR B 1 107 ? 2.404 -3.953 -2.783 1 97.94 107 THR B O 1
ATOM 2421 N N . LEU B 1 108 ? 3.463 -2.021 -2.449 1 98.44 108 LEU B N 1
ATOM 2422 C CA . LEU B 1 108 ? 2.893 -1.375 -3.627 1 98.44 108 LEU B CA 1
ATOM 2423 C C . LEU B 1 108 ? 3.312 -2.102 -4.902 1 98.44 108 LEU B C 1
ATOM 2425 O O . LEU B 1 108 ? 2.492 -2.311 -5.801 1 98.44 108 LEU B O 1
ATOM 2429 N N . GLY B 1 109 ? 4.547 -2.471 -4.945 1 98 109 GLY B N 1
ATOM 2430 C CA . GLY B 1 109 ? 5.023 -3.238 -6.086 1 98 109 GLY B CA 1
ATOM 2431 C C . GLY B 1 109 ? 4.316 -4.57 -6.246 1 98 109 GLY B C 1
ATOM 2432 O O . GLY B 1 109 ? 3.834 -4.898 -7.332 1 98 109 GLY B O 1
ATOM 2433 N N . ASN B 1 110 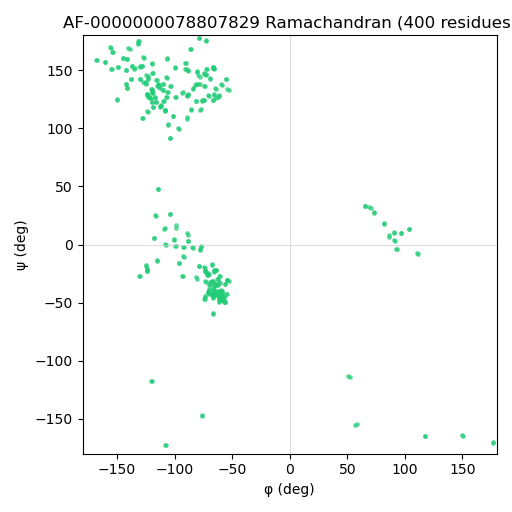? 4.234 -5.297 -5.156 1 98.38 110 ASN B N 1
ATOM 2434 C CA . ASN B 1 110 ? 3.613 -6.617 -5.168 1 98.38 110 ASN B CA 1
ATOM 2435 C C . ASN B 1 110 ? 2.154 -6.547 -5.613 1 98.38 110 ASN B C 1
ATOM 2437 O O . ASN B 1 110 ? 1.701 -7.375 -6.406 1 98.38 110 ASN B O 1
ATOM 2441 N N . ILE B 1 111 ? 1.45 -5.578 -5.145 1 98.81 111 ILE B N 1
ATOM 2442 C CA . ILE B 1 111 ? 0.037 -5.414 -5.469 1 98.81 111 ILE B CA 1
ATOM 2443 C C . ILE B 1 111 ? -0.119 -5.09 -6.953 1 98.81 111 ILE B C 1
ATOM 2445 O O . ILE B 1 111 ? -0.925 -5.711 -7.648 1 98.81 111 ILE B O 1
ATOM 2449 N N . SER B 1 112 ? 0.673 -4.207 -7.438 1 98.69 112 SER B N 1
ATOM 2450 C CA . SER B 1 112 ? 0.491 -3.727 -8.805 1 98.69 112 SER B CA 1
ATOM 2451 C C . SER B 1 112 ? 0.9 -4.785 -9.82 1 98.69 112 SER B C 1
ATOM 2453 O O . SER B 1 112 ? 0.4 -4.793 -10.945 1 98.69 112 SER B O 1
ATOM 2455 N N . LEU B 1 113 ? 1.741 -5.691 -9.453 1 98.62 113 LEU B N 1
ATOM 2456 C CA . LEU B 1 113 ? 2.201 -6.758 -10.344 1 98.62 113 LEU B CA 1
ATOM 2457 C C . LEU B 1 113 ? 1.05 -7.68 -10.727 1 98.62 113 LEU B C 1
ATOM 2459 O O . LEU B 1 113 ? 1.129 -8.398 -11.727 1 98.62 113 LEU B O 1
ATOM 2463 N N . LEU B 1 114 ? -0.026 -7.723 -9.938 1 98.88 114 LEU B N 1
ATOM 2464 C CA . LEU B 1 114 ? -1.194 -8.539 -10.242 1 98.88 114 LEU B CA 1
ATOM 2465 C C . LEU B 1 114 ? -1.753 -8.188 -11.617 1 98.88 114 LEU B C 1
ATOM 2467 O O . LEU B 1 114 ? -2.256 -9.062 -12.328 1 98.88 114 LEU B O 1
ATOM 2471 N N . ILE B 1 115 ? -1.635 -6.91 -11.953 1 98.81 115 ILE B N 1
ATOM 2472 C CA . ILE B 1 115 ? -2.127 -6.445 -13.25 1 98.81 115 ILE B CA 1
ATOM 2473 C C . ILE B 1 115 ? -1.3 -7.066 -14.367 1 98.81 115 ILE B C 1
ATOM 2475 O O . ILE B 1 115 ? -1.851 -7.523 -15.375 1 98.81 115 ILE B O 1
ATOM 2479 N N . ASP B 1 116 ? 0.011 -7.109 -14.18 1 98.25 116 ASP B N 1
ATOM 2480 C CA . ASP B 1 116 ? 0.891 -7.691 -15.188 1 98.25 116 ASP B CA 1
ATOM 2481 C C . ASP B 1 116 ? 0.636 -9.188 -15.344 1 98.25 116 ASP B C 1
ATOM 2483 O O . ASP B 1 116 ? 0.612 -9.711 -16.453 1 98.25 116 ASP B O 1
ATOM 2487 N N . TYR B 1 117 ? 0.431 -9.852 -14.188 1 98.62 117 TYR B N 1
ATOM 2488 C CA . TYR B 1 117 ? 0.176 -11.289 -14.242 1 98.62 117 TYR B CA 1
ATOM 2489 C C . TYR B 1 117 ? -1.112 -11.586 -15 1 98.62 117 TYR B C 1
ATOM 2491 O O . TYR B 1 117 ? -1.173 -12.531 -15.789 1 98.62 117 TYR B O 1
ATOM 2499 N N . MET B 1 118 ? -2.094 -10.797 -14.766 1 98.5 118 MET B N 1
ATOM 2500 C CA . MET B 1 118 ? -3.357 -10.953 -15.477 1 98.5 118 MET B CA 1
ATOM 2501 C C . MET B 1 118 ? -3.16 -10.781 -16.984 1 98.5 118 MET B C 1
ATOM 2503 O O . MET B 1 118 ? -3.703 -11.555 -17.781 1 98.5 118 MET B O 1
ATOM 2507 N N . GLN B 1 119 ? -2.371 -9.836 -17.375 1 97.5 119 GLN B N 1
ATOM 2508 C CA . GLN B 1 119 ? -2.113 -9.562 -18.781 1 97.5 119 GLN B CA 1
ATOM 2509 C C . GLN B 1 119 ? -1.37 -10.727 -19.438 1 97.5 119 GLN B C 1
ATOM 2511 O O . GLN B 1 119 ? -1.463 -10.922 -20.656 1 97.5 119 GLN B O 1
ATOM 2516 N N . GLU B 1 120 ? -0.711 -11.469 -18.641 1 97 120 GLU B N 1
ATOM 2517 C CA . GLU B 1 120 ? 0.034 -12.625 -19.141 1 97 120 GLU B CA 1
ATOM 2518 C C . GLU B 1 120 ? -0.843 -13.875 -19.188 1 97 120 GLU B C 1
ATOM 2520 O O . GLU B 1 120 ? -0.358 -14.969 -19.469 1 97 120 GLU B O 1
ATOM 2525 N N . GLY B 1 121 ? -2.072 -13.711 -18.859 1 97.06 121 GLY B N 1
ATOM 2526 C CA . GLY B 1 121 ? -3.02 -14.812 -18.969 1 97.06 121 GLY B CA 1
ATOM 2527 C C . GLY B 1 121 ? -3.123 -15.641 -17.703 1 97.06 121 GLY B C 1
ATOM 2528 O O . GLY B 1 121 ? -3.689 -16.734 -17.703 1 97.06 121 GLY B O 1
ATOM 2529 N N . LEU B 1 122 ? -2.539 -15.156 -16.625 1 98.25 122 LEU B N 1
ATOM 2530 C CA . LEU B 1 122 ? -2.613 -15.859 -15.352 1 98.25 122 LEU B CA 1
ATOM 2531 C C . LEU B 1 122 ? -3.818 -15.398 -14.547 1 98.25 122 LEU B C 1
ATOM 2533 O O . LEU B 1 122 ? -4.285 -14.266 -14.719 1 98.25 122 LEU B O 1
ATOM 2537 N N . GLN B 1 123 ? -4.34 -16.266 -13.742 1 98.19 123 GLN B N 1
ATOM 2538 C CA . GLN B 1 123 ? -5.359 -15.938 -12.75 1 98.19 123 GLN B CA 1
ATOM 2539 C C . GLN B 1 123 ? -4.766 -15.875 -11.352 1 98.19 123 GLN B C 1
ATOM 2541 O O . GLN B 1 123 ? -4.691 -16.891 -10.656 1 98.19 123 GLN B O 1
ATOM 2546 N N . VAL B 1 124 ? -4.359 -14.68 -10.984 1 98.69 124 VAL B N 1
ATOM 2547 C CA . VAL B 1 124 ? -3.654 -14.492 -9.719 1 98.69 124 VAL B CA 1
ATOM 2548 C C . VAL B 1 124 ? -4.43 -13.516 -8.836 1 98.69 124 VAL B C 1
ATOM 2550 O O . VAL B 1 124 ? -4.805 -12.43 -9.289 1 98.69 124 VAL B O 1
ATOM 2553 N N . GLN B 1 125 ? -4.75 -13.875 -7.66 1 98.69 125 GLN B N 1
ATOM 2554 C CA . GLN B 1 125 ? -5.316 -12.992 -6.645 1 98.69 125 GLN B CA 1
ATOM 2555 C C . GLN B 1 125 ? -4.414 -12.914 -5.418 1 98.69 125 GLN B C 1
ATOM 2557 O O . GLN B 1 125 ? -3.562 -13.789 -5.211 1 98.69 125 GLN B O 1
ATOM 2562 N N . MET B 1 126 ? -4.523 -11.898 -4.711 1 98.88 126 MET B N 1
ATOM 2563 C CA . MET B 1 126 ? -3.799 -11.742 -3.453 1 98.88 126 MET B CA 1
ATOM 2564 C C . MET B 1 126 ? -4.766 -11.633 -2.277 1 98.88 126 MET B C 1
ATOM 2566 O O . MET B 1 126 ? -5.691 -10.82 -2.299 1 98.88 126 MET B O 1
ATOM 2570 N N . ILE B 1 127 ? -4.566 -12.453 -1.3 1 98.75 127 ILE B N 1
ATOM 2571 C CA . ILE B 1 127 ? -5.395 -12.43 -0.098 1 98.75 127 ILE B CA 1
ATOM 2572 C C . ILE B 1 127 ? -4.574 -11.914 1.083 1 98.75 127 ILE B C 1
ATOM 2574 O O . ILE B 1 127 ? -3.494 -12.438 1.37 1 98.75 127 ILE B O 1
ATOM 2578 N N . THR B 1 128 ? -5.043 -10.867 1.726 1 98.5 128 THR B N 1
ATOM 2579 C CA . THR B 1 128 ? -4.426 -10.305 2.92 1 98.5 128 THR B CA 1
ATOM 2580 C C . THR B 1 128 ? -5.273 -10.594 4.156 1 98.5 128 THR B C 1
ATOM 2582 O O . THR B 1 128 ? -6.242 -11.359 4.086 1 98.5 128 THR B O 1
ATOM 2585 N N . ASP B 1 129 ? -4.887 -10.008 5.258 1 98.25 129 ASP B N 1
ATOM 2586 C CA . ASP B 1 129 ? -5.645 -10.219 6.492 1 98.25 129 ASP B CA 1
ATOM 2587 C C . ASP B 1 129 ? -6.914 -9.367 6.504 1 98.25 129 ASP B C 1
ATOM 2589 O O . ASP B 1 129 ? -7.766 -9.531 7.379 1 98.25 129 ASP B O 1
ATOM 2593 N N . HIS B 1 130 ? -7.078 -8.547 5.461 1 98.12 130 HIS B N 1
ATOM 2594 C CA . HIS B 1 130 ? -8.172 -7.582 5.527 1 98.12 130 HIS B CA 1
ATOM 2595 C C . HIS B 1 130 ? -9.094 -7.707 4.316 1 98.12 130 HIS B C 1
ATOM 2597 O O . HIS B 1 130 ? -10.211 -7.195 4.328 1 98.12 130 HIS B O 1
ATOM 2603 N N . GLY B 1 131 ? -8.602 -8.344 3.277 1 98.12 131 GLY B N 1
ATOM 2604 C CA . GLY B 1 131 ? -9.398 -8.445 2.066 1 98.12 131 GLY B CA 1
ATOM 2605 C C . GLY B 1 131 ? -8.672 -9.125 0.925 1 98.12 131 GLY B C 1
ATOM 2606 O O . GLY B 1 131 ? -7.621 -9.742 1.131 1 98.12 131 GLY B O 1
ATOM 2607 N N . ILE B 1 132 ? -9.305 -9.055 -0.261 1 98.56 132 ILE B N 1
ATOM 2608 C CA . ILE B 1 132 ? -8.789 -9.734 -1.443 1 98.56 132 ILE B CA 1
ATOM 2609 C C . ILE B 1 132 ? -8.578 -8.727 -2.57 1 98.56 132 ILE B C 1
ATOM 2611 O O . ILE B 1 132 ? -9.477 -7.941 -2.883 1 98.56 132 ILE B O 1
ATOM 2615 N N . PHE B 1 133 ? -7.363 -8.75 -3.146 1 98.88 133 PHE B N 1
ATOM 2616 C CA . PHE B 1 133 ? -7.094 -8.016 -4.375 1 98.88 133 PHE B CA 1
ATOM 2617 C C . PHE B 1 133 ? -7.391 -8.875 -5.598 1 98.88 133 PHE B C 1
ATOM 2619 O O . PHE B 1 133 ? -6.863 -9.984 -5.727 1 98.88 133 PHE B O 1
ATOM 2626 N N . ILE B 1 134 ? -8.18 -8.359 -6.512 1 98.81 134 ILE B N 1
ATOM 2627 C CA . ILE B 1 134 ? -8.562 -9.055 -7.734 1 98.81 134 ILE B CA 1
ATOM 2628 C C . ILE B 1 134 ? -8.281 -8.172 -8.945 1 98.81 134 ILE B C 1
ATOM 2630 O O . ILE B 1 134 ? -8.953 -7.156 -9.148 1 98.81 134 ILE B O 1
ATOM 2634 N N . PRO B 1 135 ? -7.238 -8.547 -9.75 1 98.88 135 PRO B N 1
ATOM 2635 C CA . PRO B 1 135 ? -7.051 -7.785 -10.984 1 98.88 135 PRO B CA 1
ATOM 2636 C C . PRO B 1 135 ? -8.164 -8.023 -12 1 98.88 135 PRO B C 1
ATOM 2638 O O . PRO B 1 135 ? -8.68 -9.141 -12.109 1 98.88 135 PRO B O 1
ATOM 2641 N N . ALA B 1 136 ? -8.531 -6.969 -12.703 1 98.69 136 ALA B N 1
ATOM 2642 C CA . ALA B 1 136 ? -9.641 -7.062 -13.648 1 98.69 136 ALA B CA 1
ATOM 2643 C C . ALA B 1 136 ? -9.398 -6.191 -14.875 1 98.69 136 ALA B C 1
ATOM 2645 O O . ALA B 1 136 ? -8.523 -5.32 -14.859 1 98.69 136 ALA B O 1
ATOM 2646 N N . CYS B 1 137 ? -10.086 -6.477 -15.906 1 98.31 137 CYS B N 1
ATOM 2647 C CA . CYS B 1 137 ? -10.039 -5.73 -17.156 1 98.31 137 CYS B CA 1
ATOM 2648 C C . CYS B 1 137 ? -11.422 -5.637 -17.781 1 98.31 137 CYS B C 1
ATOM 2650 O O . CYS B 1 137 ? -12.18 -6.605 -17.781 1 98.31 137 CYS B O 1
ATOM 2652 N N . ASN B 1 138 ? -11.711 -4.414 -18.297 1 98.56 138 ASN B N 1
ATOM 2653 C CA . ASN B 1 138 ? -12.992 -4.188 -18.969 1 98.56 138 ASN B CA 1
ATOM 2654 C C . ASN B 1 138 ? -14.164 -4.523 -18.062 1 98.56 138 ASN B C 1
ATOM 2656 O O . ASN B 1 138 ? -14.102 -4.301 -16.844 1 98.56 138 ASN B O 1
ATOM 2660 N N . THR B 1 139 ? -15.312 -4.859 -18.578 1 98.75 139 THR B N 1
ATOM 2661 C CA . THR B 1 139 ? -16.5 -5.086 -17.781 1 98.75 139 THR B CA 1
ATOM 2662 C C . THR B 1 139 ? -16.422 -6.418 -17.031 1 98.75 139 THR B C 1
ATOM 2664 O O . THR B 1 139 ? -16.156 -7.457 -17.641 1 98.75 139 THR B O 1
ATOM 2667 N N . GLN B 1 140 ? -16.562 -6.355 -15.75 1 98.56 140 GLN B N 1
ATOM 2668 C CA . GLN B 1 140 ? -16.547 -7.555 -14.914 1 98.56 140 GLN B CA 1
ATOM 2669 C C . GLN B 1 140 ? -17.625 -7.508 -13.852 1 98.56 140 GLN B C 1
ATOM 2671 O O . GLN B 1 140 ? -18.047 -6.426 -13.422 1 98.56 140 GLN B O 1
ATOM 2676 N N . VAL B 1 141 ? -18.047 -8.695 -13.445 1 98.56 141 VAL B N 1
ATOM 2677 C CA . VAL B 1 141 ? -19 -8.844 -12.352 1 98.56 141 VAL B CA 1
ATOM 2678 C C . VAL B 1 141 ? -18.328 -9.539 -11.172 1 98.56 141 VAL B C 1
ATOM 2680 O O . VAL B 1 141 ? -17.578 -10.5 -11.352 1 98.56 141 VAL B O 1
ATOM 2683 N N . PHE B 1 142 ? -18.594 -9.078 -9.992 1 98.44 142 PHE B N 1
ATOM 2684 C CA . PHE B 1 142 ? -18.016 -9.617 -8.766 1 98.44 142 PHE B CA 1
ATOM 2685 C C . PHE B 1 142 ? -19.125 -10.023 -7.789 1 98.44 142 PHE B C 1
ATOM 2687 O O . PHE B 1 142 ? -20.141 -9.336 -7.676 1 98.44 142 PHE B O 1
ATOM 2694 N N . THR B 1 143 ? -18.891 -11.094 -7.016 1 97.62 143 THR B N 1
ATOM 2695 C CA . THR B 1 143 ? -19.797 -11.469 -5.93 1 97.62 143 THR B CA 1
ATOM 2696 C C . THR B 1 143 ? -19.547 -10.594 -4.699 1 97.62 143 THR B C 1
ATOM 2698 O O . THR B 1 143 ? -18.406 -10.25 -4.398 1 97.62 143 THR B O 1
ATOM 2701 N N . SER B 1 144 ? -20.594 -10.305 -3.996 1 97.62 144 SER B N 1
ATOM 2702 C CA . SER B 1 144 ? -20.484 -9.453 -2.814 1 97.62 144 SER B CA 1
ATOM 2703 C C . SER B 1 144 ? -21.625 -9.703 -1.839 1 97.62 144 SER B C 1
ATOM 2705 O O . SER B 1 144 ? -22.516 -10.516 -2.109 1 97.62 144 SER B O 1
ATOM 2707 N N . GLN B 1 145 ? -21.5 -9.141 -0.663 1 97.5 145 GLN B N 1
ATOM 2708 C CA . GLN B 1 145 ? -22.578 -8.984 0.303 1 97.5 145 GLN B CA 1
ATOM 2709 C C . GLN B 1 145 ? -22.984 -7.52 0.446 1 97.5 145 GLN B C 1
ATOM 2711 O O . GLN B 1 145 ? -22.125 -6.637 0.494 1 97.5 145 GLN B O 1
ATOM 2716 N N . PRO B 1 146 ? -24.297 -7.281 0.51 1 97.94 146 PRO B N 1
ATOM 2717 C CA . PRO B 1 146 ? -24.688 -5.883 0.729 1 97.94 146 PRO B CA 1
ATOM 2718 C C . PRO B 1 146 ? -24 -5.27 1.954 1 97.94 146 PRO B C 1
ATOM 2720 O O . PRO B 1 146 ? -23.969 -5.891 3.021 1 97.94 146 PRO B O 1
ATOM 2723 N N . GLY B 1 147 ? -23.484 -4.09 1.762 1 97.19 147 GLY B N 1
ATOM 2724 C CA . GLY B 1 147 ? -22.812 -3.396 2.852 1 97.19 147 GLY B CA 1
ATOM 2725 C C . GLY B 1 147 ? -21.328 -3.654 2.896 1 97.19 147 GLY B C 1
ATOM 2726 O O . GLY B 1 147 ? -20.609 -3.057 3.703 1 97.19 147 GLY B O 1
ATOM 2727 N N . GLN B 1 148 ? -20.875 -4.547 1.972 1 97.44 148 GLN B N 1
ATOM 2728 C CA . GLN B 1 148 ? -19.453 -4.879 1.925 1 97.44 148 GLN B CA 1
ATOM 2729 C C . GLN B 1 148 ? -18.641 -3.734 1.322 1 97.44 148 GLN B C 1
ATOM 2731 O O . GLN B 1 148 ? -19.062 -3.125 0.334 1 97.44 148 GLN B O 1
ATOM 2736 N N . GLN B 1 149 ? -17.531 -3.455 1.951 1 97.12 149 GLN B N 1
ATOM 2737 C CA . GLN B 1 149 ? -16.688 -2.383 1.439 1 97.12 149 GLN B CA 1
ATOM 2738 C C . GLN B 1 149 ? -15.82 -2.871 0.283 1 97.12 149 GLN B C 1
ATOM 2740 O O . GLN B 1 149 ? -15.297 -3.986 0.32 1 97.12 149 GLN B O 1
ATOM 2745 N N . VAL B 1 150 ? -15.734 -2.014 -0.743 1 98.19 150 VAL B N 1
ATOM 2746 C CA . VAL B 1 150 ? -14.914 -2.332 -1.909 1 98.19 150 VAL B CA 1
ATOM 2747 C C . VAL B 1 150 ? -14.141 -1.094 -2.352 1 98.19 150 VAL B C 1
ATOM 2749 O O . VAL B 1 150 ? -14.617 0.032 -2.203 1 98.19 150 VAL B O 1
ATOM 2752 N N . SER B 1 151 ? -12.938 -1.25 -2.783 1 98.31 151 SER B N 1
ATOM 2753 C CA . SER B 1 151 ? -12.109 -0.194 -3.354 1 98.31 151 SER B CA 1
ATOM 2754 C C . SER B 1 151 ? -11.633 -0.557 -4.758 1 98.31 151 SER B C 1
ATOM 2756 O O . SER B 1 151 ? -11.367 -1.725 -5.043 1 98.31 151 SER B O 1
ATOM 2758 N N . ILE B 1 152 ? -11.57 0.417 -5.586 1 98.56 152 ILE B N 1
ATOM 2759 C CA . ILE B 1 152 ? -11.133 0.245 -6.965 1 98.56 152 ILE B CA 1
ATOM 2760 C C . ILE B 1 152 ? -9.891 1.098 -7.223 1 98.56 152 ILE B C 1
ATOM 2762 O O . ILE B 1 152 ? -9.844 2.27 -6.84 1 98.56 152 ILE B O 1
ATOM 2766 N N . PHE B 1 153 ? -8.891 0.523 -7.777 1 98.56 153 PHE B N 1
ATOM 2767 C CA . PHE B 1 153 ? -7.676 1.22 -8.18 1 98.56 153 PHE B CA 1
ATOM 2768 C C . PHE B 1 153 ? -7.5 1.168 -9.695 1 98.56 153 PHE B C 1
ATOM 2770 O O . PHE B 1 153 ? -7.414 0.086 -10.273 1 98.56 153 PHE B O 1
ATOM 2777 N N . ASN B 1 154 ? -7.41 2.301 -10.273 1 98.38 154 ASN B N 1
ATOM 2778 C CA . ASN B 1 154 ? -7.41 2.406 -11.727 1 98.38 154 ASN B CA 1
ATOM 2779 C C . ASN B 1 154 ? -6 2.281 -12.297 1 98.38 154 ASN B C 1
ATOM 2781 O O . ASN B 1 154 ? -5.074 2.938 -11.82 1 98.38 154 ASN B O 1
ATOM 2785 N N . PHE B 1 155 ? -5.816 1.433 -13.242 1 98.06 155 PHE B N 1
ATOM 2786 C CA . PHE B 1 155 ? -4.562 1.272 -13.969 1 98.06 155 PHE B CA 1
ATOM 2787 C C . PHE B 1 155 ? -4.73 1.668 -15.43 1 98.06 155 PHE B C 1
ATOM 2789 O O . PHE B 1 155 ? -4.348 0.917 -16.328 1 98.06 155 PHE B O 1
ATOM 2796 N N . GLY B 1 156 ? -5.34 2.809 -15.633 1 96.56 156 GLY B N 1
ATOM 2797 C CA . GLY B 1 156 ? -5.457 3.395 -16.953 1 96.56 156 GLY B CA 1
ATOM 2798 C C . GLY B 1 156 ? -6.781 3.078 -17.625 1 96.56 156 GLY B C 1
ATOM 2799 O O . GLY B 1 156 ? -6.949 3.332 -18.828 1 96.56 156 GLY B O 1
ATOM 2800 N N . ALA B 1 157 ? -7.715 2.51 -16.875 1 98 157 ALA B N 1
ATOM 2801 C CA . ALA B 1 157 ? -9.023 2.223 -17.453 1 98 157 ALA B CA 1
ATOM 2802 C C . ALA B 1 157 ? -9.82 3.506 -17.672 1 98 157 ALA B C 1
ATOM 2804 O O . ALA B 1 157 ? -9.617 4.496 -16.969 1 98 157 ALA B O 1
ATOM 2805 N N . THR B 1 158 ? -10.703 3.484 -18.672 1 98.31 158 THR B N 1
ATOM 2806 C CA . THR B 1 158 ? -11.586 4.609 -18.953 1 98.31 158 THR B CA 1
ATOM 2807 C C . THR B 1 158 ? -13.047 4.152 -19.016 1 98.31 158 THR B C 1
ATOM 2809 O O . THR B 1 158 ? -13.32 2.955 -19.109 1 98.31 158 THR B O 1
ATOM 2812 N N . GLY B 1 159 ? -13.953 5.148 -18.875 1 98.31 159 GLY B N 1
ATOM 2813 C CA . GLY B 1 159 ? -15.375 4.82 -18.906 1 98.31 159 GLY B CA 1
ATOM 2814 C C . GLY B 1 159 ? -15.828 4.027 -17.703 1 98.31 159 GLY B C 1
ATOM 2815 O O . GLY B 1 159 ? -16.703 3.16 -17.812 1 98.31 159 GLY B O 1
ATOM 2816 N N . LEU B 1 160 ? -15.242 4.234 -16.578 1 98.44 160 LEU B N 1
ATOM 2817 C CA . LEU B 1 160 ? -15.555 3.494 -15.359 1 98.44 160 LEU B CA 1
ATOM 2818 C C . LEU B 1 160 ? -16.969 3.805 -14.883 1 98.44 160 LEU B C 1
ATOM 2820 O O . LEU B 1 160 ? -17.297 4.965 -14.625 1 98.44 160 LEU B O 1
ATOM 2824 N N . GLN B 1 161 ? -17.734 2.818 -14.734 1 98.19 161 GLN B N 1
ATOM 2825 C CA . GLN B 1 161 ? -19.078 2.873 -14.164 1 98.19 161 GLN B CA 1
ATOM 2826 C C . GLN B 1 161 ? -19.359 1.644 -13.312 1 98.19 161 GLN B C 1
ATOM 2828 O O . GLN B 1 161 ? -18.812 0.567 -13.555 1 98.19 161 GLN B O 1
ATOM 2833 N N . GLY B 1 162 ? -20.172 1.85 -12.359 1 97.69 162 GLY B N 1
ATOM 2834 C CA . GLY B 1 162 ? -20.453 0.736 -11.469 1 97.69 162 GLY B CA 1
ATOM 2835 C C . GLY B 1 162 ? -21.938 0.509 -11.25 1 97.69 162 GLY B C 1
ATOM 2836 O O . GLY B 1 162 ? -22.703 1.463 -11.195 1 97.69 162 GLY B O 1
ATOM 2837 N N . GLU B 1 163 ? -22.344 -0.673 -11.172 1 98.25 163 GLU B N 1
ATOM 2838 C CA . GLU B 1 163 ? -23.656 -1.109 -10.719 1 98.25 163 GLU B CA 1
ATOM 2839 C C . GLU B 1 163 ? -23.562 -1.933 -9.438 1 98.25 163 GLU B C 1
ATOM 2841 O O . GLU B 1 163 ? -22.641 -2.736 -9.281 1 98.25 163 GLU B O 1
ATOM 2846 N N . GLY B 1 164 ? -24.516 -1.711 -8.578 1 98.31 164 GLY B N 1
ATOM 2847 C CA . GLY B 1 164 ? -24.469 -2.439 -7.324 1 98.31 164 GLY B CA 1
ATOM 2848 C C . GLY B 1 164 ? -23.547 -1.817 -6.301 1 98.31 164 GLY B C 1
ATOM 2849 O O . GLY B 1 164 ? -23.078 -2.496 -5.383 1 98.31 164 GLY B O 1
ATOM 2850 N N . LEU B 1 165 ? -23.188 -0.585 -6.469 1 97.88 165 LEU B N 1
ATOM 2851 C CA . LEU B 1 165 ? -22.328 0.186 -5.578 1 97.88 165 LEU B CA 1
ATOM 2852 C C . LEU B 1 165 ? -23.062 1.401 -5.027 1 97.88 165 LEU B C 1
ATOM 2854 O O . LEU B 1 165 ? -23.906 1.988 -5.715 1 97.88 165 LEU B O 1
ATOM 2858 N N . ALA B 1 166 ? -22.734 1.762 -3.854 1 96.88 166 ALA B N 1
ATOM 2859 C CA . ALA B 1 166 ? -23.391 2.879 -3.186 1 96.88 166 ALA B CA 1
ATOM 2860 C C . ALA B 1 166 ? -23.016 4.207 -3.83 1 96.88 166 ALA B C 1
ATOM 2862 O O . ALA B 1 166 ? -23.844 5.113 -3.939 1 96.88 166 ALA B O 1
ATOM 2863 N N . TYR B 1 167 ? -21.719 4.352 -4.234 1 95.5 167 TYR B N 1
ATOM 2864 C CA . TYR B 1 167 ? -21.219 5.598 -4.805 1 95.5 167 TYR B CA 1
ATOM 2865 C C . TYR B 1 167 ? -20.828 5.41 -6.266 1 95.5 167 TYR B C 1
ATOM 2867 O O . TYR B 1 167 ? -20.203 4.406 -6.629 1 95.5 167 TYR B O 1
ATOM 2875 N N . PRO B 1 168 ? -21.188 6.344 -7.051 1 95.38 168 PRO B N 1
ATOM 2876 C CA . PRO B 1 168 ? -20.859 6.227 -8.477 1 95.38 168 PRO B CA 1
ATOM 2877 C C . PRO B 1 168 ? -19.344 6.289 -8.734 1 95.38 168 PRO B C 1
ATOM 2879 O O . PRO B 1 168 ? -18.609 6.914 -7.973 1 95.38 168 PRO B O 1
ATOM 2882 N N . LEU B 1 169 ? -18.984 5.641 -9.82 1 96.31 169 LEU B N 1
ATOM 2883 C CA . LEU B 1 169 ? -17.594 5.691 -10.266 1 96.31 169 LEU B CA 1
ATOM 2884 C C . LEU B 1 169 ? -17.422 6.711 -11.383 1 96.31 169 LEU B C 1
ATOM 2886 O O . LEU B 1 169 ? -18.359 7.02 -12.102 1 96.31 169 LEU B O 1
ATOM 2890 N N . SER B 1 170 ? -16.281 7.223 -11.469 1 95.5 170 SER B N 1
ATOM 2891 C CA . SER B 1 170 ? -15.805 8.047 -12.57 1 95.5 170 SER B CA 1
ATOM 2892 C C . SER B 1 170 ? -14.352 7.719 -12.906 1 95.5 170 SER B C 1
ATOM 2894 O O . SER B 1 170 ? -13.695 6.957 -12.188 1 95.5 170 SER B O 1
ATOM 2896 N N . ASP B 1 171 ? -13.969 8.25 -14.008 1 97 171 ASP B N 1
ATOM 2897 C CA . ASP B 1 171 ? -12.555 8.078 -14.312 1 97 171 ASP B CA 1
ATOM 2898 C C . ASP B 1 171 ? -11.688 8.828 -13.297 1 97 171 ASP B C 1
ATOM 2900 O O . ASP B 1 171 ? -11.984 9.969 -12.945 1 97 171 ASP B O 1
ATOM 2904 N N . PHE B 1 172 ? -10.758 8.141 -12.766 1 95.94 172 PHE B N 1
ATOM 2905 C CA . PHE B 1 172 ? -9.852 8.75 -11.797 1 95.94 172 PHE B CA 1
ATOM 2906 C C . PHE B 1 172 ? -8.43 8.234 -11.992 1 95.94 172 PHE B C 1
ATOM 2908 O O . PHE B 1 172 ? -8.219 7.207 -12.633 1 95.94 172 PHE B O 1
ATOM 2915 N N . SER B 1 173 ? -7.492 9.008 -11.469 1 94.06 173 SER B N 1
ATOM 2916 C CA . SER B 1 173 ? -6.094 8.648 -11.68 1 94.06 173 SER B CA 1
ATOM 2917 C C . SER B 1 173 ? -5.359 8.5 -10.352 1 94.06 173 SER B C 1
ATOM 2919 O O . SER B 1 173 ? -4.316 7.848 -10.281 1 94.06 173 SER B O 1
ATOM 2921 N N . ASN B 1 174 ? -5.961 9.148 -9.328 1 97.25 174 ASN B N 1
ATOM 2922 C CA . ASN B 1 174 ? -5.34 9 -8.023 1 97.25 174 ASN B CA 1
ATOM 2923 C C . ASN B 1 174 ? -5.871 7.773 -7.285 1 97.25 174 ASN B C 1
ATOM 2925 O O . ASN B 1 174 ? -7.059 7.457 -7.375 1 97.25 174 ASN B O 1
ATOM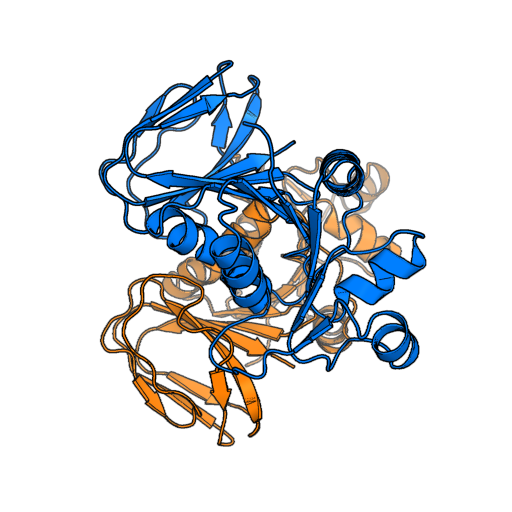 2929 N N . TRP B 1 175 ? -5.047 7.145 -6.434 1 97.69 175 TRP B N 1
ATOM 2930 C CA . TRP B 1 175 ? -5.355 5.848 -5.84 1 97.69 175 TRP B CA 1
ATOM 2931 C C . TRP B 1 175 ? -6.539 5.953 -4.887 1 97.69 175 TRP B C 1
ATOM 2933 O O . TRP B 1 175 ? -7.328 5.016 -4.758 1 97.69 175 TRP B O 1
ATOM 2943 N N . TRP B 1 176 ? -6.695 7.074 -4.246 1 96.94 176 TRP B N 1
ATOM 2944 C CA . TRP B 1 176 ? -7.672 7.203 -3.172 1 96.94 176 TRP B CA 1
ATOM 2945 C C . TRP B 1 176 ? -9.078 7.379 -3.734 1 96.94 176 TRP B C 1
ATOM 2947 O O . TRP B 1 176 ? -10.07 7.133 -3.037 1 96.94 176 TRP B O 1
ATOM 2957 N N . GLN B 1 177 ? -9.227 7.742 -4.953 1 96.5 177 GLN B N 1
ATOM 2958 C CA . GLN B 1 177 ? -10.484 8.258 -5.492 1 96.5 177 GLN B CA 1
ATOM 2959 C C . GLN B 1 177 ? -11.5 7.137 -5.684 1 96.5 177 GLN B C 1
ATOM 2961 O O . GLN B 1 177 ? -12.703 7.391 -5.762 1 96.5 177 GLN B O 1
ATOM 2966 N N . GLY B 1 178 ? -11.07 5.918 -5.746 1 96.06 178 GLY B N 1
ATOM 2967 C CA . GLY B 1 178 ? -11.977 4.793 -5.898 1 96.06 178 GLY B CA 1
ATOM 2968 C C . GLY B 1 178 ? -12.094 3.943 -4.645 1 96.06 178 GLY B C 1
ATOM 2969 O O . GLY B 1 178 ? -12.562 2.805 -4.703 1 96.06 178 GLY B O 1
ATOM 2970 N N . THR B 1 179 ? -11.594 4.477 -3.494 1 96.06 179 THR B N 1
ATOM 2971 C CA . THR B 1 179 ? -11.547 3.666 -2.283 1 96.06 179 THR B CA 1
ATOM 2972 C C . THR B 1 179 ? -12.828 3.838 -1.468 1 96.06 179 THR B C 1
ATOM 2974 O O . THR B 1 179 ? -13.516 4.852 -1.594 1 96.06 179 THR B O 1
ATOM 2977 N N . LEU B 1 180 ? -13.109 2.814 -0.646 1 92.81 180 LEU B N 1
ATOM 2978 C CA . LEU B 1 180 ? -14.109 2.842 0.416 1 92.81 180 LEU B CA 1
ATOM 2979 C C . LEU B 1 180 ? -15.508 2.982 -0.162 1 92.81 180 LEU B C 1
ATOM 2981 O O . LEU B 1 180 ? -16.312 3.773 0.336 1 92.81 180 LEU B O 1
ATOM 2985 N N . ASN B 1 181 ? -15.734 2.416 -1.326 1 96.12 181 ASN B N 1
ATOM 2986 C CA . ASN B 1 181 ? -17.109 2.236 -1.794 1 96.12 181 ASN B CA 1
ATOM 2987 C C . ASN B 1 181 ? -17.828 1.134 -1.021 1 96.12 181 ASN B C 1
ATOM 2989 O O . ASN B 1 181 ? -17.234 0.507 -0.137 1 96.12 181 ASN B O 1
ATOM 2993 N N . GLU B 1 182 ? -19.062 0.939 -1.275 1 97 182 GLU B N 1
ATOM 2994 C CA . GLU B 1 182 ? -19.859 -0.068 -0.584 1 97 182 GLU B CA 1
ATOM 2995 C C . GLU B 1 182 ? -20.828 -0.759 -1.544 1 97 182 GLU B C 1
ATOM 2997 O O . GLU B 1 182 ? -21.453 -0.105 -2.373 1 97 182 GLU B O 1
ATOM 3002 N N . THR B 1 183 ? -20.844 -2.061 -1.395 1 98.12 183 THR B N 1
ATOM 3003 C CA . THR B 1 183 ? -21.75 -2.805 -2.27 1 98.12 183 THR B CA 1
ATOM 3004 C C . THR B 1 183 ? -23.172 -2.758 -1.74 1 98.12 183 THR B C 1
ATOM 3006 O O . THR B 1 183 ? -23.391 -2.711 -0.528 1 98.12 183 THR B O 1
ATOM 3009 N N . THR B 1 184 ? -24.172 -2.795 -2.635 1 98.44 184 THR B N 1
ATOM 3010 C CA . THR B 1 184 ? -25.562 -2.691 -2.238 1 98.44 184 THR B CA 1
ATOM 3011 C C . THR B 1 184 ? -26.312 -3.984 -2.549 1 98.44 184 THR B C 1
ATOM 3013 O O . THR B 1 184 ? -27.453 -4.172 -2.109 1 98.44 184 THR B O 1
ATOM 3016 N N . GLU B 1 185 ? -25.688 -4.875 -3.383 1 98 185 GLU B N 1
ATOM 3017 C CA . GLU B 1 185 ? -26.281 -6.121 -3.846 1 98 185 GLU B CA 1
ATOM 3018 C C . GLU B 1 185 ? -25.328 -7.297 -3.668 1 98 185 GLU B C 1
ATOM 3020 O O . GLU B 1 185 ? -24.219 -7.129 -3.188 1 98 185 GLU B O 1
ATOM 3025 N N . TYR B 1 186 ? -25.859 -8.469 -3.982 1 98.12 186 TYR B N 1
ATOM 3026 C CA . TYR B 1 186 ? -25.062 -9.688 -3.828 1 98.12 186 TYR B CA 1
ATOM 3027 C C . TYR B 1 186 ? -24.047 -9.828 -4.961 1 98.12 186 TYR B C 1
ATOM 3029 O O . TYR B 1 186 ? -23.281 -10.781 -4.996 1 98.12 186 TYR B O 1
ATOM 3037 N N . GLU B 1 187 ? -24.141 -8.852 -5.863 1 98.19 187 GLU B N 1
ATOM 3038 C CA . GLU B 1 187 ? -23.141 -8.703 -6.914 1 98.19 187 GLU B CA 1
ATOM 3039 C C . GLU B 1 187 ? -22.984 -7.234 -7.309 1 98.19 187 GLU B C 1
ATOM 3041 O O . GLU B 1 187 ? -23.875 -6.422 -7.09 1 98.19 187 GLU B O 1
ATOM 3046 N N . PHE B 1 188 ? -21.844 -6.914 -7.77 1 98.56 188 PHE B N 1
ATOM 3047 C CA . PHE B 1 188 ? -21.656 -5.594 -8.367 1 98.56 188 PHE B CA 1
ATOM 3048 C C . PHE B 1 188 ? -20.891 -5.699 -9.68 1 98.56 188 PHE B C 1
ATOM 3050 O O . PHE B 1 188 ? -20.141 -6.656 -9.891 1 98.56 188 PHE B O 1
ATOM 3057 N N . CYS B 1 189 ? -21.141 -4.773 -10.562 1 98.69 189 CYS B N 1
ATOM 3058 C CA . CYS B 1 189 ? -20.562 -4.762 -11.898 1 98.69 189 CYS B CA 1
ATOM 3059 C C . CYS B 1 189 ? -19.75 -3.496 -12.117 1 98.69 189 CYS B C 1
ATOM 3061 O O . CYS B 1 189 ? -20.172 -2.402 -11.742 1 98.69 189 CYS B O 1
ATOM 3063 N N . ILE B 1 190 ? -18.594 -3.662 -12.641 1 98.75 190 ILE B N 1
ATOM 3064 C CA . ILE B 1 190 ? -17.781 -2.525 -13.07 1 98.75 190 ILE B CA 1
ATOM 3065 C C . ILE B 1 190 ? -17.672 -2.52 -14.594 1 98.75 190 ILE B C 1
ATOM 3067 O O . ILE B 1 190 ? -17.172 -3.471 -15.188 1 98.75 190 ILE B O 1
ATOM 3071 N N . HIS B 1 191 ? -18.156 -1.454 -15.172 1 98.56 191 HIS B N 1
ATOM 3072 C CA . HIS B 1 191 ? -17.953 -1.203 -16.594 1 98.56 191 HIS B CA 1
ATOM 3073 C C . HIS B 1 191 ? -16.703 -0.347 -16.828 1 98.56 191 HIS B C 1
ATOM 3075 O O . HIS B 1 191 ? -16.531 0.695 -16.203 1 98.56 191 HIS B O 1
ATOM 3081 N N . ALA B 1 192 ? -15.891 -0.774 -17.719 1 98.44 192 ALA B N 1
ATOM 3082 C CA . ALA B 1 192 ? -14.695 -0.005 -18.047 1 98.44 192 ALA B CA 1
ATOM 3083 C C . ALA B 1 192 ? -14.031 -0.536 -19.312 1 98.44 192 ALA B C 1
ATOM 3085 O O . ALA B 1 192 ? -14.359 -1.629 -19.781 1 98.44 192 ALA B O 1
ATOM 3086 N N . THR B 1 193 ? -13.242 0.239 -19.953 1 98.69 193 THR B N 1
ATOM 3087 C CA . THR B 1 193 ? -12.258 -0.184 -20.938 1 98.69 193 THR B CA 1
ATOM 3088 C C . THR B 1 193 ? -10.836 -0.041 -20.375 1 98.69 193 THR B C 1
ATOM 3090 O O . THR B 1 193 ? -10.383 1.071 -20.109 1 98.69 193 THR B O 1
ATOM 3093 N N . GLY B 1 194 ? -10.18 -1.208 -20.219 1 98.38 194 GLY B N 1
ATOM 3094 C CA . GLY B 1 194 ? -8.836 -1.162 -19.672 1 98.38 194 GLY B CA 1
ATOM 3095 C C . GLY B 1 194 ? -8.703 -1.896 -18.344 1 98.38 194 GLY B C 1
ATOM 3096 O O . GLY B 1 194 ? -9.539 -2.748 -18.031 1 98.38 194 GLY B O 1
ATOM 3097 N N . LYS B 1 195 ? -7.637 -1.651 -17.656 1 98.69 195 LYS B N 1
ATOM 3098 C CA . LYS B 1 195 ? -7.262 -2.475 -16.5 1 98.69 195 LYS B CA 1
ATOM 3099 C C . LYS B 1 195 ? -7.516 -1.737 -15.195 1 98.69 195 LYS B C 1
ATOM 3101 O O . LYS B 1 195 ? -7.332 -0.521 -15.117 1 98.69 195 LYS B O 1
ATOM 3106 N N . TYR B 1 196 ? -7.938 -2.445 -14.172 1 98.75 196 TYR B N 1
ATOM 3107 C CA . TYR B 1 196 ? -8.109 -1.936 -12.82 1 98.75 196 TYR B CA 1
ATOM 3108 C C . TYR B 1 196 ? -7.98 -3.055 -11.789 1 98.75 196 TYR B C 1
ATOM 3110 O O . TYR B 1 196 ? -7.855 -4.227 -12.156 1 98.75 196 TYR B O 1
ATOM 3118 N N . LEU B 1 197 ? -7.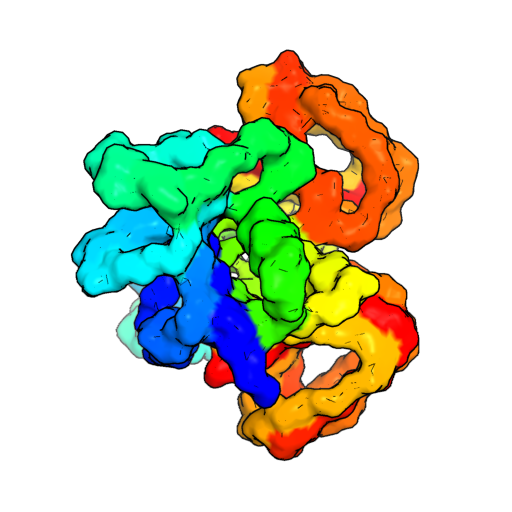836 -2.701 -10.594 1 98.81 197 LEU B N 1
ATOM 3119 C CA . LEU B 1 197 ? -7.703 -3.613 -9.461 1 98.81 197 LEU B CA 1
ATOM 3120 C C . LEU B 1 197 ? -8.828 -3.4 -8.453 1 98.81 197 LEU B C 1
ATOM 3122 O O . LEU B 1 197 ? -9.172 -2.26 -8.133 1 98.81 197 LEU B O 1
ATOM 3126 N N . VAL B 1 198 ? -9.453 -4.488 -8.016 1 98.88 198 VAL B N 1
ATOM 3127 C CA . VAL B 1 198 ? -10.531 -4.422 -7.035 1 98.88 198 VAL B CA 1
ATOM 3128 C C . VAL B 1 198 ? -10.062 -5.012 -5.707 1 98.88 198 VAL B C 1
ATOM 3130 O O . VAL B 1 198 ? -9.422 -6.062 -5.684 1 98.88 198 VAL B O 1
ATOM 3133 N N . PHE B 1 199 ? -10.305 -4.355 -4.684 1 98.88 199 PHE B N 1
ATOM 3134 C CA . PHE B 1 199 ? -10.086 -4.859 -3.332 1 98.88 199 PHE B CA 1
ATOM 3135 C C . PHE B 1 199 ? -11.406 -5.047 -2.602 1 98.88 199 PHE B C 1
ATOM 3137 O O . PHE B 1 199 ? -12.164 -4.094 -2.424 1 98.88 199 PHE B O 1
ATOM 3144 N N . ILE B 1 200 ? -11.695 -6.195 -2.232 1 98.5 200 ILE B N 1
ATOM 3145 C CA . ILE B 1 200 ? -12.922 -6.512 -1.508 1 98.5 200 ILE B CA 1
ATOM 3146 C C . ILE B 1 200 ? -12.586 -6.832 -0.052 1 98.5 200 ILE B C 1
ATOM 3148 O O . ILE B 1 200 ? -11.883 -7.801 0.233 1 98.5 200 ILE B O 1
ATOM 3152 N N . ASN B 1 201 ? -13.055 -6.043 0.834 1 97.44 201 ASN B N 1
ATOM 3153 C CA . ASN B 1 201 ? -12.812 -6.234 2.26 1 97.44 201 ASN B CA 1
ATOM 3154 C C . ASN B 1 201 ? -13.641 -7.383 2.822 1 97.44 201 ASN B C 1
ATOM 3156 O O . ASN B 1 201 ? -14.766 -7.621 2.373 1 97.44 201 ASN B O 1
ATOM 3160 N N . PHE B 1 202 ? -13.078 -8.156 3.891 1 93.06 202 PHE B N 1
ATOM 3161 C CA . PHE B 1 202 ? -13.836 -9.188 4.582 1 93.06 202 PHE B CA 1
ATOM 3162 C C . PHE B 1 202 ? -15.016 -8.578 5.336 1 93.06 202 PHE B C 1
ATOM 3164 O O . PHE B 1 202 ? -14.961 -7.422 5.754 1 93.06 202 PHE B O 1
#

Sequence (404 aa):
MTTEAVILGNGDYPSHPYPLNVLSQAPYVVCCDGAANEYIRRGFRPDAIIGDGDSLSPENRERFAGIFHRVNDQETNDQTKAIRFLQAQGKRQIIIVGATGKREDHTLGNISLLIDYMQEGLQVQMITDHGIFIPACNTQVFTSQPGQQVSIFNFGATGLQGEGLAYPLSDFSNWWQGTLNETTEYEFCIHATGKYLVFINFMTTEAVILGNGDYPSHPYPLNVLSQAPYVVCCDGAANEYIRRGFRPDAIIGDGDSLSPENRERFAGIFHRVNDQETNDQTKAIRFLQAQGKRQIIIVGATGKREDHTLGNISLLIDYMQEGLQVQMITDHGIFIPACNTQVFTSQPGQQVSIFNFGATGLQGEGLAYPLSDFSNWWQGTLNETTEYEFCIHATGKYLVFINF

Radius of gyration: 21.4 Å; Cα contacts (8 Å, |Δi|>4): 952; chains: 2; bounding box: 52×58×50 Å

Organism: NCBI:txid997884

InterPro domains:
  IPR006282 Thiamin pyrophosphokinase [TIGR01378] (6-200)
  IPR006282 Thiamin pyrophosphokinase [cd07995] (5-200)
  IPR007371 Thiamin pyrophosphokinase, catalytic domain [PF04263] (22-125)
  IPR036759 Thiamin pyrophosphokinase, catalytic domain superfamily [G3DSA:3.40.50.10240] (1-202)
  IPR036759 Thiamin pyrophosphokinase, catalytic domain superfamily [SSF63999] (5-128)
  IPR049442 Thiamin pyrophosphokinase-like, substrate-binding domain [PF21275] (131-199)
  IPR053149 Thiamine pyrophosphokinase [PTHR41299] (3-200)

Nearest PDB structures (foldseek):
  2omk-assembly1_A  TM=9.797E-01  e=1.654E-32  Bacteroides thetaiotaomicron VPI-5482
  2omk-assembly1_B  TM=9.827E-01  e=3.230E-32  Bacteroides thetaiotaomicron VPI-5482
  3lm8-assembly1_A  TM=8.274E-01  e=2.264E-14  Bacillus subtilis
  3lm8-assembly5_C  TM=8.091E-01  e=5.309E-14  Bacillus subtilis
  3l8m-assembly1_A  TM=7.924E-01  e=3.368E-11  Staphylococcus saprophyticus subsp. saprophyticus ATCC 15305 = NCTC 7292

Secondary structure (DSSP, 8-state):
----EEEE-SSSPP-SHHHHHHHHT-SSEEEETTHHHHHHHTT---SEEEE-STTS-HHHHHHTGGGEEE---SSS-HHHHHHHHHHHTT--EEEEES--SS-HHHHHHHHHHHHHHHHTT-EEEEE-SSEEEEEEESSEEEE--TT-EEEEEESS-EEEEEESBSS------SGGGG-SEEB-SSEEEEEEESEEEEEEE-/----EEEE-SSSPP-SHHHHHHHHT-SSEEEETTHHHHHHHTT---SEEEE-STTS-HHHHHHTGGGEEE---SSS-HHHHHHHHHHHTT--EEEEES--SS-HHHHHHHHHHHHHHHHTT-EEEEE-SSEEEEEEESSEEEE--TT-EEEEEESS-EEEEEESBSS------SGGGG-SEEB-SSEEEEEEESEEEEEEE-

Foldseek 3Di:
DDAQEEEEEQADDADAPPVVVCQVPGPAYEYEALSQVVCVVVPDDHQAYEEQNPNPDPVCCVVVVVRYDHDPDPPDDSLVRVVVVCVVVVGARYEYERQDHPDVVSVVVNLVCLQVSVVVVGFYKYQYNWWIKGKDAAKDKDFDDFFWWKFKADPPKAPWFKDQKPDTDHDDHDRCRRGGITGHDRMMMIGIHTIMMMITTD/DDAQEEEEEQADDADAPPVVVCQVPGPAYEYEALSQVVCVVVPDDHQAYEEQNPNPDPVCCVVVVVRYDHDPDPPDDSLVRVVVVCVVVVGARYEYERQDHPDVVSVVVNLVCLQVSVVVVGFYKYQYNWWIKGKDAAKDKDFDDFFWFKFKADPPKAPWFKDQKPDTDHDDHDRCRRGGITGHDRMMMIGIHTIMMMITTD